Protein AF-A0A8J4C4N1-F1 (afdb_monomer)

Organism: NCBI:txid1737510

Foldseek 3Di:
DVVVVVPDDDDDDPDPVVVVVVVPDDDPDDPPDPVVVVVVVVVVVVVVVVVCPPVVVVVVVVVVVVVVVVVVQCVVCVLVPPPVNVVVLVVVLVVQLVVLVVQVCVLVVVPDDDDDDPPDDDPVSVVVSVVSVVVSDPPPPRPPDPPPPPPPDPDPPPPDDPDPDDPPDDLCVFPLVVCCVAPCVDSAFDLVLLVLLLVVLLVVLVVDPVLLVVQCPLFPQNDPPPDPVSSVVLSVLLSVLCSVLSLLLVLLLQQLLQDDLLRLLVVLLVVQLVVCVVVVHDNLVSLLVSLVLLLVLQVPPDPDDPPDPDDDDDDDDDDDDDDDDDDDDDPPPPPPPDPDDRDDNVVSNVSSVVSSVSSVVVVPPDPPDPASDGQWRFLSSQSSSCSQLVLADDQPFDHSVNLSVLLLVLLDDPDPDPDLLVVLDDSRTDHSSSSSSSLLVSLSRRCRVSPNDNRSSVSSSVSSVSSVVRPDPSSNDQLVCCVVPACSDPLNSVLCVVQVLLLVLLQLLLCLLPPDQWAALVSQVVSCVLLVCCPVLQLNQDSSNLSSLLQSLAHDHSDCSVPVRNNRTDHSSSSVSSLLLSLQQTQFDDPVVLQVQCCVQVVAHPPRDDFFQAFSRQVLSVCVVVVRRPDDDDGDPSNNDSPDDGPDRSSRSSNSSSNNSSSSQCVVQNGRGSNRSSVSSNVNSCVSNVPPPPD

Secondary structure (DSSP, 8-state):
-TTTGGGS-----S-THHHHHTT-----------HHHHHHHHHHHHHHHHT-TTHHHHHHHHHHHHHHHHHHHHHH-HHHH-HHHHHHHHHHHHHHHHHHHHHHHHHHT-SSS----SS---HHHHHHHHHHHHHTS----------------------S-----PPPP-TTTSGGGGGGGSTTSSSS--HHHHHHHHHHHHHHHHH-HHHHHHHHHH-TTTTT---HHHHHHHHHHHHHHHHHTHHHHHHHHHHHTTS-HHHHHHHHHHHHHHHHHHHT--HHHHHHHHHHHHHHHHTT-PPPPP--------------------------SSSSS--PPPPPHHHHHHHHHHHHHHHHHHHTT--S------S-EEHHHHHHHHHHTTSSSSSTT--HHHHHHHHHHHS--S-----HHHHHS-TTEE-HHHHHHHHHHHHIIIIITTTS---HHHHHHHHHHHHHHHS-GGGG--HHHHIIIIISSHHHHHHHHHHHHHHHHHHHHHTTT--SSSEEHHHHHHHHHHTTTTSGGGT---HHHHHHHHHHHSPP-S-TTTTHHHHTEE-HHHHHHHHHHHHHHS-PPPHHHHHHHHHHHH---TTPPPPTT--HHHHHHHHHHTT-SSSPPPPPGGGTSTTSPP-S-HHHHHHHHHHHHHHHHHHHH--SSHHHHHHHHHHHHHHHTT-----

Sequence (695 aa):
MYLLAKRREGNKPHNVTQVISALEAPLDRPMEVDLDQLLSSIGDALAADEQDVRATRFDETFRIRTERYLAQLCRMNPAAFEEVSAAQAEADYRSSVERAKLRLRQLHGEVAGEPLTSAGKPRSQYDKAVVMLQAHRPFFLPPVMQREVPERAPVPPMIGGRGSSRPPWDVYASIFRERKRGDARDVYDNDAVLAAQFHLDWSRTVTKMLFMKLVAREDLGVRGKSGRQALEQELTEVRSALAEHFGLIRSAFSYYSIATPEEVYTTALSAAVAAAANTGGSIEAAAAEIAANFTAAAAKRGPPPPSGTTTSTFGAATTGVGRTVSPATSNRDAAAAAAETPPSLAESEHAMTLAAATAAANTGGGATGEGHHMLEMDEQRWLAFCTSVGITGRAAGVRVSDMRALFWTVNREEEKNMTTESVANNDYAFMRFEFSEALVRAAFGRYITAGTVRDASDATRRLMQDLKMSLPPIARVDPNNFRRNRLYTAEMEVAVVHNLELLTASFKLYKARDRAKYLSVDHWMSFLETNNLMAHHMGGITPTEARLMFAWSQMVVVDELKLRRRAVSLQLWDFVEAVARLADRVALPTTEEMDKWMLYNLNIGRHTPLPPGHTRVWTYCNALAIGRGGPGLERRASGREILSAPTRPLAIKFRALMEYLAGSLAVAWGGNNTHETAQSMLRTANMLCGGVELA

Mean predicted aligned error: 14.28 Å

Structure (mmCIF, N/CA/C/O backbone):
data_AF-A0A8J4C4N1-F1
#
_entry.id   AF-A0A8J4C4N1-F1
#
loop_
_atom_site.group_PDB
_atom_site.id
_atom_site.type_symbol
_atom_site.label_atom_id
_atom_site.label_alt_id
_atom_site.label_comp_id
_atom_site.label_asym_id
_atom_site.label_entity_id
_atom_site.label_seq_id
_atom_site.pdbx_PDB_ins_code
_atom_site.Cartn_x
_atom_site.Cartn_y
_atom_site.Cartn_z
_atom_site.occupancy
_atom_site.B_iso_or_equiv
_atom_site.auth_seq_id
_atom_site.auth_comp_id
_atom_site.auth_asym_id
_atom_site.auth_atom_id
_atom_site.pdbx_PDB_model_num
ATOM 1 N N . MET A 1 1 ? 50.745 -20.316 11.175 1.00 41.09 1 MET A N 1
ATOM 2 C CA . MET A 1 1 ? 50.372 -21.005 12.434 1.00 41.09 1 MET A CA 1
ATOM 3 C C . MET A 1 1 ? 49.005 -20.579 12.984 1.00 41.09 1 MET A C 1
ATOM 5 O O . MET A 1 1 ? 48.162 -21.445 13.148 1.00 41.09 1 MET A O 1
ATOM 9 N N . TYR A 1 2 ? 48.695 -19.285 13.149 1.00 30.03 2 TYR A N 1
ATOM 10 C CA . TYR A 1 2 ? 47.372 -18.818 13.633 1.00 30.03 2 TYR A CA 1
ATOM 11 C C . TYR A 1 2 ? 46.177 -19.132 12.694 1.00 30.03 2 TYR A C 1
ATOM 13 O O . TYR A 1 2 ? 45.044 -19.285 13.138 1.00 30.03 2 TYR A O 1
ATOM 21 N N . LEU A 1 3 ? 46.422 -19.303 11.388 1.00 31.30 3 LEU A N 1
ATOM 22 C CA . LEU A 1 3 ? 45.382 -19.638 10.398 1.00 31.30 3 LEU A CA 1
ATOM 23 C C . LEU A 1 3 ? 45.123 -21.146 10.217 1.00 31.30 3 LEU A C 1
ATOM 25 O O . LEU A 1 3 ? 44.099 -21.514 9.647 1.00 31.30 3 LEU A O 1
ATOM 29 N N . LEU A 1 4 ? 45.997 -22.020 10.732 1.00 34.06 4 LEU A N 1
ATOM 30 C CA . LEU A 1 4 ? 45.810 -23.479 10.670 1.00 34.06 4 LEU A CA 1
ATOM 31 C C . LEU A 1 4 ? 44.955 -24.013 11.832 1.00 34.06 4 LEU A C 1
ATOM 33 O O . LEU A 1 4 ? 44.286 -25.030 11.672 1.00 34.06 4 LEU A O 1
ATOM 37 N N . ALA A 1 5 ? 44.878 -23.285 12.949 1.00 38.75 5 ALA A N 1
ATOM 38 C CA . ALA A 1 5 ? 44.060 -23.661 14.105 1.00 38.75 5 ALA A CA 1
ATOM 39 C C . ALA A 1 5 ? 42.549 -23.420 13.908 1.00 38.75 5 ALA A C 1
ATOM 41 O O . ALA A 1 5 ? 41.735 -24.002 14.611 1.00 38.75 5 ALA A O 1
ATOM 42 N N . LYS A 1 6 ? 42.136 -22.599 12.932 1.00 37.44 6 LYS A N 1
ATOM 43 C CA . LYS A 1 6 ? 40.721 -22.209 12.762 1.00 37.44 6 LYS A CA 1
ATOM 44 C C . LYS A 1 6 ? 39.902 -23.154 11.871 1.00 37.44 6 LYS A C 1
ATOM 46 O O . LYS A 1 6 ? 38.735 -22.880 11.601 1.00 37.44 6 LYS A O 1
ATOM 51 N N . ARG A 1 7 ? 40.508 -24.235 11.361 1.00 36.31 7 ARG A N 1
ATOM 52 C CA . ARG A 1 7 ? 39.880 -25.146 10.383 1.00 36.31 7 ARG A CA 1
ATOM 53 C C . ARG A 1 7 ? 39.441 -26.495 10.951 1.00 36.31 7 ARG A C 1
ATOM 55 O O . ARG A 1 7 ? 38.955 -27.328 10.192 1.00 36.31 7 ARG A O 1
ATOM 62 N N . ARG A 1 8 ? 39.582 -26.716 12.256 1.00 39.25 8 ARG A N 1
ATOM 63 C CA . ARG A 1 8 ? 39.053 -27.897 12.944 1.00 39.25 8 ARG A CA 1
ATOM 64 C C . ARG A 1 8 ? 38.216 -27.427 14.132 1.00 39.25 8 ARG A C 1
ATOM 66 O O . ARG A 1 8 ? 38.585 -26.457 14.774 1.00 39.25 8 ARG A O 1
ATOM 73 N N . GLU A 1 9 ? 37.105 -28.124 14.355 1.00 38.84 9 GLU A N 1
ATOM 74 C CA . GLU A 1 9 ? 36.157 -27.993 15.476 1.00 38.84 9 GLU A CA 1
ATOM 75 C C . GLU A 1 9 ? 34.969 -27.040 15.266 1.00 38.84 9 GLU A C 1
ATOM 77 O O . GLU A 1 9 ? 34.944 -25.867 15.634 1.00 38.84 9 GLU A O 1
ATOM 82 N N . GLY A 1 10 ? 33.907 -27.621 14.701 1.00 40.25 10 GLY A N 1
ATOM 83 C CA . GLY A 1 10 ? 32.543 -27.184 14.954 1.00 40.25 10 GLY A CA 1
ATOM 84 C C . GLY A 1 10 ? 32.070 -27.756 16.287 1.00 40.25 10 GLY A C 1
ATOM 85 O O . GLY A 1 10 ? 31.642 -28.900 16.337 1.00 40.25 10 GLY A O 1
ATOM 86 N N . ASN A 1 11 ? 32.178 -26.967 17.352 1.00 38.03 11 ASN A N 1
ATOM 87 C CA . ASN A 1 11 ? 31.289 -26.978 18.515 1.00 38.03 11 ASN A CA 1
ATOM 88 C C . ASN A 1 11 ? 31.640 -25.763 19.379 1.00 38.03 11 ASN A C 1
ATOM 90 O O . ASN A 1 11 ? 32.782 -25.589 19.789 1.00 38.03 11 ASN A O 1
ATOM 94 N N . LYS A 1 12 ? 30.671 -24.873 19.611 1.00 35.88 12 LYS A N 1
ATOM 95 C CA . LYS A 1 12 ? 30.879 -23.686 20.451 1.00 35.88 12 LYS A CA 1
ATOM 96 C C . LYS A 1 12 ? 30.779 -24.093 21.925 1.00 35.88 12 LYS A C 1
ATOM 98 O O . LYS A 1 12 ? 29.706 -24.558 22.311 1.00 35.88 12 LYS A O 1
ATOM 103 N N . PRO A 1 13 ? 31.804 -23.874 22.764 1.00 38.31 13 PRO A N 1
ATOM 104 C CA . PRO A 1 13 ? 31.663 -24.086 24.196 1.00 38.31 13 PRO A CA 1
ATOM 105 C C . PRO A 1 13 ? 30.761 -23.003 24.801 1.00 38.31 13 PRO A C 1
ATOM 107 O O . PRO A 1 13 ? 30.884 -21.812 24.503 1.00 38.31 13 PRO A O 1
ATOM 110 N N . HIS A 1 14 ? 29.819 -23.429 25.637 1.00 47.00 14 HIS A N 1
ATOM 111 C CA . HIS A 1 14 ? 29.081 -22.562 26.546 1.00 47.00 14 HIS A CA 1
ATOM 112 C C . HIS A 1 14 ? 29.863 -22.519 27.855 1.00 47.00 14 HIS A C 1
ATOM 114 O O . HIS A 1 14 ? 29.827 -23.498 28.591 1.00 47.00 14 HIS A O 1
ATOM 120 N N . ASN A 1 15 ? 30.546 -21.396 28.106 1.00 51.75 15 ASN A N 1
ATOM 121 C CA . ASN A 1 15 ? 31.040 -20.892 29.400 1.00 51.75 15 ASN A CA 1
ATOM 122 C C . ASN A 1 15 ? 32.536 -20.501 29.379 1.00 51.75 15 ASN A C 1
ATOM 124 O O . ASN A 1 15 ? 33.420 -21.285 29.042 1.00 51.75 15 ASN A O 1
ATOM 128 N N . VAL A 1 16 ? 32.792 -19.252 29.779 1.00 49.31 16 VAL A N 1
ATOM 129 C CA . VAL A 1 16 ? 34.091 -18.559 29.828 1.00 49.31 16 VAL A CA 1
ATOM 130 C C . VAL A 1 16 ? 35.071 -19.229 30.804 1.00 49.31 16 VAL A C 1
ATOM 132 O O . VAL A 1 16 ? 36.282 -19.132 30.622 1.00 49.31 16 VAL A O 1
ATOM 135 N N . THR A 1 17 ? 34.578 -19.986 31.786 1.00 49.38 17 THR A N 1
ATOM 136 C CA . THR A 1 17 ? 35.414 -20.642 32.806 1.00 49.38 17 THR A CA 1
ATOM 137 C C . THR A 1 17 ? 36.307 -21.760 32.244 1.00 49.38 17 THR A C 1
ATOM 139 O O . THR A 1 17 ? 37.398 -21.982 32.759 1.00 49.38 17 THR A O 1
ATOM 142 N N . GLN A 1 18 ? 35.913 -22.430 31.152 1.00 47.34 18 GLN A N 1
ATOM 143 C CA . GLN A 1 18 ? 36.731 -23.495 30.542 1.00 47.34 18 GLN A CA 1
ATOM 144 C C . GLN A 1 18 ? 37.914 -22.963 29.721 1.00 47.34 18 GLN A C 1
ATOM 146 O O . GLN A 1 18 ? 38.918 -23.654 29.576 1.00 47.34 18 GLN A O 1
ATOM 151 N N . VAL A 1 19 ? 37.831 -21.725 29.223 1.00 50.88 19 VAL A N 1
ATOM 152 C CA . VAL A 1 19 ? 38.923 -21.099 28.459 1.00 50.88 19 VAL A CA 1
ATOM 153 C C . VAL A 1 19 ? 40.094 -20.736 29.374 1.00 50.88 19 VAL A C 1
ATOM 155 O O . VAL A 1 19 ? 41.246 -20.829 28.963 1.00 50.88 19 VAL A O 1
ATOM 158 N N . ILE A 1 20 ? 39.809 -20.375 30.626 1.00 50.41 20 ILE A N 1
ATOM 159 C CA . ILE A 1 20 ? 40.837 -19.976 31.593 1.00 50.41 20 ILE A CA 1
ATOM 160 C C . ILE A 1 20 ? 41.614 -21.203 32.092 1.00 50.41 20 ILE A C 1
ATOM 162 O O . ILE A 1 20 ? 42.836 -21.160 32.161 1.00 50.41 20 ILE A O 1
ATOM 166 N N . SER A 1 21 ? 40.944 -22.341 32.305 1.00 47.59 21 SER A N 1
ATOM 167 C CA . SER A 1 21 ? 41.609 -23.565 32.783 1.00 47.59 21 SER A CA 1
ATOM 168 C C . SER A 1 21 ? 42.561 -24.203 31.757 1.00 47.59 21 SER A C 1
ATOM 170 O O . SER A 1 21 ? 43.453 -24.953 32.140 1.00 47.59 21 SER A O 1
ATOM 172 N N . ALA A 1 22 ? 42.396 -23.914 30.460 1.00 44.69 22 ALA A N 1
ATOM 173 C CA . ALA A 1 22 ? 43.272 -24.424 29.400 1.00 44.69 22 ALA A CA 1
ATOM 174 C C . ALA A 1 22 ? 44.578 -23.621 29.244 1.00 44.69 22 ALA A C 1
ATOM 176 O O . ALA A 1 22 ? 45.500 -24.083 28.575 1.00 44.69 22 ALA A O 1
ATOM 177 N N . LEU A 1 23 ? 44.668 -22.432 29.853 1.00 41.25 23 LEU A N 1
ATOM 178 C CA . LEU A 1 23 ? 45.848 -21.563 29.780 1.00 41.25 23 LEU A CA 1
ATOM 179 C C . LEU A 1 23 ? 46.868 -21.813 30.904 1.00 41.25 23 LEU A C 1
ATOM 181 O O . LEU A 1 23 ? 47.946 -21.229 30.865 1.00 41.25 23 LEU A O 1
ATOM 185 N N . GLU A 1 24 ? 46.568 -22.690 31.867 1.00 41.69 24 GLU A N 1
ATOM 186 C CA . GLU A 1 24 ? 47.408 -22.926 33.056 1.00 41.69 24 GLU A CA 1
ATOM 187 C C . GLU A 1 24 ? 48.132 -24.290 33.065 1.00 41.69 24 GLU A C 1
ATOM 189 O O . GLU A 1 24 ? 48.716 -24.677 34.075 1.00 41.69 24 GLU A O 1
ATOM 194 N N . ALA A 1 25 ? 48.145 -25.037 31.954 1.00 47.69 25 ALA A N 1
ATOM 195 C CA . ALA A 1 25 ? 48.899 -26.295 31.882 1.00 47.69 25 ALA A CA 1
ATOM 196 C C . ALA A 1 25 ? 50.418 -26.040 31.687 1.00 47.69 25 ALA A C 1
ATOM 198 O O . ALA A 1 25 ? 50.785 -25.320 30.754 1.00 47.69 25 ALA A O 1
ATOM 199 N N . PRO A 1 26 ? 51.321 -26.635 32.499 1.00 42.69 26 PRO A N 1
ATOM 200 C CA . PRO A 1 26 ? 52.760 -26.395 32.393 1.00 42.69 26 PRO A CA 1
ATOM 201 C C . PRO A 1 26 ? 53.384 -27.109 31.183 1.00 42.69 26 PRO A C 1
ATOM 203 O O . PRO A 1 26 ? 53.213 -28.313 30.983 1.00 42.69 26 PRO A O 1
ATOM 206 N N . LEU A 1 27 ? 54.139 -26.351 30.386 1.00 48.38 27 LEU A N 1
ATOM 207 C CA . LEU A 1 27 ? 54.907 -26.792 29.216 1.00 48.38 27 LEU A CA 1
ATOM 208 C C . LEU A 1 27 ? 56.299 -27.307 29.635 1.00 48.38 27 LEU A C 1
ATOM 210 O O . LEU A 1 27 ? 57.302 -26.657 29.372 1.00 48.38 27 LEU A O 1
ATOM 214 N N . ASP A 1 28 ? 56.362 -28.492 30.247 1.00 43.28 28 ASP A N 1
ATOM 215 C CA . ASP A 1 28 ? 57.626 -29.180 30.582 1.00 43.28 28 ASP A CA 1
ATOM 216 C C . ASP A 1 28 ? 57.832 -30.445 29.731 1.00 43.28 28 ASP A C 1
ATOM 218 O O . ASP A 1 28 ? 57.891 -31.573 30.225 1.00 43.28 28 ASP A O 1
ATOM 222 N N . ARG A 1 29 ? 57.955 -30.275 28.410 1.00 45.41 29 ARG A N 1
ATOM 223 C CA . ARG A 1 29 ? 58.605 -31.283 27.558 1.00 45.41 29 ARG A CA 1
ATOM 224 C C . ARG A 1 29 ? 59.537 -30.603 26.558 1.00 45.41 29 ARG A C 1
ATOM 226 O O . ARG A 1 29 ? 59.038 -29.876 25.698 1.00 45.41 29 ARG A O 1
ATOM 233 N N . PRO A 1 30 ? 60.859 -30.837 26.623 1.00 43.78 30 PRO A N 1
ATOM 234 C CA . PRO A 1 30 ? 61.751 -30.397 25.564 1.00 43.78 30 PRO A CA 1
ATOM 235 C C . PRO A 1 30 ? 61.412 -31.179 24.288 1.00 43.78 30 PRO A C 1
ATOM 237 O O . PRO A 1 30 ? 61.449 -32.408 24.269 1.00 43.78 30 PRO A O 1
ATOM 240 N N . MET A 1 31 ? 61.033 -30.466 23.226 1.00 44.34 31 MET A N 1
ATOM 241 C CA . MET A 1 31 ? 61.064 -31.023 21.877 1.00 44.34 31 MET A CA 1
ATOM 242 C C . MET A 1 31 ? 62.530 -31.096 21.462 1.00 44.34 31 MET A C 1
ATOM 244 O O . MET A 1 31 ? 63.114 -30.078 21.093 1.00 44.34 31 MET A O 1
ATOM 248 N N . GLU A 1 32 ? 63.127 -32.281 21.536 1.00 49.34 32 GLU A N 1
ATOM 249 C CA . GLU A 1 32 ? 64.352 -32.558 20.790 1.00 49.34 32 GLU A CA 1
ATOM 250 C C . GLU A 1 32 ? 63.993 -32.537 19.303 1.00 49.34 32 GLU A C 1
ATOM 252 O O . GLU A 1 32 ? 63.373 -33.455 18.767 1.00 49.34 32 GLU A O 1
ATOM 257 N N . VAL A 1 33 ? 64.299 -31.414 18.656 1.00 59.56 33 VAL A N 1
ATOM 258 C CA . VAL A 1 33 ? 64.282 -31.306 17.202 1.00 59.56 33 VAL A CA 1
ATOM 259 C C . VAL A 1 33 ? 65.630 -31.822 16.731 1.00 59.56 33 VAL A C 1
ATOM 261 O O . VAL A 1 33 ? 66.658 -31.215 17.029 1.00 59.56 33 VAL A O 1
ATOM 264 N N . ASP A 1 34 ? 65.610 -32.946 16.022 1.00 72.69 34 ASP A N 1
ATOM 265 C CA . ASP A 1 34 ? 66.777 -33.486 15.336 1.00 72.69 34 ASP A CA 1
ATOM 266 C C . ASP A 1 34 ? 67.188 -32.503 14.229 1.00 72.69 34 ASP A C 1
ATOM 268 O O . ASP A 1 34 ? 66.592 -32.432 13.148 1.00 72.69 34 ASP A O 1
ATOM 272 N N . LEU A 1 35 ? 68.150 -31.647 14.574 1.00 64.69 35 LEU A N 1
ATOM 273 C CA . LEU A 1 35 ? 68.593 -30.540 13.738 1.00 64.69 35 LEU A CA 1
ATOM 274 C C . LEU A 1 35 ? 69.209 -31.052 12.432 1.00 64.69 35 LEU A C 1
ATOM 276 O O . LEU A 1 35 ? 69.062 -30.403 11.399 1.00 64.69 35 LEU A O 1
ATOM 280 N N . ASP A 1 36 ? 69.825 -32.233 12.460 1.00 75.81 36 ASP A N 1
ATOM 281 C CA . ASP A 1 36 ? 70.470 -32.833 11.296 1.00 75.81 36 ASP A CA 1
ATOM 282 C C . ASP A 1 36 ? 69.423 -33.318 10.290 1.00 75.81 36 ASP A C 1
ATOM 284 O O . ASP A 1 36 ? 69.567 -33.112 9.082 1.00 75.81 36 ASP A O 1
ATOM 288 N N . GLN A 1 37 ? 68.300 -33.855 10.775 1.00 74.12 37 GLN A N 1
ATOM 289 C CA . GLN A 1 37 ? 67.175 -34.231 9.921 1.00 74.12 37 GLN A CA 1
ATOM 290 C C . GLN A 1 37 ? 66.502 -33.007 9.278 1.00 74.12 37 GLN A C 1
ATOM 292 O O . GLN A 1 37 ? 66.126 -33.042 8.102 1.00 74.12 37 GLN A O 1
ATOM 297 N N . LEU A 1 38 ? 66.382 -31.901 10.021 1.00 67.38 38 LEU A N 1
ATOM 298 C CA . LEU A 1 38 ? 65.837 -30.648 9.496 1.00 67.38 38 LEU A CA 1
ATOM 299 C C . LEU A 1 38 ? 66.764 -30.036 8.436 1.00 67.38 38 LEU A C 1
ATOM 301 O O . LEU A 1 38 ? 66.298 -29.593 7.387 1.00 67.38 38 LEU A O 1
ATOM 305 N N . LEU A 1 39 ? 68.073 -30.037 8.687 1.00 73.00 39 LEU A N 1
ATOM 306 C CA . LEU A 1 39 ? 69.064 -29.506 7.754 1.00 73.00 39 LEU A CA 1
ATOM 307 C C . LEU A 1 39 ? 69.173 -30.370 6.491 1.00 73.00 39 LEU A C 1
ATOM 309 O O . LEU A 1 39 ? 69.255 -29.813 5.396 1.00 73.00 39 LEU A O 1
ATOM 313 N N . SER A 1 40 ? 69.062 -31.698 6.609 1.00 78.56 40 SER A N 1
ATOM 314 C CA . SER A 1 40 ? 68.972 -32.600 5.451 1.00 78.56 40 SER A CA 1
ATOM 315 C C . SER A 1 40 ? 67.712 -32.330 4.623 1.00 78.56 40 SER A C 1
ATOM 317 O O . SER A 1 40 ? 67.793 -32.203 3.407 1.00 78.56 40 SER A O 1
ATOM 319 N N . SER A 1 41 ? 66.555 -32.150 5.272 1.00 76.69 41 SER A N 1
ATOM 320 C CA . SER A 1 41 ? 65.295 -31.825 4.590 1.00 76.69 41 SER A CA 1
ATOM 321 C C . SER A 1 41 ? 65.338 -30.482 3.855 1.00 76.69 41 SER A C 1
ATOM 323 O O . SER A 1 41 ? 64.690 -30.340 2.818 1.00 76.69 41 SER A O 1
ATOM 325 N N . ILE A 1 42 ? 66.051 -29.490 4.394 1.00 71.00 42 ILE A N 1
ATOM 326 C CA . ILE A 1 42 ? 66.240 -28.191 3.737 1.00 71.00 42 ILE A CA 1
ATOM 327 C C . ILE A 1 42 ? 67.202 -28.337 2.552 1.00 71.00 42 ILE A C 1
ATOM 329 O O . ILE A 1 42 ? 66.939 -27.770 1.493 1.00 71.00 42 ILE A O 1
ATOM 333 N N . GLY A 1 43 ? 68.268 -29.130 2.697 1.00 80.50 43 GLY A N 1
ATOM 334 C CA . GLY A 1 43 ? 69.195 -29.446 1.608 1.00 80.50 43 GLY A CA 1
ATOM 335 C C . GLY A 1 43 ? 68.504 -30.130 0.425 1.00 80.50 43 GLY A C 1
ATOM 336 O O . GLY A 1 43 ? 68.665 -29.692 -0.712 1.00 80.50 43 GLY A O 1
ATOM 337 N N . ASP A 1 44 ? 67.662 -31.129 0.697 1.00 75.94 44 ASP A N 1
ATOM 338 C CA . ASP A 1 44 ? 66.912 -31.858 -0.332 1.00 75.94 44 ASP A CA 1
ATOM 339 C C . ASP A 1 44 ? 65.870 -30.969 -1.034 1.00 75.94 44 ASP A C 1
ATOM 341 O O . ASP A 1 44 ? 65.671 -31.073 -2.246 1.00 75.94 44 ASP A O 1
ATOM 345 N N . ALA A 1 45 ? 65.229 -30.054 -0.296 1.00 69.12 45 ALA A N 1
ATOM 346 C CA . ALA A 1 45 ? 64.279 -29.096 -0.861 1.00 69.12 45 ALA A CA 1
ATOM 347 C C . ALA A 1 45 ? 64.962 -28.061 -1.771 1.00 69.12 45 ALA A C 1
ATOM 349 O O . ALA A 1 45 ? 64.429 -27.731 -2.828 1.00 69.12 45 ALA A O 1
ATOM 350 N N . LEU A 1 46 ? 66.152 -27.582 -1.395 1.00 70.31 46 LEU A N 1
ATOM 351 C CA . LEU A 1 46 ? 66.922 -26.632 -2.204 1.00 70.31 46 LEU A CA 1
ATOM 352 C C . LEU A 1 46 ? 67.510 -27.290 -3.463 1.00 70.31 46 LEU A C 1
ATOM 354 O O . LEU A 1 46 ? 67.500 -26.681 -4.530 1.00 70.31 46 LEU A O 1
ATOM 358 N N . ALA A 1 47 ? 67.949 -28.549 -3.372 1.00 73.00 47 ALA A N 1
ATOM 359 C CA . ALA A 1 47 ? 68.428 -29.312 -4.527 1.00 73.00 47 ALA A CA 1
ATOM 360 C C . ALA A 1 47 ? 67.304 -29.640 -5.532 1.00 73.00 47 ALA A C 1
ATOM 362 O O . ALA A 1 47 ? 67.550 -29.715 -6.738 1.00 73.00 47 ALA A O 1
ATOM 363 N N . ALA A 1 48 ? 66.067 -29.814 -5.052 1.00 66.94 48 ALA A N 1
ATOM 364 C CA . ALA A 1 48 ? 64.892 -29.997 -5.903 1.00 66.94 48 ALA A CA 1
ATOM 365 C C . ALA A 1 48 ? 64.492 -28.708 -6.651 1.00 66.94 48 ALA A C 1
ATOM 367 O O . ALA A 1 48 ? 64.031 -28.792 -7.790 1.00 66.94 48 ALA A O 1
ATOM 368 N N . ASP A 1 49 ? 64.716 -27.534 -6.052 1.00 54.06 49 ASP A N 1
ATOM 369 C CA . ASP A 1 49 ? 64.426 -26.227 -6.663 1.00 54.06 49 ASP A CA 1
ATOM 370 C C . ASP A 1 49 ? 65.449 -25.834 -7.750 1.00 54.06 49 ASP A C 1
ATOM 372 O O . ASP A 1 49 ? 65.086 -25.198 -8.741 1.00 54.06 49 ASP A O 1
ATOM 376 N N . GLU A 1 50 ? 66.715 -26.265 -7.645 1.00 60.41 50 GLU A N 1
ATOM 377 C CA . GLU A 1 50 ? 67.741 -25.993 -8.672 1.00 60.41 50 GLU A CA 1
ATOM 378 C C . GLU A 1 50 ? 67.484 -26.707 -10.014 1.00 60.41 50 GLU A C 1
ATOM 380 O O . GLU A 1 50 ? 67.979 -26.266 -11.056 1.00 60.41 50 GLU A O 1
ATOM 385 N N . GLN A 1 51 ? 66.689 -27.784 -10.031 1.00 56.59 51 GLN A N 1
ATOM 386 C CA . GLN A 1 51 ? 66.373 -28.521 -11.261 1.00 56.59 51 GLN A CA 1
ATOM 387 C C . GLN A 1 51 ? 65.164 -27.960 -12.030 1.00 56.59 51 GLN A C 1
ATOM 389 O O . GLN A 1 51 ? 64.974 -28.318 -13.198 1.00 56.59 51 GLN A O 1
ATOM 394 N N . ASP A 1 52 ? 64.380 -27.043 -11.448 1.00 52.97 52 ASP A N 1
ATOM 395 C CA . ASP A 1 52 ? 63.198 -26.466 -12.099 1.00 52.97 52 ASP A CA 1
ATOM 396 C C . ASP A 1 52 ? 63.473 -25.070 -12.693 1.00 52.97 52 ASP A C 1
ATOM 398 O O . ASP A 1 52 ? 63.049 -24.023 -12.203 1.00 52.97 52 ASP A O 1
ATOM 402 N N . VAL A 1 53 ? 64.153 -25.046 -13.845 1.00 54.69 53 VAL A N 1
ATOM 403 C CA . VAL A 1 53 ? 64.461 -23.825 -14.627 1.00 54.69 53 VAL A CA 1
ATOM 404 C C . VAL A 1 53 ? 63.190 -23.061 -15.071 1.00 54.69 53 VAL A C 1
ATOM 406 O O . VAL A 1 53 ? 63.271 -21.941 -15.580 1.00 54.69 53 VAL A O 1
ATOM 409 N N . ARG A 1 54 ? 61.981 -23.615 -14.874 1.00 50.03 54 ARG A N 1
ATOM 410 C CA . ARG A 1 54 ? 60.712 -22.911 -15.134 1.00 50.03 54 ARG A CA 1
ATOM 411 C C . ARG A 1 54 ? 60.241 -22.036 -13.969 1.00 50.03 54 ARG A C 1
ATOM 413 O O . ARG A 1 54 ? 59.507 -21.081 -14.238 1.00 50.03 54 ARG A O 1
ATOM 420 N N . ALA A 1 55 ? 60.676 -22.288 -12.734 1.00 50.47 55 ALA A N 1
ATOM 421 C CA . ALA A 1 55 ? 60.268 -21.506 -11.563 1.00 50.47 55 ALA A CA 1
ATOM 422 C C . ALA A 1 55 ? 60.853 -20.077 -11.574 1.00 50.47 55 ALA A C 1
ATOM 424 O O . ALA A 1 55 ? 60.170 -19.118 -11.211 1.00 50.47 55 ALA A O 1
ATOM 425 N N . THR A 1 56 ? 62.058 -19.893 -12.122 1.00 51.22 56 THR A N 1
ATOM 426 C CA . THR A 1 56 ? 62.753 -18.590 -12.149 1.00 51.22 56 THR A CA 1
ATOM 427 C C . THR A 1 56 ? 62.113 -17.557 -13.087 1.00 51.22 56 THR A C 1
ATOM 429 O O . THR A 1 56 ? 62.193 -16.355 -12.839 1.00 51.22 56 THR A O 1
ATOM 432 N N . ARG A 1 57 ? 61.404 -17.981 -14.148 1.00 52.16 57 ARG A N 1
ATOM 433 C CA . ARG A 1 57 ? 60.703 -17.047 -15.058 1.00 52.16 57 ARG A CA 1
ATOM 434 C C . ARG A 1 57 ? 59.419 -16.474 -14.467 1.00 52.16 57 ARG A C 1
ATOM 436 O O . ARG A 1 57 ? 59.074 -15.331 -14.771 1.00 52.16 57 ARG A O 1
ATOM 443 N N . PHE A 1 58 ? 58.697 -17.257 -13.667 1.00 51.09 58 PHE A N 1
ATOM 444 C CA . PHE A 1 58 ? 57.473 -16.778 -13.025 1.00 51.09 58 PHE A CA 1
ATOM 445 C C . PHE A 1 58 ? 57.814 -15.760 -11.932 1.00 51.09 58 PHE A C 1
ATOM 447 O O . PHE A 1 58 ? 57.169 -14.711 -11.845 1.00 51.09 58 PHE A O 1
ATOM 454 N N . ASP A 1 59 ? 58.895 -16.017 -11.197 1.00 57.91 59 ASP A N 1
ATOM 455 C CA . ASP A 1 59 ? 59.369 -15.144 -10.128 1.00 57.91 59 ASP A CA 1
ATOM 456 C C . ASP A 1 59 ? 59.891 -13.799 -10.662 1.00 57.91 59 ASP A C 1
ATOM 458 O O . ASP A 1 59 ? 59.529 -12.743 -10.149 1.00 57.91 59 ASP A O 1
ATOM 462 N N . GLU A 1 60 ? 60.594 -13.789 -11.802 1.00 63.88 60 GLU A N 1
ATOM 463 C CA . GLU A 1 60 ? 61.052 -12.534 -12.414 1.00 63.88 60 GLU A CA 1
ATOM 464 C C . GLU A 1 60 ? 59.883 -11.653 -12.893 1.00 63.88 60 GLU A C 1
ATOM 466 O O . GLU A 1 60 ? 59.887 -10.436 -12.704 1.00 63.88 60 GLU A O 1
ATOM 471 N N . THR A 1 61 ? 58.818 -12.243 -13.452 1.00 67.62 61 THR A N 1
ATOM 472 C CA . THR A 1 61 ? 57.625 -11.462 -13.834 1.00 67.62 61 THR A CA 1
ATOM 473 C C . THR A 1 61 ? 56.847 -10.934 -12.631 1.00 67.62 61 THR A C 1
ATOM 475 O O . THR A 1 61 ? 56.282 -9.837 -12.703 1.00 67.62 61 THR A O 1
ATOM 478 N N . PHE A 1 62 ? 56.822 -11.677 -11.523 1.00 67.88 62 PHE A N 1
ATOM 479 C CA . PHE A 1 62 ? 56.223 -11.230 -10.270 1.00 67.88 62 PHE A CA 1
ATOM 480 C C . PHE A 1 62 ? 57.050 -10.110 -9.630 1.00 67.88 62 PHE A C 1
ATOM 482 O O . PHE A 1 62 ? 56.479 -9.096 -9.222 1.00 67.88 62 PHE A O 1
ATOM 489 N N . ARG A 1 63 ? 58.380 -10.236 -9.632 1.00 74.19 63 ARG A N 1
ATOM 490 C CA . ARG A 1 63 ? 59.323 -9.214 -9.170 1.00 74.19 63 ARG A CA 1
ATOM 491 C C . ARG A 1 63 ? 59.179 -7.923 -9.967 1.00 74.19 63 ARG A C 1
ATOM 493 O O . ARG A 1 63 ? 58.895 -6.888 -9.374 1.00 74.19 63 ARG A O 1
ATOM 500 N N . ILE A 1 64 ? 59.208 -7.990 -11.302 1.00 73.69 64 ILE A N 1
ATOM 501 C CA . ILE A 1 64 ? 59.015 -6.822 -12.183 1.00 73.69 64 ILE A CA 1
ATOM 502 C C . ILE A 1 64 ? 57.639 -6.175 -11.962 1.00 73.69 64 ILE A C 1
ATOM 504 O O . ILE A 1 64 ? 57.518 -4.948 -11.951 1.00 73.69 64 ILE A O 1
ATOM 508 N N . ARG A 1 65 ? 56.575 -6.971 -11.779 1.00 73.12 65 ARG A N 1
ATOM 509 C CA . ARG A 1 65 ? 55.231 -6.440 -11.496 1.00 73.12 65 ARG A CA 1
ATOM 510 C C . ARG A 1 65 ? 55.181 -5.749 -10.135 1.00 73.12 65 ARG A C 1
ATOM 512 O O . ARG A 1 65 ? 54.587 -4.680 -10.026 1.00 73.12 65 ARG A O 1
ATOM 519 N N . THR A 1 66 ? 55.826 -6.334 -9.132 1.00 72.25 66 THR A N 1
ATOM 520 C CA . THR A 1 66 ? 55.920 -5.780 -7.779 1.00 72.25 66 THR A CA 1
ATOM 521 C C . THR A 1 66 ? 56.730 -4.489 -7.775 1.00 72.25 66 THR A C 1
ATOM 523 O O . THR A 1 66 ? 56.263 -3.501 -7.224 1.00 72.25 66 THR A O 1
ATOM 526 N N . GLU A 1 67 ? 57.871 -4.436 -8.463 1.00 77.81 67 GLU A N 1
ATOM 527 C CA . GLU A 1 67 ? 58.688 -3.225 -8.608 1.00 77.81 67 GLU A CA 1
ATOM 528 C C . GLU A 1 67 ? 57.936 -2.108 -9.341 1.00 77.81 67 GLU A C 1
ATOM 530 O O . GLU A 1 67 ? 57.938 -0.967 -8.885 1.00 77.81 67 GLU A O 1
ATOM 535 N N . ARG A 1 68 ? 57.222 -2.421 -10.435 1.00 75.31 68 ARG A N 1
ATOM 536 C CA . ARG A 1 68 ? 56.369 -1.441 -11.134 1.00 75.31 68 ARG A CA 1
ATOM 537 C C . ARG A 1 68 ? 55.248 -0.921 -10.243 1.00 75.31 68 ARG A C 1
ATOM 539 O O . ARG A 1 68 ? 54.986 0.279 -10.236 1.00 75.31 68 ARG A O 1
ATOM 546 N N . TYR A 1 69 ? 54.612 -1.810 -9.487 1.00 73.69 69 TYR A N 1
ATOM 547 C CA . TYR A 1 69 ? 53.558 -1.456 -8.544 1.00 73.69 69 TYR A CA 1
ATOM 548 C C . TYR A 1 69 ? 54.085 -0.560 -7.417 1.00 73.69 69 TYR A C 1
ATOM 550 O O . TYR A 1 69 ? 53.462 0.448 -7.087 1.00 73.69 69 TYR A O 1
ATOM 558 N N . LEU A 1 70 ? 55.262 -0.873 -6.871 1.00 74.06 70 LEU A N 1
ATOM 559 C CA . LEU A 1 70 ? 55.907 -0.081 -5.825 1.00 74.06 70 LEU A CA 1
ATOM 560 C C . LEU A 1 70 ? 56.349 1.288 -6.358 1.00 74.06 70 LEU A C 1
ATOM 562 O O . LEU A 1 70 ? 56.079 2.306 -5.733 1.00 74.06 70 LEU A O 1
ATOM 566 N N . ALA A 1 71 ? 56.923 1.339 -7.562 1.00 79.06 71 ALA A N 1
ATOM 567 C CA . ALA A 1 71 ? 57.271 2.593 -8.226 1.00 79.06 71 ALA A CA 1
ATOM 568 C C . ALA A 1 71 ? 56.032 3.464 -8.508 1.00 79.06 71 ALA A C 1
ATOM 570 O O . ALA A 1 71 ? 56.082 4.687 -8.368 1.00 79.06 71 ALA A O 1
ATOM 571 N N . GLN A 1 72 ? 54.903 2.850 -8.875 1.00 74.81 72 GLN A N 1
ATOM 572 C CA . GLN A 1 72 ? 53.633 3.551 -9.060 1.00 74.81 72 GLN A CA 1
ATOM 573 C C . GLN A 1 72 ? 53.061 4.057 -7.729 1.00 74.81 72 GLN A C 1
ATOM 575 O O . GLN A 1 72 ? 52.575 5.185 -7.677 1.00 74.81 72 GLN A O 1
ATOM 580 N N . LEU A 1 73 ? 53.168 3.277 -6.647 1.00 69.88 73 LEU A N 1
ATOM 581 C CA . LEU A 1 73 ? 52.808 3.709 -5.293 1.00 69.88 73 LEU A CA 1
ATOM 582 C C . LEU A 1 73 ? 53.623 4.923 -4.845 1.00 69.88 73 LEU A C 1
ATOM 584 O O . LEU A 1 73 ? 53.033 5.909 -4.402 1.00 69.88 73 LEU A O 1
ATOM 588 N N . CYS A 1 74 ? 54.946 4.876 -5.018 1.00 77.56 74 CYS A N 1
ATOM 589 C CA . CYS A 1 74 ? 55.831 5.990 -4.686 1.00 77.56 74 CYS A CA 1
ATOM 590 C C . CYS A 1 74 ? 55.485 7.243 -5.503 1.00 77.56 74 CYS A C 1
ATOM 592 O O . CYS A 1 74 ? 55.420 8.333 -4.946 1.00 77.56 74 CYS A O 1
ATOM 594 N N . ARG A 1 75 ? 55.168 7.097 -6.800 1.00 77.50 75 ARG A N 1
ATOM 595 C CA . ARG A 1 75 ? 54.742 8.224 -7.653 1.00 77.50 75 ARG A CA 1
ATOM 596 C C . ARG A 1 75 ? 53.387 8.815 -7.269 1.00 77.50 75 ARG A C 1
ATOM 598 O O . ARG A 1 75 ? 53.212 10.022 -7.383 1.00 77.50 75 ARG A O 1
ATOM 605 N N . MET A 1 76 ? 52.420 7.988 -6.870 1.00 71.00 76 MET A N 1
ATOM 606 C CA . MET A 1 76 ? 51.074 8.462 -6.518 1.00 71.00 76 MET A CA 1
ATOM 607 C C . MET A 1 76 ? 51.000 9.067 -5.114 1.00 71.00 76 MET A C 1
ATOM 609 O O . MET A 1 76 ? 50.083 9.836 -4.839 1.00 71.00 76 MET A O 1
ATOM 613 N N . ASN A 1 77 ? 51.930 8.721 -4.223 1.00 76.75 77 ASN A N 1
ATOM 614 C CA . ASN A 1 77 ? 51.967 9.256 -2.867 1.00 76.75 77 ASN A CA 1
ATOM 615 C C . ASN A 1 77 ? 53.412 9.519 -2.407 1.00 76.75 77 ASN A C 1
ATOM 617 O O . ASN A 1 77 ? 53.901 8.837 -1.503 1.00 76.75 77 ASN A O 1
ATOM 621 N N . PRO A 1 78 ? 54.105 10.505 -3.005 1.00 80.44 78 PRO A N 1
ATOM 622 C CA . PRO A 1 78 ? 55.497 10.795 -2.665 1.00 80.44 78 PRO A CA 1
ATOM 623 C C . PRO A 1 78 ? 55.653 11.156 -1.183 1.00 80.44 78 PRO A C 1
ATOM 625 O O . PRO A 1 78 ? 56.622 10.752 -0.555 1.00 80.44 78 PRO A O 1
ATOM 628 N N . ALA A 1 79 ? 54.653 11.799 -0.569 1.00 77.19 79 ALA A N 1
ATOM 629 C CA . ALA A 1 79 ? 54.659 12.131 0.858 1.00 77.19 79 ALA A CA 1
ATOM 630 C C . ALA A 1 79 ? 54.675 10.911 1.802 1.00 77.19 79 ALA A C 1
ATOM 632 O O . ALA A 1 79 ? 54.980 11.065 2.980 1.00 77.19 79 ALA A O 1
ATOM 633 N N . ALA A 1 80 ? 54.348 9.707 1.322 1.00 73.94 80 ALA A N 1
ATOM 634 C CA . ALA A 1 80 ? 54.415 8.480 2.118 1.00 73.94 80 ALA A CA 1
ATOM 635 C C . ALA A 1 80 ? 55.741 7.716 1.986 1.00 73.94 80 ALA A C 1
ATOM 637 O O . ALA A 1 80 ? 56.019 6.863 2.827 1.00 73.94 80 ALA A O 1
ATOM 638 N N . PHE A 1 81 ? 56.540 7.995 0.952 1.00 78.25 81 PHE A N 1
ATOM 639 C CA . PHE A 1 81 ? 57.736 7.209 0.620 1.00 78.25 81 PHE A CA 1
ATOM 640 C C . PHE A 1 81 ? 59.013 8.047 0.476 1.00 78.25 81 PHE A C 1
ATOM 642 O O . PHE A 1 81 ? 60.108 7.493 0.529 1.00 78.25 81 PHE A O 1
ATOM 649 N N . GLU A 1 82 ? 58.896 9.366 0.329 1.00 84.38 82 GLU A N 1
ATOM 650 C CA . GLU A 1 82 ? 60.016 10.301 0.242 1.00 84.38 82 GLU A CA 1
ATOM 651 C C . GLU A 1 82 ? 60.004 11.243 1.448 1.00 84.38 82 GLU A C 1
ATOM 653 O O . GLU A 1 82 ? 59.042 11.975 1.681 1.00 84.38 82 GLU A O 1
ATOM 658 N N . GLU A 1 83 ? 61.102 11.264 2.200 1.00 80.62 83 GLU A N 1
ATOM 659 C CA . GLU A 1 83 ? 61.222 12.026 3.449 1.00 80.62 83 GLU A CA 1
ATOM 660 C C . GLU A 1 83 ? 61.060 13.542 3.242 1.00 80.62 83 GLU A C 1
ATOM 662 O O . GLU A 1 83 ? 60.413 14.216 4.041 1.00 80.62 83 GLU A O 1
ATOM 667 N N . VAL A 1 84 ? 61.566 14.077 2.126 1.00 84.00 84 VAL A N 1
ATOM 668 C CA . VAL A 1 84 ? 61.437 15.504 1.780 1.00 84.00 84 VAL A CA 1
ATOM 669 C C . VAL A 1 84 ? 59.979 15.871 1.488 1.00 84.00 84 VAL A C 1
ATOM 671 O O . VAL A 1 84 ? 59.476 16.879 1.984 1.00 84.00 84 VAL A O 1
ATOM 674 N N . SER A 1 85 ? 59.278 15.026 0.729 1.00 77.75 85 SER A N 1
ATOM 675 C CA . SER A 1 85 ? 57.861 15.202 0.400 1.00 77.75 85 SER A CA 1
ATOM 676 C C . SER A 1 85 ? 56.975 15.044 1.643 1.00 77.75 85 SER A C 1
ATOM 678 O O . SER A 1 85 ? 56.007 15.788 1.811 1.00 77.75 85 SER A O 1
ATOM 680 N N . ALA A 1 86 ? 57.331 14.128 2.549 1.00 75.06 86 ALA A N 1
ATOM 681 C CA . ALA A 1 86 ? 56.673 13.954 3.842 1.00 75.06 86 ALA A CA 1
ATOM 682 C C . ALA A 1 86 ? 56.841 15.194 4.735 1.00 75.06 86 ALA A C 1
ATOM 684 O O . ALA A 1 86 ? 55.858 15.713 5.265 1.00 75.06 86 ALA A O 1
ATOM 685 N N . ALA A 1 87 ? 58.069 15.713 4.848 1.00 78.75 87 ALA A N 1
ATOM 686 C CA . ALA A 1 87 ? 58.377 16.905 5.633 1.00 78.75 87 ALA A CA 1
ATOM 687 C C . ALA A 1 87 ? 57.660 18.155 5.096 1.00 78.75 87 ALA A C 1
ATOM 689 O O . ALA A 1 87 ? 57.139 18.952 5.878 1.00 78.75 87 ALA A O 1
ATOM 690 N N . GLN A 1 88 ? 57.573 18.308 3.770 1.00 83.19 88 GLN A N 1
ATOM 691 C CA . GLN A 1 88 ? 56.830 19.400 3.138 1.00 83.19 88 GLN A CA 1
ATOM 692 C C . GLN A 1 88 ? 55.321 19.288 3.405 1.00 83.19 88 GLN A C 1
ATOM 694 O O . GLN A 1 88 ? 54.702 20.263 3.830 1.00 83.19 88 GLN A O 1
ATOM 699 N N . ALA A 1 89 ? 54.736 18.097 3.240 1.00 75.94 89 ALA A N 1
ATOM 700 C CA . ALA A 1 89 ? 53.324 17.861 3.543 1.00 75.94 89 ALA A CA 1
ATOM 701 C C . ALA A 1 89 ? 53.003 18.110 5.029 1.00 75.94 89 ALA A C 1
ATOM 703 O O . ALA A 1 89 ? 51.955 18.672 5.359 1.00 75.94 89 ALA A O 1
ATOM 704 N N . GLU A 1 90 ? 53.915 17.748 5.936 1.00 79.94 90 GLU A N 1
ATOM 705 C CA . GLU A 1 90 ? 53.787 18.038 7.363 1.00 79.94 90 GLU A CA 1
ATOM 706 C C . GLU A 1 90 ? 53.877 19.546 7.657 1.00 79.94 90 GLU A C 1
ATOM 708 O O . GLU A 1 90 ? 53.084 20.069 8.447 1.00 79.94 90 GLU A O 1
ATOM 713 N N . ALA A 1 91 ? 54.798 20.269 7.013 1.00 83.44 91 ALA A N 1
ATOM 714 C CA . ALA A 1 91 ? 54.917 21.720 7.145 1.00 83.44 91 ALA A CA 1
ATOM 715 C C . ALA A 1 91 ? 53.656 22.445 6.641 1.00 83.44 91 ALA A C 1
ATOM 717 O O . ALA A 1 91 ? 53.117 23.318 7.334 1.00 83.44 91 ALA A O 1
ATOM 718 N N . ASP A 1 92 ? 53.127 22.033 5.487 1.00 77.44 92 ASP A N 1
ATOM 719 C CA . ASP A 1 92 ? 51.890 22.568 4.917 1.00 77.44 92 ASP A CA 1
ATOM 720 C C . ASP A 1 92 ? 50.691 22.286 5.827 1.00 77.44 92 ASP A C 1
ATOM 722 O O . ASP A 1 92 ? 49.891 23.192 6.098 1.00 77.44 92 ASP A O 1
ATOM 726 N N . TYR A 1 93 ? 50.614 21.077 6.392 1.00 77.12 93 TYR A N 1
ATOM 727 C CA . TYR A 1 93 ? 49.608 20.712 7.385 1.00 77.12 93 TYR A CA 1
ATOM 728 C C . TYR A 1 93 ? 49.688 21.595 8.636 1.00 77.12 93 TYR A C 1
ATOM 730 O O . TYR A 1 93 ? 48.682 22.196 9.027 1.00 77.12 93 TYR A O 1
ATOM 738 N N . ARG A 1 94 ? 50.878 21.747 9.234 1.00 81.94 94 ARG A N 1
ATOM 739 C CA . ARG A 1 94 ? 51.094 22.621 10.401 1.00 81.94 94 ARG A CA 1
ATOM 740 C C . ARG A 1 94 ? 50.666 24.060 10.097 1.00 81.94 94 ARG A C 1
ATOM 742 O O . ARG A 1 94 ? 49.948 24.660 10.897 1.00 81.94 94 ARG A O 1
ATOM 749 N N . SER A 1 95 ? 51.010 24.587 8.919 1.00 82.12 95 SER A N 1
ATOM 750 C CA . SER A 1 95 ? 50.599 25.935 8.492 1.00 82.12 95 SER A CA 1
ATOM 751 C C . SER A 1 95 ? 49.075 26.083 8.355 1.00 82.12 95 SER A C 1
ATOM 753 O O . SER A 1 95 ? 48.506 27.128 8.682 1.00 82.12 95 SER A O 1
ATOM 755 N N . SER A 1 96 ? 48.389 25.046 7.864 1.00 74.25 96 SER A N 1
ATOM 756 C CA . SER A 1 96 ? 46.937 25.053 7.667 1.00 74.25 96 SER A CA 1
ATOM 757 C C . SER A 1 96 ? 46.194 24.954 9.001 1.00 74.25 96 SER A C 1
ATOM 759 O O . SER A 1 96 ? 45.245 25.702 9.245 1.00 74.25 96 SER A O 1
ATOM 761 N N . VAL A 1 97 ? 46.686 24.112 9.917 1.00 78.62 97 VAL A N 1
ATOM 762 C CA . VAL A 1 97 ? 46.169 23.998 11.287 1.00 78.62 97 VAL A CA 1
ATOM 763 C C . VAL A 1 97 ? 46.299 25.320 12.039 1.00 78.62 97 VAL A C 1
ATOM 765 O O . VAL A 1 97 ? 45.334 25.746 12.674 1.00 78.62 97 VAL A O 1
ATOM 768 N N . GLU A 1 98 ? 47.440 26.006 11.949 1.00 83.50 98 GLU A N 1
ATOM 769 C CA . GLU A 1 98 ? 47.614 27.313 12.597 1.00 83.50 98 GLU A CA 1
ATOM 770 C C . GLU A 1 98 ? 46.689 28.384 11.998 1.00 83.50 98 GLU A C 1
ATOM 772 O O . GLU A 1 98 ? 46.066 29.144 12.744 1.00 83.50 98 GLU A O 1
ATOM 777 N N . ARG A 1 99 ? 46.472 28.389 10.673 1.00 81.31 99 ARG A N 1
ATOM 778 C CA . ARG A 1 99 ? 45.470 29.263 10.030 1.00 81.31 99 ARG A CA 1
ATOM 779 C C . ARG A 1 99 ? 44.043 28.963 10.501 1.00 81.31 99 ARG A C 1
ATOM 781 O O . ARG A 1 99 ? 43.283 29.891 10.786 1.00 81.31 99 ARG A O 1
ATOM 788 N N . ALA A 1 100 ? 43.671 27.689 10.609 1.00 76.25 100 ALA A N 1
ATOM 789 C CA . ALA A 1 100 ? 42.351 27.279 11.083 1.00 76.25 100 ALA A CA 1
ATOM 790 C C . ALA A 1 100 ? 42.136 27.639 12.563 1.00 76.25 100 ALA A C 1
ATOM 792 O O . ALA A 1 100 ? 41.083 28.175 12.913 1.00 76.25 100 ALA A O 1
ATOM 793 N N . LYS A 1 101 ? 43.147 27.432 13.420 1.00 77.81 101 LYS A N 1
ATOM 794 C CA . LYS A 1 101 ? 43.141 27.859 14.830 1.00 77.81 101 LYS A CA 1
ATOM 795 C C . LYS A 1 101 ? 43.007 29.372 14.964 1.00 77.81 101 LYS A C 1
ATOM 797 O O . LYS A 1 101 ? 42.181 29.831 15.747 1.00 77.81 101 LYS A O 1
ATOM 802 N N . LEU A 1 102 ? 43.768 30.149 14.190 1.00 80.50 102 LEU A N 1
ATOM 803 C CA . LEU A 1 102 ? 43.675 31.611 14.186 1.00 80.50 102 LEU A CA 1
ATOM 804 C C . LEU A 1 102 ? 42.260 32.072 13.812 1.00 80.50 102 LEU A C 1
ATOM 806 O O . LEU A 1 102 ? 41.688 32.925 14.487 1.00 80.50 102 LEU A O 1
ATOM 810 N N . ARG A 1 103 ? 41.657 31.455 12.790 1.00 76.12 103 ARG A N 1
ATOM 811 C CA . ARG A 1 103 ? 40.281 31.740 12.365 1.00 76.12 103 ARG A CA 1
ATOM 812 C C . ARG A 1 103 ? 39.253 31.370 13.436 1.00 76.12 103 ARG A C 1
ATOM 814 O O . ARG A 1 103 ? 38.302 32.116 13.645 1.00 76.12 103 ARG A O 1
ATOM 821 N N . LEU A 1 104 ? 39.455 30.258 14.144 1.00 75.06 104 LEU A N 1
ATOM 822 C CA . LEU A 1 104 ? 38.606 29.859 15.268 1.00 75.06 104 LEU A CA 1
ATOM 823 C C . LEU A 1 104 ? 38.717 30.854 16.439 1.00 75.06 104 LEU A C 1
ATOM 825 O O . LEU A 1 104 ? 37.696 31.254 16.988 1.00 75.06 104 LEU A O 1
ATOM 829 N N . ARG A 1 105 ? 39.930 31.320 16.770 1.00 77.69 105 ARG A N 1
ATOM 830 C CA . ARG A 1 105 ? 40.166 32.360 17.793 1.00 77.69 105 ARG A CA 1
ATOM 831 C C . ARG A 1 105 ? 39.534 33.704 17.415 1.00 77.69 105 ARG A C 1
ATOM 833 O O . ARG A 1 105 ? 38.900 34.337 18.252 1.00 77.69 105 ARG A O 1
ATOM 840 N N . GLN A 1 106 ? 39.625 34.109 16.144 1.00 75.88 106 GLN A N 1
ATOM 841 C CA . GLN A 1 106 ? 38.935 35.297 15.611 1.00 75.88 106 GLN A CA 1
ATOM 842 C C . GLN A 1 106 ? 37.404 35.171 15.684 1.00 75.88 106 GLN A C 1
ATOM 844 O O . GLN A 1 106 ? 36.698 36.157 15.908 1.00 75.88 106 GLN A O 1
ATOM 849 N N . LEU A 1 107 ? 36.867 33.963 15.489 1.00 69.38 107 LEU A N 1
ATOM 850 C CA . LEU A 1 107 ? 35.434 33.699 15.630 1.00 69.38 107 LEU A CA 1
ATOM 851 C C . LEU A 1 107 ? 34.985 33.720 17.097 1.00 69.38 107 LEU A C 1
ATOM 853 O O . LEU A 1 107 ? 33.909 34.250 17.361 1.00 69.38 107 LEU A O 1
ATOM 857 N N . HIS A 1 108 ? 35.812 33.223 18.023 1.00 69.62 108 HIS A N 1
ATOM 858 C CA . HIS A 1 108 ? 35.562 33.251 19.470 1.00 69.62 108 HIS A CA 1
ATOM 859 C C . HIS A 1 108 ? 35.854 34.602 20.146 1.00 69.62 108 HIS A C 1
ATOM 861 O O . HIS A 1 108 ? 35.563 34.754 21.326 1.00 69.62 108 HIS A O 1
ATOM 867 N N . GLY A 1 109 ? 36.385 35.591 19.420 1.00 67.56 109 GLY A N 1
ATOM 868 C CA . GLY A 1 109 ? 36.642 36.928 19.970 1.00 67.56 109 GLY A CA 1
ATOM 869 C C . GLY A 1 109 ? 37.880 37.020 20.870 1.00 67.56 109 GLY A C 1
ATOM 870 O O . GLY A 1 109 ? 38.027 37.991 21.598 1.00 67.56 109 GLY A O 1
ATOM 871 N N . GLU A 1 110 ? 38.797 36.049 20.810 1.00 58.16 110 GLU A N 1
ATOM 872 C CA . GLU A 1 110 ? 40.014 36.022 21.645 1.00 58.16 110 GLU A CA 1
ATOM 873 C C . GLU A 1 110 ? 41.155 36.912 21.110 1.00 58.16 110 GLU A C 1
ATOM 875 O O . GLU A 1 110 ? 42.232 36.980 21.703 1.00 58.16 110 GLU A O 1
ATOM 880 N N . VAL A 1 111 ? 40.951 37.619 19.993 1.00 50.78 111 VAL A N 1
ATOM 881 C CA . VAL A 1 111 ? 41.925 38.595 19.482 1.00 50.78 111 VAL A CA 1
ATOM 882 C C . VAL A 1 111 ? 41.666 39.940 20.163 1.00 50.78 111 VAL A C 1
ATOM 884 O O . VAL A 1 111 ? 40.811 40.704 19.734 1.00 50.78 111 VAL A O 1
ATOM 887 N N . ALA A 1 112 ? 42.386 40.146 21.267 1.00 49.72 112 ALA A N 1
ATOM 888 C CA . ALA A 1 112 ? 42.601 41.372 22.038 1.00 49.72 112 ALA A CA 1
ATOM 889 C C . ALA A 1 112 ? 41.755 42.610 21.660 1.00 49.72 112 ALA A C 1
ATOM 891 O O . ALA A 1 112 ? 42.115 43.363 20.758 1.00 49.72 112 ALA A O 1
ATOM 892 N N . GLY A 1 113 ? 40.725 42.895 22.466 1.00 52.94 113 GLY A N 1
ATOM 893 C CA . GLY A 1 113 ? 40.414 44.284 22.830 1.00 52.94 113 GLY A CA 1
ATOM 894 C C . GLY A 1 113 ? 38.983 44.786 22.658 1.00 52.94 113 GLY A C 1
ATOM 895 O O . GLY A 1 113 ? 38.676 45.809 23.258 1.00 52.94 113 GLY A O 1
ATOM 896 N N . GLU A 1 114 ? 38.090 44.102 21.939 1.00 41.12 114 GLU A N 1
ATOM 897 C CA . GLU A 1 114 ? 36.695 44.561 21.816 1.00 41.12 114 GLU A CA 1
ATOM 898 C C . GLU A 1 114 ? 35.674 43.450 22.115 1.00 41.12 114 GLU A C 1
ATOM 900 O O . GLU A 1 114 ? 35.652 42.425 21.427 1.00 41.12 114 GLU A O 1
ATOM 905 N N . PRO A 1 115 ? 34.795 43.628 23.123 1.00 41.22 115 PRO A N 1
ATOM 906 C CA . PRO A 1 115 ? 33.728 42.684 23.410 1.00 41.22 115 PRO A CA 1
ATOM 907 C C . PRO A 1 115 ? 32.602 42.863 22.385 1.00 41.22 115 PRO A C 1
ATOM 909 O O . PRO A 1 115 ? 31.708 43.689 22.563 1.00 41.22 115 PRO A O 1
ATOM 912 N N . LEU A 1 116 ? 32.617 42.078 21.304 1.00 46.41 116 LEU A N 1
ATOM 913 C CA . LEU A 1 116 ? 31.458 41.983 20.418 1.00 46.41 116 LEU A CA 1
ATOM 914 C C . LEU A 1 116 ? 30.490 40.899 20.888 1.00 46.41 116 LEU A C 1
ATOM 916 O O . LEU A 1 116 ? 30.825 39.724 21.032 1.00 46.41 116 LEU A O 1
ATOM 920 N N . THR A 1 117 ? 29.261 41.358 21.095 1.00 48.03 117 THR A N 1
ATOM 921 C CA . THR A 1 117 ? 28.055 40.602 21.417 1.00 48.03 117 THR A CA 1
ATOM 922 C C . THR A 1 117 ? 27.940 39.305 20.607 1.00 48.03 117 THR A C 1
ATOM 924 O O . THR A 1 117 ? 28.024 39.267 19.380 1.00 48.03 117 THR A O 1
ATOM 927 N N . SER A 1 118 ? 27.713 38.207 21.318 1.00 49.50 118 SER A N 1
ATOM 928 C CA . SER A 1 118 ? 27.599 36.830 20.827 1.00 49.50 118 SER A CA 1
ATOM 929 C C . SER A 1 118 ? 26.325 36.545 20.007 1.00 49.50 118 SER A C 1
ATOM 931 O O . SER A 1 118 ? 25.950 35.389 19.816 1.00 49.50 118 SER A O 1
ATOM 933 N N . ALA A 1 119 ? 25.670 37.573 19.466 1.00 52.09 119 ALA A N 1
ATOM 934 C CA . ALA A 1 119 ? 24.433 37.466 18.702 1.00 52.09 119 ALA A CA 1
ATOM 935 C C . ALA A 1 119 ? 24.638 37.999 17.276 1.00 52.09 119 ALA A C 1
ATOM 937 O O . ALA A 1 119 ? 24.334 39.151 16.986 1.00 52.09 119 ALA A O 1
ATOM 938 N N . GLY A 1 120 ? 25.160 37.169 16.364 1.00 55.97 120 GLY A N 1
ATOM 939 C CA . GLY A 1 120 ? 25.133 37.541 14.942 1.00 55.97 120 GLY A CA 1
ATOM 940 C C . GLY A 1 120 ? 26.027 36.785 13.963 1.00 55.97 120 GLY A C 1
ATOM 941 O O . GLY A 1 120 ? 25.846 36.953 12.759 1.00 55.97 120 GLY A O 1
ATOM 942 N N . LYS A 1 121 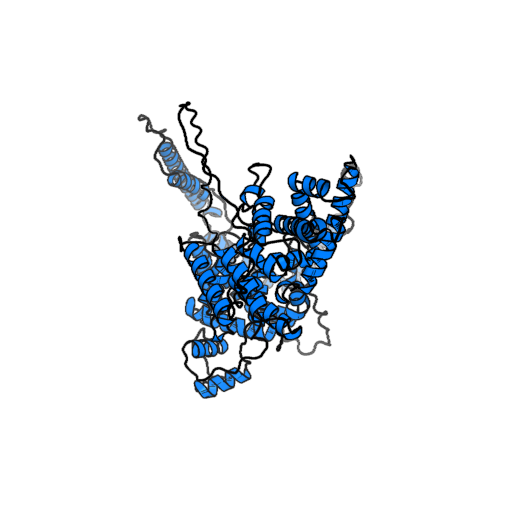? 26.973 35.940 14.394 1.00 54.72 121 LYS A N 1
ATOM 943 C CA . LYS A 1 121 ? 27.787 35.185 13.421 1.00 54.72 121 LYS A CA 1
ATOM 944 C C . LYS A 1 121 ? 27.069 33.891 13.000 1.00 54.72 121 LYS A C 1
ATOM 946 O O . LYS A 1 121 ? 26.681 33.104 13.863 1.00 54.72 121 LYS A O 1
ATOM 951 N N . PRO A 1 122 ? 26.876 33.635 11.691 1.00 60.25 122 PRO A N 1
ATOM 952 C CA . PRO A 1 122 ? 26.122 32.478 11.229 1.00 60.25 122 PRO A CA 1
ATOM 953 C C . PRO A 1 122 ? 26.890 31.186 11.532 1.00 60.25 122 PRO A C 1
ATOM 955 O O . PRO A 1 122 ? 28.030 31.030 11.095 1.00 60.25 122 PRO A O 1
ATOM 958 N N . ARG A 1 123 ? 26.230 30.238 12.215 1.00 60.81 123 ARG A N 1
ATOM 959 C CA . ARG A 1 123 ? 26.692 28.872 12.561 1.00 60.81 123 ARG A CA 1
ATOM 960 C C . ARG A 1 123 ? 27.519 28.189 11.454 1.00 60.81 123 ARG A C 1
ATOM 962 O O . ARG A 1 123 ? 28.526 27.549 11.735 1.00 60.81 123 ARG A O 1
ATOM 969 N N . SER A 1 124 ? 27.183 28.470 10.193 1.00 64.94 124 SER A N 1
ATOM 970 C CA . SER A 1 124 ? 27.911 28.030 8.994 1.00 64.94 124 SER A CA 1
ATOM 971 C C . SER A 1 124 ? 29.419 28.338 8.968 1.00 64.94 124 SER A C 1
ATOM 973 O O . SER A 1 124 ? 30.178 27.576 8.374 1.00 64.94 124 SER A O 1
ATOM 975 N N . GLN A 1 125 ? 29.887 29.436 9.571 1.00 67.94 125 GLN A N 1
ATOM 976 C CA . GLN A 1 125 ? 31.316 29.780 9.575 1.00 67.94 125 GLN A CA 1
ATOM 977 C C . GLN A 1 125 ? 32.102 28.946 10.589 1.00 67.94 125 GLN A C 1
ATOM 979 O O . GLN A 1 125 ? 33.252 28.593 10.325 1.00 67.94 125 GLN A O 1
ATOM 984 N N . TYR A 1 126 ? 31.466 28.601 11.710 1.00 67.88 126 TYR A N 1
ATOM 985 C CA . TYR A 1 126 ? 32.029 27.710 12.717 1.00 67.88 126 TYR A CA 1
ATOM 986 C C . TYR A 1 126 ? 32.132 26.287 12.172 1.00 67.88 126 TYR A C 1
ATOM 988 O O . TYR A 1 126 ? 33.204 25.686 12.203 1.00 67.88 126 TYR A O 1
ATOM 996 N N . ASP A 1 127 ? 31.051 25.806 11.555 1.00 67.31 127 ASP A N 1
ATOM 997 C CA . ASP A 1 127 ? 31.015 24.494 10.911 1.00 67.31 127 ASP A CA 1
ATOM 998 C C . ASP A 1 127 ? 32.080 24.394 9.805 1.00 67.31 127 ASP A C 1
ATOM 1000 O O . ASP A 1 127 ? 32.801 23.404 9.737 1.00 67.31 127 ASP A O 1
ATOM 1004 N N . LYS A 1 128 ? 32.285 25.450 8.999 1.00 72.19 128 LYS A N 1
ATOM 1005 C CA . LYS A 1 128 ? 33.372 25.500 8.000 1.00 72.19 128 LYS A CA 1
ATOM 1006 C C . LYS A 1 128 ? 34.769 25.420 8.622 1.00 72.19 128 LYS A C 1
ATOM 1008 O O . LYS A 1 128 ? 35.634 24.752 8.064 1.00 72.19 128 LYS A O 1
ATOM 1013 N N . ALA A 1 129 ? 35.014 26.089 9.750 1.00 70.56 129 ALA A N 1
ATOM 1014 C CA . ALA A 1 129 ? 36.311 26.035 10.428 1.00 70.56 129 ALA A CA 1
ATOM 1015 C C . ALA A 1 129 ? 36.580 24.647 11.037 1.00 70.56 129 ALA A C 1
ATOM 1017 O O . ALA A 1 129 ? 37.688 24.126 10.911 1.00 70.56 129 ALA A O 1
ATOM 1018 N N . VAL A 1 130 ? 35.557 24.021 11.629 1.00 70.75 130 VAL A N 1
ATOM 1019 C CA . VAL A 1 130 ? 35.630 22.654 12.168 1.00 70.75 130 VAL A CA 1
ATOM 1020 C C . VAL A 1 130 ? 35.829 21.630 11.049 1.00 70.75 130 VAL A C 1
ATOM 1022 O O . VAL A 1 130 ? 36.679 20.752 11.180 1.00 70.75 130 VAL A O 1
ATOM 1025 N N . VAL A 1 131 ? 35.124 21.770 9.922 1.00 71.31 131 VAL A N 1
ATOM 1026 C CA . VAL A 1 131 ? 35.307 20.913 8.741 1.00 71.31 131 VAL A CA 1
ATOM 1027 C C . VAL A 1 131 ? 36.712 21.067 8.160 1.00 71.31 131 VAL A C 1
ATOM 1029 O O . VAL A 1 131 ? 37.328 20.053 7.859 1.00 71.31 131 VAL A O 1
ATOM 1032 N N . MET A 1 132 ? 37.275 22.279 8.070 1.00 71.38 132 MET A N 1
ATOM 1033 C CA . MET A 1 132 ? 38.673 22.457 7.634 1.00 71.38 132 MET A CA 1
ATOM 1034 C C . MET A 1 132 ? 39.676 21.778 8.582 1.00 71.38 132 MET A C 1
ATOM 1036 O O . MET A 1 132 ? 40.637 21.168 8.125 1.00 71.38 132 MET A O 1
ATOM 1040 N N . LEU A 1 133 ? 39.436 21.820 9.897 1.00 69.25 133 LEU A N 1
ATOM 1041 C CA . LEU A 1 133 ? 40.245 21.098 10.890 1.00 69.25 133 LEU A CA 1
ATOM 1042 C C . LEU A 1 133 ? 40.113 19.569 10.770 1.00 69.25 133 LEU A C 1
ATOM 1044 O O . LEU A 1 133 ? 41.081 18.847 11.002 1.00 69.25 133 LEU A O 1
ATOM 1048 N N . GLN A 1 134 ? 38.930 19.064 10.418 1.00 65.19 134 GLN A N 1
ATOM 1049 C CA . GLN A 1 134 ? 38.674 17.629 10.258 1.00 65.19 134 GLN A CA 1
ATOM 1050 C C . GLN A 1 134 ? 39.186 17.081 8.920 1.00 65.19 134 GLN A C 1
ATOM 1052 O O . GLN A 1 134 ? 39.764 15.996 8.902 1.00 65.19 134 GLN A O 1
ATOM 1057 N N . ALA A 1 135 ? 39.031 17.841 7.833 1.00 65.44 135 ALA A N 1
ATOM 1058 C CA . ALA A 1 135 ? 39.470 17.490 6.481 1.00 65.44 135 ALA A CA 1
ATOM 1059 C C . ALA A 1 135 ? 40.996 17.404 6.345 1.00 65.44 135 ALA A C 1
ATOM 1061 O O . ALA A 1 135 ? 41.502 16.821 5.393 1.00 65.44 135 ALA A O 1
ATOM 1062 N N . HIS A 1 136 ? 41.735 17.989 7.286 1.00 61.34 136 HIS A N 1
ATOM 1063 C CA . HIS A 1 136 ? 43.191 17.979 7.273 1.00 61.34 136 HIS A CA 1
ATOM 1064 C C . HIS A 1 136 ? 43.809 16.971 8.233 1.00 61.34 136 HIS A C 1
ATOM 1066 O O . HIS A 1 136 ? 45.029 16.909 8.300 1.00 61.34 136 HIS A O 1
ATOM 1072 N N . ARG A 1 137 ? 43.031 16.141 8.945 1.00 59.41 137 ARG A N 1
ATOM 1073 C CA . ARG A 1 137 ? 43.641 15.044 9.712 1.00 59.41 137 ARG A CA 1
ATOM 1074 C C . ARG A 1 137 ? 44.536 14.227 8.768 1.00 59.41 137 ARG A C 1
ATOM 1076 O O . ARG A 1 137 ? 44.020 13.784 7.742 1.00 59.41 137 ARG A O 1
ATOM 1083 N N . PRO A 1 138 ? 45.828 14.019 9.089 1.00 52.56 138 PRO A N 1
ATOM 1084 C CA . PRO A 1 138 ? 46.747 13.266 8.250 1.00 52.56 138 PRO A CA 1
ATOM 1085 C C . PRO A 1 138 ? 46.381 11.787 8.360 1.00 52.56 138 PRO A C 1
ATOM 1087 O O . PRO A 1 138 ? 47.011 11.000 9.059 1.00 52.56 138 PRO A O 1
ATOM 1090 N N . PHE A 1 139 ? 45.283 11.407 7.719 1.00 53.34 139 PHE A N 1
ATOM 1091 C CA . PHE A 1 139 ? 45.044 10.031 7.370 1.00 53.34 139 PHE A CA 1
ATOM 1092 C C . PHE A 1 139 ? 45.889 9.785 6.132 1.00 53.34 139 PHE A C 1
ATOM 1094 O O . PHE A 1 139 ? 45.604 10.314 5.059 1.00 53.34 139 PHE A O 1
ATOM 1101 N N . PHE A 1 140 ? 46.923 8.962 6.286 1.00 53.03 140 PHE A N 1
ATOM 1102 C CA . PHE A 1 140 ? 47.426 8.146 5.192 1.00 53.03 140 PHE A CA 1
ATOM 1103 C C . PHE A 1 140 ? 46.257 7.283 4.705 1.00 53.03 140 PHE A C 1
ATOM 1105 O O . PHE A 1 140 ? 46.104 6.135 5.117 1.00 53.03 140 PHE A O 1
ATOM 1112 N N . LEU A 1 141 ? 45.362 7.855 3.900 1.00 49.16 141 LEU A N 1
ATOM 1113 C CA . LEU A 1 141 ? 44.416 7.063 3.141 1.00 49.16 141 LEU A CA 1
ATOM 1114 C C . LEU A 1 141 ? 45.276 6.298 2.134 1.00 49.16 141 LEU A C 1
ATOM 1116 O O . LEU A 1 141 ? 45.947 6.933 1.315 1.00 49.16 141 LEU A O 1
ATOM 1120 N N . PRO A 1 142 ? 45.346 4.958 2.231 1.00 45.91 142 PRO A N 1
ATOM 1121 C CA . PRO A 1 142 ? 46.085 4.182 1.255 1.00 45.91 142 PRO A CA 1
ATOM 1122 C C . PRO A 1 142 ? 45.528 4.536 -0.130 1.00 45.91 142 PRO A C 1
ATOM 1124 O O . PRO A 1 142 ? 44.303 4.625 -0.266 1.00 45.91 142 PRO A O 1
ATOM 1127 N N . PRO A 1 143 ? 46.389 4.787 -1.133 1.00 50.00 143 PRO A N 1
ATOM 1128 C CA . PRO A 1 143 ? 45.939 5.161 -2.462 1.00 50.00 143 PRO A CA 1
ATOM 1129 C C . PRO A 1 143 ? 44.853 4.190 -2.921 1.00 50.00 143 PRO A C 1
ATOM 1131 O O . PRO A 1 143 ? 45.035 2.970 -2.846 1.00 50.00 143 PRO A O 1
ATOM 1134 N N . VAL A 1 144 ? 43.712 4.726 -3.360 1.00 46.47 144 VAL A N 1
ATOM 1135 C CA . VAL A 1 144 ? 42.621 3.922 -3.917 1.00 46.47 144 VAL A CA 1
ATOM 1136 C C . VAL A 1 144 ? 43.095 3.410 -5.271 1.00 46.47 144 VAL A C 1
ATOM 1138 O O . VAL A 1 144 ? 42.865 4.013 -6.314 1.00 46.47 144 VAL A O 1
ATOM 1141 N N . MET A 1 145 ? 43.832 2.304 -5.239 1.00 47.41 145 MET A N 1
ATOM 1142 C CA . MET A 1 145 ? 44.240 1.572 -6.425 1.00 47.41 145 MET A CA 1
ATOM 1143 C C . MET A 1 145 ? 42.975 1.135 -7.158 1.00 47.41 145 MET A C 1
ATOM 1145 O O . MET A 1 145 ? 42.162 0.382 -6.610 1.00 47.41 145 MET A O 1
ATOM 1149 N N . GLN A 1 146 ? 42.809 1.583 -8.403 1.00 48.09 146 GLN A N 1
ATOM 1150 C CA . GLN A 1 146 ? 41.899 0.916 -9.323 1.00 48.09 146 GLN A CA 1
ATOM 1151 C C . GLN A 1 146 ? 42.422 -0.508 -9.469 1.00 48.09 146 GLN A C 1
ATOM 1153 O O . GLN A 1 146 ? 43.467 -0.749 -10.067 1.00 48.09 146 GLN A O 1
ATOM 1158 N N . ARG A 1 147 ? 41.748 -1.450 -8.811 1.00 48.56 147 ARG A N 1
ATOM 1159 C CA . ARG A 1 147 ? 42.109 -2.858 -8.869 1.00 48.56 147 ARG A CA 1
ATOM 1160 C C . ARG A 1 147 ? 41.934 -3.272 -10.326 1.00 48.56 147 ARG A C 1
ATOM 1162 O O . ARG A 1 147 ? 40.792 -3.365 -10.772 1.00 48.56 147 ARG A O 1
ATOM 1169 N N . GLU A 1 148 ? 43.035 -3.462 -11.058 1.00 45.31 148 GLU A N 1
ATOM 1170 C CA . GLU A 1 148 ? 42.987 -4.060 -12.392 1.00 45.31 148 GLU A CA 1
ATOM 1171 C C . GLU A 1 148 ? 42.159 -5.333 -12.258 1.00 45.31 148 GLU A C 1
ATOM 1173 O O . GLU A 1 148 ? 42.500 -6.233 -11.484 1.00 45.31 148 GLU A O 1
ATOM 1178 N N . VAL A 1 149 ? 40.994 -5.351 -12.909 1.00 44.75 149 VAL A N 1
ATOM 1179 C CA . VAL A 1 149 ? 40.137 -6.529 -12.932 1.00 44.75 149 VAL A CA 1
ATOM 1180 C C . VAL A 1 149 ? 40.965 -7.571 -13.669 1.00 44.75 149 VAL A C 1
ATOM 1182 O O . VAL A 1 149 ? 41.213 -7.367 -14.856 1.00 44.75 149 VAL A O 1
ATOM 1185 N N . PRO A 1 150 ? 41.452 -8.635 -13.001 1.00 46.75 150 PRO A N 1
ATOM 1186 C CA . PRO A 1 150 ? 42.238 -9.639 -13.688 1.00 46.75 150 PRO A CA 1
ATOM 1187 C C . PRO A 1 150 ? 41.368 -10.169 -14.818 1.00 46.75 150 PRO A C 1
ATOM 1189 O O . PRO A 1 150 ? 40.273 -10.687 -14.567 1.00 46.75 150 PRO A O 1
ATOM 1192 N N . GLU A 1 151 ? 41.826 -9.958 -16.049 1.00 41.09 151 GLU A N 1
ATOM 1193 C CA . GLU A 1 151 ? 41.178 -10.455 -17.249 1.00 41.09 151 GLU A CA 1
ATOM 1194 C C . GLU A 1 151 ? 41.086 -11.970 -17.070 1.00 41.09 151 GLU A C 1
ATOM 1196 O O . GLU A 1 151 ? 42.090 -12.687 -17.060 1.00 41.09 151 GLU A O 1
ATOM 1201 N N . ARG A 1 152 ? 39.883 -12.457 -16.739 1.00 45.12 152 ARG A N 1
ATOM 1202 C CA . ARG A 1 152 ? 39.677 -13.882 -16.505 1.00 45.12 152 ARG A CA 1
ATOM 1203 C C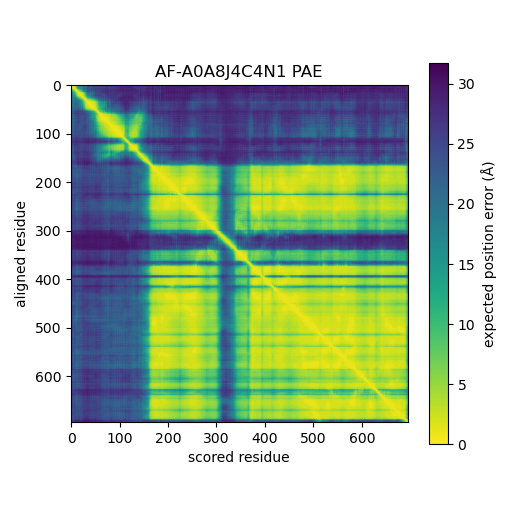 . ARG A 1 152 ? 40.033 -14.565 -17.811 1.00 45.12 152 ARG A C 1
ATOM 1205 O O . ARG A 1 152 ? 39.402 -14.270 -18.824 1.00 45.12 152 ARG A O 1
ATOM 1212 N N . ALA A 1 153 ? 41.017 -15.464 -17.762 1.00 48.22 153 ALA A N 1
ATOM 1213 C CA . ALA A 1 153 ? 41.354 -16.312 -18.892 1.00 48.22 153 ALA A CA 1
ATOM 1214 C C . ALA A 1 153 ? 40.045 -16.840 -19.506 1.00 48.22 153 ALA A C 1
ATOM 1216 O O . ALA A 1 153 ? 39.187 -17.310 -18.742 1.00 48.22 153 ALA A O 1
ATOM 1217 N N . PRO A 1 154 ? 39.842 -16.696 -20.828 1.00 46.09 154 PRO A N 1
ATOM 1218 C CA . PRO A 1 154 ? 38.609 -17.104 -21.478 1.00 46.09 154 PRO A CA 1
ATOM 1219 C C . PRO A 1 154 ? 38.334 -18.552 -21.099 1.00 46.09 154 PRO A C 1
ATOM 1221 O O . PRO A 1 154 ? 39.135 -19.443 -21.382 1.00 46.09 154 PRO A O 1
ATOM 1224 N N . VAL A 1 155 ? 37.232 -18.765 -20.377 1.00 49.56 155 VAL A N 1
ATOM 1225 C CA . VAL A 1 155 ? 36.810 -20.102 -19.971 1.00 49.56 155 VAL A CA 1
ATOM 1226 C C . VAL A 1 155 ? 36.615 -20.878 -21.272 1.00 49.56 155 VAL A C 1
ATOM 1228 O O . VAL A 1 155 ? 35.786 -20.449 -22.082 1.00 49.56 155 VAL A O 1
ATOM 1231 N N . PRO A 1 156 ? 37.377 -21.961 -21.521 1.00 46.59 156 PRO A N 1
ATOM 1232 C CA . PRO A 1 156 ? 37.207 -22.750 -22.728 1.00 46.59 156 PRO A CA 1
ATOM 1233 C C . PRO A 1 156 ? 35.730 -23.132 -22.843 1.00 46.59 156 PRO A C 1
ATOM 1235 O O . PRO A 1 156 ? 35.140 -23.517 -21.825 1.00 46.59 156 PRO A O 1
ATOM 1238 N N . PRO A 1 157 ? 35.105 -23.009 -24.027 1.00 45.34 157 PRO A N 1
ATOM 1239 C CA . PRO A 1 157 ? 33.734 -23.453 -24.201 1.00 45.34 157 PRO A CA 1
ATOM 1240 C C . PRO A 1 157 ? 33.691 -24.923 -23.788 1.00 45.34 157 PRO A C 1
ATOM 1242 O O . PRO A 1 157 ? 34.354 -25.764 -24.393 1.00 45.34 157 PRO A O 1
ATOM 1245 N N . MET A 1 158 ? 32.975 -25.219 -22.699 1.00 45.22 158 MET A N 1
ATOM 1246 C CA . MET A 1 158 ? 32.797 -26.581 -22.207 1.00 45.22 158 MET A CA 1
ATOM 1247 C C . MET A 1 158 ? 31.898 -27.336 -23.184 1.00 45.22 158 MET A C 1
ATOM 1249 O O . MET A 1 158 ? 30.700 -27.503 -22.976 1.00 45.22 158 MET A O 1
ATOM 1253 N N . ILE A 1 159 ? 32.492 -27.756 -24.293 1.00 49.59 159 ILE A N 1
ATOM 1254 C CA . ILE A 1 159 ? 31.903 -28.648 -25.275 1.00 49.59 159 ILE A CA 1
ATOM 1255 C C . ILE A 1 159 ? 32.032 -30.058 -24.687 1.00 49.59 159 ILE A C 1
ATOM 1257 O O . ILE A 1 159 ? 33.121 -30.621 -24.639 1.00 49.59 159 ILE A O 1
ATOM 1261 N N . GLY A 1 160 ? 30.920 -30.621 -24.201 1.00 50.59 160 GLY A N 1
ATOM 1262 C CA . GLY A 1 160 ? 30.787 -32.076 -24.020 1.00 50.59 160 GLY A CA 1
ATOM 1263 C C . GLY A 1 160 ? 30.780 -32.647 -22.593 1.00 50.59 160 GLY A C 1
ATOM 1264 O O . GLY A 1 160 ? 30.950 -33.854 -22.434 1.00 50.59 160 GLY A O 1
ATOM 1265 N N . GLY A 1 161 ? 30.558 -31.847 -21.547 1.00 48.06 161 GLY A N 1
ATOM 1266 C CA . GLY A 1 161 ? 30.489 -32.345 -20.164 1.00 48.06 161 GLY A CA 1
ATOM 1267 C C . GLY A 1 161 ? 29.101 -32.860 -19.757 1.00 48.06 161 GLY A C 1
ATOM 1268 O O . GLY A 1 161 ? 28.163 -32.081 -19.629 1.00 48.06 161 GLY A O 1
ATOM 1269 N N . ARG A 1 162 ? 28.988 -34.171 -19.525 1.00 48.47 162 ARG A N 1
ATOM 1270 C CA . ARG A 1 162 ? 27.817 -34.915 -19.017 1.00 48.47 162 ARG A CA 1
ATOM 1271 C C . ARG A 1 162 ? 26.968 -34.143 -17.988 1.00 48.47 162 ARG A C 1
ATOM 1273 O O . ARG A 1 162 ? 27.425 -33.902 -16.879 1.00 48.47 162 ARG A O 1
ATOM 1280 N N . GLY A 1 163 ? 25.716 -33.857 -18.349 1.00 54.34 163 GLY A N 1
ATOM 1281 C CA . GLY A 1 163 ? 24.522 -33.890 -17.489 1.00 54.34 163 GLY A CA 1
ATOM 1282 C C . GLY A 1 163 ? 24.600 -33.389 -16.042 1.00 54.34 163 GLY A C 1
ATOM 1283 O O . GLY A 1 163 ? 23.919 -33.968 -15.199 1.00 54.34 163 GLY A O 1
ATOM 1284 N N . SER A 1 164 ? 25.371 -32.348 -15.715 1.00 59.97 164 SER A N 1
ATOM 1285 C CA . SER A 1 164 ? 25.268 -31.729 -14.392 1.00 59.97 164 SER A CA 1
ATOM 1286 C C . SER A 1 164 ? 23.923 -31.010 -14.308 1.00 59.97 164 SER A C 1
ATOM 1288 O O . SER A 1 164 ? 23.739 -29.899 -14.808 1.00 59.97 164 SER A O 1
ATOM 1290 N N . SER A 1 165 ? 22.932 -31.686 -13.723 1.00 75.44 165 SER A N 1
ATOM 1291 C CA . SER A 1 165 ? 21.659 -31.070 -13.373 1.00 75.44 165 SER A CA 1
ATOM 1292 C C . SER A 1 165 ? 21.984 -29.858 -12.512 1.00 75.44 165 SER A C 1
ATOM 1294 O O . SER A 1 165 ? 22.496 -30.008 -11.398 1.00 75.44 165 SER A O 1
ATOM 1296 N N . ARG A 1 166 ? 21.748 -28.651 -13.037 1.00 75.56 166 ARG A N 1
ATOM 1297 C CA . ARG A 1 166 ? 21.804 -27.448 -12.207 1.00 75.56 166 ARG A CA 1
ATOM 1298 C C . ARG A 1 166 ? 20.935 -27.720 -10.976 1.00 75.56 166 ARG A C 1
ATOM 1300 O O . ARG A 1 166 ? 19.848 -28.280 -11.151 1.00 75.56 166 ARG A O 1
ATOM 1307 N N . PRO A 1 167 ? 21.410 -27.397 -9.761 1.00 85.12 167 PRO A N 1
ATOM 1308 C CA . PRO A 1 167 ? 20.600 -27.597 -8.572 1.00 85.12 167 PRO A CA 1
ATOM 1309 C C . PRO A 1 167 ? 19.241 -26.913 -8.779 1.00 85.12 167 PRO A C 1
ATOM 1311 O O . PRO A 1 167 ? 19.194 -25.863 -9.436 1.00 85.12 167 PRO A O 1
ATOM 1314 N N . PRO A 1 168 ? 18.142 -27.513 -8.287 1.00 94.75 168 PRO A N 1
ATOM 1315 C CA . PRO A 1 168 ? 16.824 -26.908 -8.398 1.00 94.75 168 PRO A CA 1
ATOM 1316 C C . PRO A 1 168 ? 16.877 -25.492 -7.824 1.00 94.75 168 PRO A C 1
ATOM 1318 O O . PRO A 1 168 ? 17.538 -25.244 -6.814 1.00 94.75 168 PRO A O 1
ATOM 1321 N N . TRP A 1 169 ? 16.234 -24.554 -8.517 1.00 96.81 169 TRP A N 1
ATOM 1322 C CA . TRP A 1 169 ? 16.229 -23.158 -8.106 1.00 96.81 169 TRP A CA 1
ATOM 1323 C C . TRP A 1 169 ? 15.614 -23.012 -6.709 1.00 96.81 169 TRP A C 1
ATOM 1325 O O . TRP A 1 169 ? 14.544 -23.556 -6.442 1.00 96.81 169 TRP A O 1
ATOM 1335 N N . ASP A 1 170 ? 16.292 -22.267 -5.837 1.00 97.31 170 ASP A N 1
ATOM 1336 C CA . ASP A 1 170 ? 15.873 -22.016 -4.460 1.00 97.31 170 ASP A CA 1
ATOM 1337 C C . ASP A 1 170 ? 15.833 -20.508 -4.192 1.00 97.31 170 ASP A C 1
ATOM 1339 O O . ASP A 1 170 ? 16.848 -19.805 -4.277 1.00 97.31 170 ASP A O 1
ATOM 1343 N N . VAL A 1 171 ? 14.654 -20.015 -3.804 1.00 97.50 171 VAL A N 1
ATOM 1344 C CA . VAL A 1 171 ? 14.428 -18.613 -3.435 1.00 97.50 171 VAL A CA 1
ATOM 1345 C C . VAL A 1 171 ? 15.379 -18.149 -2.328 1.00 97.50 171 VAL A C 1
ATOM 1347 O O . VAL A 1 171 ? 15.805 -16.992 -2.324 1.00 97.50 171 VAL A O 1
ATOM 1350 N N . TYR A 1 172 ? 15.780 -19.038 -1.419 1.00 97.50 172 TYR A N 1
ATOM 1351 C CA . TYR A 1 172 ? 16.661 -18.705 -0.304 1.00 97.50 172 TYR A CA 1
ATOM 1352 C C . TYR A 1 172 ? 18.135 -18.583 -0.690 1.00 97.50 172 TYR A C 1
ATOM 1354 O O . TYR A 1 172 ? 18.888 -17.888 0.002 1.00 97.50 172 TYR A O 1
ATOM 1362 N N . ALA A 1 173 ? 18.531 -19.192 -1.806 1.00 97.19 173 ALA A N 1
ATOM 1363 C CA . ALA A 1 173 ? 19.840 -19.005 -2.418 1.00 97.19 173 ALA A CA 1
ATOM 1364 C C . ALA A 1 173 ? 19.857 -17.846 -3.436 1.00 97.19 173 ALA A C 1
ATOM 1366 O O . ALA A 1 173 ? 20.934 -17.304 -3.702 1.00 97.19 173 ALA A O 1
ATOM 1367 N N . SER A 1 174 ? 18.689 -17.443 -3.950 1.00 97.00 174 SER A N 1
ATOM 1368 C CA . SER A 1 174 ? 18.508 -16.402 -4.976 1.00 97.00 174 SER A CA 1
ATOM 1369 C C . SER A 1 174 ? 18.814 -14.972 -4.501 1.00 97.00 174 SER A C 1
ATOM 1371 O O . SER A 1 174 ? 19.019 -14.714 -3.310 1.00 97.00 174 SER A O 1
ATOM 1373 N N . ILE A 1 175 ? 18.758 -14.000 -5.419 1.00 97.25 175 ILE A N 1
ATOM 1374 C CA . ILE A 1 175 ? 18.819 -12.559 -5.105 1.00 97.25 175 ILE A CA 1
ATOM 1375 C C . ILE A 1 175 ? 17.746 -12.093 -4.106 1.00 97.25 175 ILE A C 1
ATOM 1377 O O . ILE A 1 175 ? 17.969 -11.135 -3.365 1.00 97.25 175 ILE A O 1
ATOM 1381 N N . PHE A 1 176 ? 16.594 -12.771 -4.040 1.00 97.81 176 PHE A N 1
ATOM 1382 C CA . PHE A 1 176 ? 15.477 -12.368 -3.181 1.00 97.81 176 PHE A CA 1
ATOM 1383 C C . PHE A 1 176 ? 15.752 -12.623 -1.692 1.00 97.81 176 PHE A C 1
ATOM 1385 O O . PHE A 1 176 ? 15.069 -12.056 -0.836 1.00 97.81 176 PHE A O 1
ATOM 1392 N N . ARG A 1 177 ? 16.803 -13.390 -1.358 1.00 97.25 177 ARG A N 1
ATOM 1393 C CA . ARG A 1 177 ? 17.251 -13.639 0.024 1.00 97.25 177 ARG A CA 1
ATOM 1394 C C . ARG A 1 177 ? 17.550 -12.365 0.810 1.00 97.25 177 ARG A C 1
ATOM 1396 O O . ARG A 1 177 ? 17.493 -12.372 2.035 1.00 97.25 177 ARG A O 1
ATOM 1403 N N . GLU A 1 178 ? 17.847 -11.266 0.121 1.00 95.94 178 GLU A N 1
ATOM 1404 C CA . GLU A 1 178 ? 18.089 -9.959 0.731 1.00 95.94 178 GLU A CA 1
ATOM 1405 C C . GLU A 1 178 ? 16.886 -9.444 1.543 1.00 95.94 178 GLU A C 1
ATOM 1407 O O . GLU A 1 178 ? 17.073 -8.683 2.495 1.00 95.94 178 GLU A O 1
ATOM 1412 N N . ARG A 1 179 ? 15.665 -9.922 1.256 1.00 95.62 179 ARG A N 1
ATOM 1413 C CA . ARG A 1 179 ? 14.463 -9.605 2.044 1.00 95.62 179 ARG A CA 1
ATOM 1414 C C . ARG A 1 179 ? 14.483 -10.170 3.468 1.00 95.62 179 ARG A C 1
ATOM 1416 O O . ARG A 1 179 ? 13.883 -9.560 4.350 1.00 95.62 179 ARG A O 1
ATOM 1423 N N . LYS A 1 180 ? 15.293 -11.204 3.747 1.00 96.75 180 LYS A N 1
ATOM 1424 C CA . LYS A 1 180 ? 15.498 -11.748 5.108 1.00 96.75 180 LYS A CA 1
ATOM 1425 C C . LYS A 1 180 ? 16.057 -10.732 6.110 1.00 96.75 180 LYS A C 1
ATOM 1427 O O . LYS A 1 180 ? 16.083 -10.991 7.311 1.00 96.75 180 LYS A O 1
ATOM 1432 N N . ARG A 1 181 ? 16.539 -9.576 5.644 1.00 95.44 181 ARG A N 1
ATOM 1433 C CA . ARG A 1 181 ? 17.016 -8.496 6.517 1.00 95.44 181 ARG A CA 1
ATOM 1434 C C . ARG A 1 181 ? 15.885 -7.770 7.254 1.00 95.44 181 ARG A C 1
ATOM 1436 O O . ARG A 1 181 ? 16.191 -7.100 8.237 1.00 95.44 181 ARG A O 1
ATOM 1443 N N . GLY A 1 182 ? 14.635 -7.896 6.797 1.00 95.44 182 GLY A N 1
ATOM 1444 C CA . GLY A 1 182 ? 13.458 -7.315 7.451 1.00 95.44 182 GLY A CA 1
ATOM 1445 C C . GLY A 1 182 ? 13.059 -8.020 8.752 1.00 95.44 182 GLY A C 1
ATOM 1446 O O . GLY A 1 182 ? 13.667 -9.019 9.146 1.00 95.44 182 GLY A O 1
ATOM 1447 N N . ASP A 1 183 ? 12.010 -7.509 9.397 1.00 97.94 183 ASP A N 1
ATOM 1448 C CA . ASP A 1 183 ? 11.534 -7.991 10.703 1.00 97.94 183 ASP A CA 1
ATOM 1449 C C . ASP A 1 183 ? 11.046 -9.445 10.651 1.00 97.94 183 ASP A C 1
ATOM 1451 O O . ASP A 1 183 ? 11.231 -10.192 11.608 1.00 97.94 183 ASP A O 1
ATOM 1455 N N . ALA A 1 184 ? 10.521 -9.881 9.500 1.00 97.56 184 ALA A N 1
ATOM 1456 C CA . ALA A 1 184 ? 10.083 -11.258 9.275 1.00 97.56 184 ALA A CA 1
ATOM 1457 C C . ALA A 1 184 ? 11.215 -12.296 9.332 1.00 97.56 184 ALA A C 1
ATOM 1459 O O . ALA A 1 184 ? 10.944 -13.483 9.506 1.00 97.56 184 ALA A O 1
ATOM 1460 N N . ARG A 1 185 ? 12.477 -11.868 9.147 1.00 97.75 185 ARG A N 1
ATOM 1461 C CA . ARG A 1 185 ? 13.653 -12.749 8.989 1.00 97.75 185 ARG A CA 1
ATOM 1462 C C . ARG A 1 185 ? 13.497 -13.814 7.895 1.00 97.75 185 ARG A C 1
ATOM 1464 O O . ARG A 1 185 ? 14.213 -14.813 7.875 1.00 97.75 185 ARG A O 1
ATOM 1471 N N . ASP A 1 186 ? 12.609 -13.555 6.943 1.00 98.00 186 ASP A N 1
ATOM 1472 C CA . ASP A 1 186 ? 12.224 -14.451 5.859 1.00 98.00 186 ASP A CA 1
ATOM 1473 C C . ASP A 1 186 ? 12.049 -13.649 4.552 1.00 98.00 186 ASP A C 1
ATOM 1475 O O . ASP A 1 186 ? 12.086 -12.417 4.548 1.00 98.00 186 ASP A O 1
ATOM 1479 N N . VAL A 1 187 ? 11.920 -14.339 3.419 1.00 97.69 187 VAL A N 1
ATOM 1480 C CA . VAL A 1 187 ? 11.606 -13.728 2.115 1.00 97.69 187 VAL A CA 1
ATOM 1481 C C . VAL A 1 187 ? 10.107 -13.437 1.956 1.00 97.69 187 VAL A C 1
ATOM 1483 O O . VAL A 1 187 ? 9.718 -12.731 1.025 1.00 97.69 187 VAL A O 1
ATOM 1486 N N . TYR A 1 188 ? 9.280 -13.956 2.866 1.00 98.19 188 TYR A N 1
ATOM 1487 C CA . TYR A 1 188 ? 7.840 -13.722 2.966 1.00 98.19 188 TYR A CA 1
ATOM 1488 C C . TYR A 1 188 ? 7.494 -13.076 4.305 1.00 98.19 188 TYR A C 1
ATOM 1490 O O . TYR A 1 188 ? 8.216 -13.241 5.286 1.00 98.19 188 TYR A O 1
ATOM 1498 N N . ASP A 1 189 ? 6.359 -12.386 4.363 1.00 98.25 189 ASP A N 1
ATOM 1499 C CA . ASP A 1 189 ? 5.756 -12.060 5.654 1.00 98.25 189 ASP A CA 1
ATOM 1500 C C . ASP A 1 189 ? 5.177 -13.354 6.245 1.00 98.25 189 ASP A C 1
ATOM 1502 O O . ASP A 1 189 ? 4.410 -14.043 5.570 1.00 98.25 189 ASP A O 1
ATOM 1506 N N . ASN A 1 190 ? 5.567 -13.714 7.465 1.00 97.69 190 ASN A N 1
ATOM 1507 C CA . ASN A 1 190 ? 5.121 -14.933 8.145 1.00 97.69 190 ASN A CA 1
ATOM 1508 C C . ASN A 1 190 ? 4.207 -14.615 9.338 1.00 97.69 190 ASN A C 1
ATOM 1510 O O . ASN A 1 190 ? 4.118 -13.476 9.797 1.00 97.69 190 ASN A O 1
ATOM 1514 N N . ASP A 1 191 ? 3.535 -15.634 9.866 1.00 97.88 191 ASP A N 1
ATOM 1515 C CA . ASP A 1 191 ? 2.584 -15.446 10.967 1.00 97.88 191 ASP A CA 1
ATOM 1516 C C . ASP A 1 191 ? 3.261 -14.905 12.234 1.00 97.88 191 ASP A C 1
ATOM 1518 O O . ASP A 1 191 ? 2.639 -14.173 12.999 1.00 97.88 191 ASP A O 1
ATOM 1522 N N . ALA A 1 192 ? 4.556 -15.185 12.433 1.00 98.31 192 ALA A N 1
ATOM 1523 C CA . ALA A 1 192 ? 5.314 -14.682 13.575 1.00 98.31 192 ALA A CA 1
ATOM 1524 C C . ALA A 1 192 ? 5.465 -13.151 13.549 1.00 98.31 192 ALA A C 1
ATOM 1526 O O . ALA A 1 192 ? 5.236 -12.501 14.570 1.00 98.31 192 ALA A O 1
ATOM 1527 N N . VAL A 1 193 ? 5.806 -12.555 12.398 1.00 98.44 193 VAL A N 1
ATOM 1528 C CA . VAL A 1 193 ? 5.917 -11.090 12.289 1.00 98.44 193 VAL A CA 1
ATOM 1529 C C . VAL A 1 193 ? 4.550 -10.412 12.374 1.00 98.44 193 VAL A C 1
ATOM 1531 O O . VAL A 1 193 ? 4.434 -9.354 12.989 1.00 98.44 193 VAL A O 1
ATOM 1534 N N . LEU A 1 194 ? 3.504 -11.039 11.826 1.00 98.38 194 LEU A N 1
ATOM 1535 C CA . LEU A 1 194 ? 2.132 -10.538 11.934 1.00 98.38 194 LEU A CA 1
ATOM 1536 C C . LEU A 1 194 ? 1.630 -10.590 13.382 1.00 98.38 194 LEU A C 1
ATOM 1538 O O . LEU A 1 194 ? 1.060 -9.615 13.863 1.00 98.38 194 LEU A O 1
ATOM 1542 N N . ALA A 1 195 ? 1.899 -11.678 14.107 1.00 98.50 195 ALA A N 1
ATOM 1543 C CA . ALA A 1 195 ? 1.561 -11.804 15.521 1.00 98.50 195 ALA A CA 1
ATOM 1544 C C . ALA A 1 195 ? 2.330 -10.795 16.388 1.00 98.50 195 ALA A C 1
ATOM 1546 O O . ALA A 1 195 ? 1.748 -10.212 17.303 1.00 98.50 195 ALA A O 1
ATOM 1547 N N . ALA A 1 196 ? 3.612 -10.549 16.090 1.00 98.62 196 ALA A N 1
ATOM 1548 C CA . ALA A 1 196 ? 4.410 -9.533 16.775 1.00 98.62 196 ALA A CA 1
ATOM 1549 C C . ALA A 1 196 ? 3.861 -8.118 16.531 1.00 98.62 196 ALA A C 1
ATOM 1551 O O . ALA A 1 196 ? 3.719 -7.344 17.477 1.00 98.62 196 ALA A O 1
ATOM 1552 N N . GLN A 1 197 ? 3.503 -7.806 15.281 1.00 98.44 197 GLN A N 1
ATOM 1553 C CA . GLN A 1 197 ? 2.878 -6.538 14.910 1.00 98.44 197 GLN A CA 1
ATOM 1554 C C . GLN A 1 197 ? 1.537 -6.347 15.638 1.00 98.44 197 GLN A C 1
ATOM 1556 O O . GLN A 1 197 ? 1.338 -5.331 16.301 1.00 98.44 197 GLN A O 1
ATOM 1561 N N . PHE A 1 198 ? 0.658 -7.354 15.603 1.00 98.62 198 PHE A N 1
ATOM 1562 C CA . PHE A 1 198 ? -0.624 -7.313 16.308 1.00 98.62 198 PHE A CA 1
ATOM 1563 C C . PHE A 1 198 ? -0.460 -7.168 17.821 1.00 98.62 198 PHE A C 1
ATOM 1565 O O . PHE A 1 198 ? -1.190 -6.413 18.457 1.00 98.62 198 PHE A O 1
ATOM 1572 N N . HIS A 1 199 ? 0.493 -7.886 18.420 1.00 98.56 199 HIS A N 1
ATOM 1573 C CA . HIS A 1 199 ? 0.743 -7.795 19.853 1.00 98.56 199 HIS A CA 1
ATOM 1574 C C . HIS A 1 199 ? 1.133 -6.374 20.269 1.00 98.56 199 HIS A C 1
ATOM 1576 O O . HIS A 1 199 ? 0.615 -5.878 21.272 1.00 98.56 199 HIS A O 1
ATOM 1582 N N . LEU A 1 200 ? 1.993 -5.716 19.485 1.00 98.25 200 LEU A N 1
ATOM 1583 C CA . LEU A 1 200 ? 2.379 -4.331 19.726 1.00 98.25 200 LEU A CA 1
ATOM 1584 C C . LEU A 1 200 ? 1.180 -3.385 19.578 1.00 98.25 200 LEU A C 1
ATOM 1586 O O . LEU A 1 200 ? 0.937 -2.578 20.474 1.00 98.25 200 LEU A O 1
ATOM 1590 N N . ASP A 1 201 ? 0.399 -3.515 18.505 1.00 98.38 201 ASP A N 1
ATOM 1591 C CA . ASP A 1 201 ? -0.802 -2.698 18.298 1.00 98.38 201 ASP A CA 1
ATOM 1592 C C . ASP A 1 201 ? -1.796 -2.859 19.455 1.00 98.38 201 ASP A C 1
ATOM 1594 O O . ASP A 1 201 ? -2.225 -1.875 20.053 1.00 98.38 201 ASP A O 1
ATOM 1598 N N . TRP A 1 202 ? -2.094 -4.102 19.843 1.00 98.38 202 TRP A N 1
ATOM 1599 C CA . TRP A 1 202 ? -2.994 -4.391 20.953 1.00 98.38 202 TRP A CA 1
ATOM 1600 C C . TRP A 1 202 ? -2.486 -3.815 22.277 1.00 98.38 202 TRP A C 1
ATOM 1602 O O . TRP A 1 202 ? -3.273 -3.263 23.043 1.00 98.38 202 TRP A O 1
ATOM 1612 N N . SER A 1 203 ? -1.174 -3.889 22.538 1.00 97.75 203 SER A N 1
ATOM 1613 C CA . SER A 1 203 ? -0.567 -3.303 23.741 1.00 97.75 203 SER A CA 1
ATOM 1614 C C . SER A 1 203 ? -0.783 -1.786 23.830 1.00 97.75 203 SER A C 1
ATOM 1616 O O . SER A 1 203 ? -1.042 -1.262 24.915 1.00 97.75 203 SER A O 1
ATOM 1618 N N . ARG A 1 204 ? -0.776 -1.086 22.687 1.00 95.75 204 ARG A N 1
ATOM 1619 C CA . ARG A 1 204 ? -1.081 0.349 22.614 1.00 95.75 204 ARG A CA 1
ATOM 1620 C C . ARG A 1 204 ? -2.563 0.612 22.857 1.00 95.75 204 ARG A C 1
ATOM 1622 O O . ARG A 1 204 ? -2.903 1.519 23.610 1.00 95.75 204 ARG A O 1
ATOM 1629 N N . THR A 1 205 ? -3.440 -0.216 22.290 1.00 96.94 205 THR A N 1
ATOM 1630 C CA . THR A 1 205 ? -4.891 -0.111 22.485 1.00 96.94 205 THR A CA 1
ATOM 1631 C C . THR A 1 205 ? -5.296 -0.282 23.954 1.00 96.94 205 THR A C 1
ATOM 1633 O O . THR A 1 205 ? -6.032 0.547 24.485 1.00 96.94 205 THR A O 1
ATOM 1636 N N . VAL A 1 206 ? -4.802 -1.318 24.644 1.00 97.12 206 VAL A N 1
ATOM 1637 C CA . VAL A 1 206 ? -5.205 -1.597 26.040 1.00 97.12 206 VAL A CA 1
ATOM 1638 C C . VAL A 1 206 ? -4.564 -0.676 27.073 1.00 97.12 206 VAL A C 1
ATOM 1640 O O . VAL A 1 206 ? -5.043 -0.626 28.199 1.00 97.12 206 VAL A O 1
ATOM 1643 N N . THR A 1 207 ? -3.523 0.078 26.709 1.00 95.62 207 THR A N 1
ATOM 1644 C CA . THR A 1 207 ? -2.956 1.120 27.583 1.00 95.62 207 THR A CA 1
ATOM 1645 C C . THR A 1 207 ? -3.919 2.307 27.755 1.00 95.62 207 THR A C 1
ATOM 1647 O O . THR A 1 207 ? -3.844 3.012 28.758 1.00 95.62 207 THR A O 1
ATOM 1650 N N . LYS A 1 208 ? -4.871 2.514 26.831 1.00 95.38 208 LYS A N 1
ATOM 1651 C CA . LYS A 1 208 ? -5.867 3.594 26.925 1.00 95.38 208 LYS A CA 1
ATOM 1652 C C . LYS A 1 208 ? -6.960 3.260 27.948 1.00 95.38 208 LYS A C 1
ATOM 1654 O O . LYS A 1 208 ? -7.791 2.367 27.744 1.00 95.38 208 LYS A O 1
ATOM 1659 N N . MET A 1 209 ? -7.038 4.033 29.027 1.00 95.62 209 MET A N 1
ATOM 1660 C CA . MET A 1 209 ? -8.014 3.852 30.104 1.00 95.62 209 MET A CA 1
ATOM 1661 C C . MET A 1 209 ? -9.460 4.009 29.628 1.00 95.62 209 MET A C 1
ATOM 1663 O O . MET A 1 209 ? -10.354 3.334 30.140 1.00 95.62 209 MET A O 1
ATOM 1667 N N . LEU A 1 210 ? -9.728 4.888 28.663 1.00 95.62 210 LEU A N 1
ATOM 1668 C CA . LEU A 1 210 ? -11.053 5.086 28.075 1.00 95.62 210 LEU A CA 1
ATOM 1669 C C . LEU A 1 210 ? -11.511 3.869 27.273 1.00 95.62 210 LEU A C 1
ATOM 1671 O O . LEU A 1 210 ? -12.713 3.606 27.221 1.00 95.62 210 LEU A O 1
ATOM 1675 N N . PHE A 1 211 ? -10.586 3.131 26.656 1.00 97.12 211 PHE A N 1
ATOM 1676 C CA . PHE A 1 211 ? -10.908 1.876 25.982 1.00 97.12 211 PHE A CA 1
ATOM 1677 C C . PHE A 1 211 ? -11.256 0.792 27.007 1.00 97.12 211 PHE A C 1
ATOM 1679 O O . PHE A 1 211 ? -12.341 0.216 26.944 1.00 97.12 211 PHE A O 1
ATOM 1686 N N . MET A 1 212 ? -10.418 0.600 28.030 1.00 96.94 212 MET A N 1
ATOM 1687 C CA . MET A 1 212 ? -10.694 -0.364 29.104 1.00 96.94 212 MET A CA 1
ATOM 1688 C C . MET A 1 212 ? -12.018 -0.077 29.832 1.00 96.94 212 MET A C 1
ATOM 1690 O O . MET A 1 212 ? -12.797 -0.990 30.100 1.00 96.94 212 MET A O 1
ATOM 1694 N N . LYS A 1 213 ? -12.306 1.200 30.125 1.00 96.31 213 LYS A N 1
ATOM 1695 C CA . LYS A 1 213 ? -13.568 1.627 30.754 1.00 96.31 213 LYS A CA 1
ATOM 1696 C C . LYS A 1 213 ? -14.785 1.363 29.874 1.00 96.31 213 LYS A C 1
ATOM 1698 O O . LYS A 1 213 ? -15.852 1.090 30.416 1.00 96.31 213 LYS A O 1
ATOM 1703 N N . LEU A 1 214 ? -14.646 1.464 28.550 1.00 96.38 214 LEU A N 1
ATOM 1704 C CA . LEU A 1 214 ? -15.722 1.112 27.627 1.00 96.38 214 LEU A CA 1
ATOM 1705 C C . LEU A 1 214 ? -16.044 -0.380 27.738 1.00 96.38 214 LEU A C 1
ATOM 1707 O O . LEU A 1 214 ? -17.201 -0.716 27.970 1.00 96.38 214 LEU A O 1
ATOM 1711 N N . VAL A 1 215 ? -15.030 -1.247 27.636 1.00 96.88 215 VAL A N 1
ATOM 1712 C CA . VAL A 1 215 ? -15.202 -2.706 27.762 1.00 96.88 215 VAL A CA 1
ATOM 1713 C C . VAL A 1 215 ? -15.850 -3.050 29.102 1.00 96.88 215 VAL A C 1
ATOM 1715 O O . VAL A 1 215 ? -16.882 -3.707 29.130 1.00 96.88 215 VAL A O 1
ATOM 1718 N N . ALA A 1 216 ? -15.345 -2.493 30.207 1.00 96.44 216 ALA A N 1
ATOM 1719 C CA . ALA A 1 216 ? -15.899 -2.741 31.538 1.00 96.44 216 ALA A CA 1
ATOM 1720 C C . ALA A 1 216 ? -17.359 -2.279 31.726 1.00 96.44 216 ALA A C 1
ATOM 1722 O O . ALA A 1 216 ? -18.058 -2.786 32.605 1.00 96.44 216 ALA A O 1
ATOM 1723 N N . ARG A 1 217 ? -17.806 -1.274 30.960 1.00 96.12 217 ARG A N 1
ATOM 1724 C CA . ARG A 1 217 ? -19.147 -0.685 31.084 1.00 96.12 217 ARG A CA 1
ATOM 1725 C C . ARG A 1 217 ? -20.176 -1.373 30.194 1.00 96.12 217 ARG A C 1
ATOM 1727 O O . ARG A 1 217 ? -21.309 -1.558 30.638 1.00 96.12 217 ARG A O 1
ATOM 1734 N N . GLU A 1 218 ? -19.811 -1.643 28.946 1.00 95.75 218 GLU A N 1
ATOM 1735 C CA . GLU A 1 218 ? -20.740 -2.135 27.924 1.00 95.75 218 GLU A CA 1
ATOM 1736 C C . GLU A 1 218 ? -20.871 -3.660 27.941 1.00 95.75 218 GLU A C 1
ATOM 1738 O O . GLU A 1 218 ? -21.941 -4.172 27.621 1.00 95.75 218 GLU A O 1
ATOM 1743 N N . ASP A 1 219 ? -19.826 -4.381 28.352 1.00 95.69 219 ASP A N 1
ATOM 1744 C CA . ASP A 1 219 ? -19.866 -5.836 28.431 1.00 95.69 219 ASP A CA 1
ATOM 1745 C C . ASP A 1 219 ? -20.680 -6.316 29.645 1.00 95.69 219 ASP A C 1
ATOM 1747 O O . ASP A 1 219 ? -20.405 -5.937 30.787 1.00 95.69 219 ASP A O 1
ATOM 1751 N N . LEU A 1 220 ? -21.691 -7.164 29.421 1.00 93.31 220 LEU A N 1
ATOM 1752 C CA . LEU A 1 220 ? -22.563 -7.656 30.496 1.00 93.31 220 LEU A CA 1
ATOM 1753 C C . LEU A 1 220 ? -21.852 -8.650 31.431 1.00 93.31 220 LEU A C 1
ATOM 1755 O O . LEU A 1 220 ? -22.196 -8.736 32.611 1.00 93.31 220 LEU A O 1
ATOM 1759 N N . GLY A 1 221 ? -20.883 -9.406 30.913 1.00 91.19 221 GLY A N 1
ATOM 1760 C CA . GLY A 1 221 ? -20.069 -10.360 31.659 1.00 91.19 221 GLY A CA 1
ATOM 1761 C C . GLY A 1 221 ? -19.121 -9.683 32.647 1.00 91.19 221 GLY A C 1
ATOM 1762 O O . GLY A 1 221 ? -18.845 -10.265 33.703 1.00 91.19 221 GLY A O 1
ATOM 1763 N N . VAL A 1 222 ? -18.692 -8.454 32.351 1.00 94.19 222 VAL A N 1
ATOM 1764 C CA . VAL A 1 222 ? -17.859 -7.610 33.222 1.00 94.19 222 VAL A CA 1
ATOM 1765 C C . VAL A 1 222 ? -18.703 -6.678 34.098 1.00 94.19 222 VAL A C 1
ATOM 1767 O O . VAL A 1 222 ? -18.400 -6.482 35.280 1.00 94.19 222 VAL A O 1
ATOM 1770 N N . ARG A 1 223 ? -19.791 -6.116 33.561 1.00 91.25 223 ARG A N 1
ATOM 1771 C CA . ARG A 1 223 ? -20.627 -5.135 34.261 1.00 91.25 223 ARG A CA 1
ATOM 1772 C C . ARG A 1 223 ? -21.207 -5.711 35.553 1.00 91.25 223 ARG A C 1
ATOM 1774 O O . ARG A 1 223 ? -21.917 -6.709 35.567 1.00 91.25 223 ARG A O 1
ATOM 1781 N N . GLY A 1 224 ? -20.945 -5.028 36.666 1.00 86.19 224 GLY A N 1
ATOM 1782 C CA . GLY A 1 224 ? -21.445 -5.423 37.987 1.00 86.19 224 GLY A CA 1
ATOM 1783 C C . GLY A 1 224 ? -20.604 -6.491 38.691 1.00 86.19 224 GLY A C 1
ATOM 1784 O O . GLY A 1 224 ? -20.815 -6.721 39.880 1.00 86.19 224 GLY A O 1
ATOM 1785 N N . LYS A 1 225 ? -19.603 -7.076 38.022 1.00 86.62 225 LYS A N 1
ATOM 1786 C CA . LYS A 1 225 ? -18.554 -7.856 38.682 1.00 86.62 225 LYS A CA 1
ATOM 1787 C C . LYS A 1 225 ? -17.394 -6.915 38.999 1.00 86.62 225 LYS A C 1
ATOM 1789 O O . LYS A 1 225 ? -16.721 -6.415 38.106 1.00 86.62 225 LYS A O 1
ATOM 1794 N N . SER A 1 226 ? -17.122 -6.667 40.275 1.00 72.25 226 SER A N 1
ATOM 1795 C CA . SER A 1 226 ? -16.028 -5.801 40.750 1.00 72.25 226 SER A CA 1
ATOM 1796 C C . SER A 1 226 ? -14.631 -6.441 40.609 1.00 72.25 226 SER A C 1
ATOM 1798 O O . SER A 1 226 ? -13.747 -6.233 41.437 1.00 72.25 226 SER A O 1
ATOM 1800 N N . GLY A 1 227 ? -14.411 -7.230 39.555 1.00 84.75 227 GLY A N 1
ATOM 1801 C CA . GLY A 1 227 ? -13.193 -8.003 39.352 1.00 84.75 227 GLY A CA 1
ATOM 1802 C C . GLY A 1 227 ? -12.367 -7.494 38.179 1.00 84.75 227 GLY A C 1
ATOM 1803 O O . GLY A 1 227 ? -12.759 -7.663 37.028 1.00 84.75 227 GLY A O 1
ATOM 1804 N N . ARG A 1 228 ? -11.162 -6.988 38.463 1.00 93.62 228 ARG A N 1
ATOM 1805 C CA . ARG A 1 228 ? -10.103 -6.764 37.460 1.00 93.62 228 ARG A CA 1
ATOM 1806 C C . ARG A 1 228 ? -9.875 -8.000 36.574 1.00 93.62 228 ARG A C 1
ATOM 1808 O O . ARG A 1 228 ? -9.658 -7.854 35.381 1.00 93.62 228 ARG A O 1
ATOM 1815 N N . GLN A 1 229 ? -10.010 -9.197 37.150 1.00 95.19 229 GLN A N 1
ATOM 1816 C CA . GLN A 1 229 ? -9.894 -10.473 36.439 1.00 95.19 229 GLN A CA 1
ATOM 1817 C C . GLN A 1 229 ? -10.952 -10.655 35.341 1.00 95.19 229 GLN A C 1
ATOM 1819 O O . GLN A 1 229 ? -10.614 -11.137 34.269 1.00 95.19 229 GLN A O 1
ATOM 1824 N N . ALA A 1 230 ? -12.205 -10.243 35.576 1.00 95.12 230 ALA A N 1
ATOM 1825 C CA . ALA A 1 230 ? -13.260 -10.359 34.566 1.00 95.12 230 ALA A CA 1
ATOM 1826 C C . ALA A 1 230 ? -12.967 -9.454 33.360 1.00 95.12 230 ALA A C 1
ATOM 1828 O O . ALA A 1 230 ? -13.111 -9.878 32.221 1.00 95.12 230 ALA A O 1
ATOM 1829 N N . LEU A 1 231 ? -12.478 -8.234 33.611 1.00 96.38 231 LEU A N 1
ATOM 1830 C CA . LEU A 1 231 ? -12.050 -7.325 32.548 1.00 96.38 231 LEU A CA 1
ATOM 1831 C C . LEU A 1 231 ? -10.828 -7.860 31.783 1.00 96.38 231 LEU A C 1
ATOM 1833 O O . LEU A 1 231 ? -10.790 -7.773 30.563 1.00 96.38 231 LEU A O 1
ATOM 1837 N N . GLU A 1 232 ? -9.825 -8.400 32.478 1.00 96.75 232 GLU A N 1
ATOM 1838 C CA . GLU A 1 232 ? -8.634 -8.983 31.840 1.00 96.75 232 GLU A CA 1
ATOM 1839 C C . GLU A 1 232 ? -8.978 -10.213 30.986 1.00 96.75 232 GLU A C 1
ATOM 1841 O O . GLU A 1 232 ? -8.411 -10.385 29.902 1.00 96.75 232 GLU A O 1
ATOM 1846 N N . GLN A 1 233 ? -9.931 -11.033 31.440 1.00 96.50 233 GLN A N 1
ATOM 1847 C CA . GLN A 1 233 ? -10.470 -12.141 30.659 1.00 96.50 233 GLN A CA 1
ATOM 1848 C C . GLN A 1 233 ? -11.159 -11.625 29.390 1.00 96.50 233 GLN A C 1
ATOM 1850 O O . GLN A 1 233 ? -10.762 -12.021 28.298 1.00 96.50 233 GLN A O 1
ATOM 1855 N N . GLU A 1 234 ? -12.089 -10.674 29.512 1.00 97.56 234 GLU A N 1
ATOM 1856 C CA . GLU A 1 234 ? -12.814 -10.130 28.356 1.00 97.56 234 GLU A CA 1
ATOM 1857 C C . GLU A 1 234 ? -11.870 -9.475 27.338 1.00 97.56 234 GLU A C 1
ATOM 1859 O O . GLU A 1 234 ? -11.945 -9.714 26.135 1.00 97.56 234 GLU A O 1
ATOM 1864 N N . LEU A 1 235 ? -10.886 -8.701 27.809 1.00 97.88 235 LEU A N 1
ATOM 1865 C CA . LEU A 1 235 ? -9.857 -8.126 26.941 1.00 97.88 235 LEU A CA 1
ATOM 1866 C C . LEU A 1 235 ? -9.041 -9.209 26.218 1.00 97.88 235 LEU A C 1
ATOM 1868 O O . LEU A 1 235 ? -8.623 -9.002 25.079 1.00 97.88 235 LEU A O 1
ATOM 1872 N N . THR A 1 236 ? -8.811 -10.360 26.849 1.00 98.12 236 THR A N 1
ATOM 1873 C CA . THR A 1 236 ? -8.124 -11.496 26.218 1.00 98.12 236 THR A CA 1
ATOM 1874 C C . THR A 1 236 ? -8.989 -12.140 25.133 1.00 98.12 236 THR A C 1
ATOM 1876 O O . THR A 1 236 ? -8.473 -12.489 24.068 1.00 98.12 236 THR A O 1
ATOM 1879 N N . GLU A 1 237 ? -10.297 -12.241 25.353 1.00 98.19 237 GLU A N 1
ATOM 1880 C CA . GLU A 1 237 ? -11.254 -12.790 24.389 1.00 98.19 237 GLU A CA 1
ATOM 1881 C C . GLU A 1 237 ? -11.431 -11.855 23.179 1.00 98.19 237 GLU A C 1
ATOM 1883 O O . GLU A 1 237 ? -11.285 -12.294 22.033 1.00 98.19 237 GLU A O 1
ATOM 1888 N N . VAL A 1 238 ? -11.590 -10.543 23.405 1.00 98.50 238 VAL A N 1
ATOM 1889 C CA . VAL A 1 238 ? -11.591 -9.515 22.343 1.00 98.50 238 VAL A CA 1
ATOM 1890 C C . VAL A 1 238 ? -10.278 -9.535 21.554 1.00 98.50 238 VAL A C 1
ATOM 1892 O O . VAL A 1 238 ? -10.291 -9.515 20.319 1.00 98.50 238 VAL A O 1
ATOM 1895 N N . ARG A 1 239 ? -9.129 -9.632 22.240 1.00 98.44 239 ARG A N 1
ATOM 1896 C CA . ARG A 1 239 ? -7.817 -9.770 21.588 1.00 98.44 239 ARG A CA 1
ATOM 1897 C C . ARG A 1 239 ? -7.781 -10.992 20.678 1.00 98.44 239 ARG A C 1
ATOM 1899 O O . ARG A 1 239 ? -7.280 -10.894 19.560 1.00 98.44 239 ARG A O 1
ATOM 1906 N N . SER A 1 240 ? -8.275 -12.136 21.148 1.00 98.38 240 SER A N 1
ATOM 1907 C CA . SER A 1 240 ? -8.293 -13.373 20.367 1.00 98.38 240 SER A CA 1
ATOM 1908 C C . SER A 1 240 ? -9.180 -13.243 19.126 1.00 98.38 240 SER A C 1
ATOM 1910 O O . SER A 1 240 ? -8.760 -13.671 18.052 1.00 98.38 240 SER A O 1
ATOM 1912 N N . ALA A 1 241 ? -10.346 -12.597 19.248 1.00 98.38 241 ALA A N 1
ATOM 1913 C CA . ALA A 1 241 ? -11.243 -12.331 18.124 1.00 98.38 241 ALA A CA 1
ATOM 1914 C C . ALA A 1 241 ? -10.598 -11.432 17.051 1.00 98.38 241 ALA A C 1
ATOM 1916 O O . ALA A 1 241 ? -10.735 -11.695 15.857 1.00 98.38 241 ALA A O 1
ATOM 1917 N N . LEU A 1 242 ? -9.850 -10.396 17.450 1.00 98.50 242 LEU A N 1
ATOM 1918 C CA . LEU A 1 242 ? -9.097 -9.565 16.502 1.00 98.50 242 LEU A CA 1
ATOM 1919 C C . LEU A 1 242 ? -7.910 -10.316 15.882 1.00 98.50 242 LEU A C 1
ATOM 1921 O O . LEU A 1 242 ? -7.662 -10.170 14.686 1.00 98.50 242 LEU A O 1
ATOM 1925 N N . ALA A 1 243 ? -7.189 -11.123 16.669 1.00 98.31 243 ALA A N 1
ATOM 1926 C CA . ALA A 1 243 ? -6.014 -11.867 16.211 1.00 98.31 243 ALA A CA 1
ATOM 1927 C C . ALA A 1 243 ? -6.347 -12.819 15.053 1.00 98.31 243 ALA A C 1
ATOM 1929 O O . ALA A 1 243 ? -5.606 -12.870 14.071 1.00 98.31 243 ALA A O 1
ATOM 1930 N N . GLU A 1 244 ? -7.484 -13.519 15.138 1.00 98.06 244 GLU A N 1
ATOM 1931 C CA . GLU A 1 244 ? -7.986 -14.427 14.094 1.00 98.06 244 GLU A CA 1
ATOM 1932 C C . GLU A 1 244 ? -8.166 -13.716 12.741 1.00 98.06 244 GLU A C 1
ATOM 1934 O O . GLU A 1 244 ? -7.985 -14.304 11.673 1.00 98.06 244 GLU A O 1
ATOM 1939 N N . HIS A 1 245 ? -8.478 -12.420 12.778 1.00 98.00 245 HIS A N 1
ATOM 1940 C CA . HIS A 1 245 ? -8.769 -11.608 11.603 1.00 98.00 245 HIS A CA 1
ATOM 1941 C C . HIS A 1 245 ? -7.716 -10.527 11.328 1.00 98.00 245 HIS A C 1
ATOM 1943 O O . HIS A 1 245 ? -7.929 -9.671 10.468 1.00 98.00 245 HIS A O 1
ATOM 1949 N N . PHE A 1 246 ? -6.552 -10.570 11.986 1.00 98.25 246 PHE A N 1
ATOM 1950 C CA . PHE A 1 246 ? -5.569 -9.487 11.903 1.00 98.25 246 PHE A CA 1
ATOM 1951 C C . PHE A 1 246 ? -5.055 -9.240 10.479 1.00 98.25 246 PHE A C 1
ATOM 1953 O O . PHE A 1 246 ? -4.903 -8.092 10.062 1.00 98.25 246 PHE A O 1
ATOM 1960 N N . GLY A 1 247 ? -4.865 -10.300 9.685 1.00 97.75 247 GLY A N 1
ATOM 1961 C CA . GLY A 1 247 ? -4.497 -10.166 8.272 1.00 97.75 247 GLY A CA 1
ATOM 1962 C C . GLY A 1 247 ? -5.522 -9.361 7.461 1.00 97.75 247 GLY A C 1
ATOM 1963 O O . GLY A 1 247 ? -5.137 -8.509 6.663 1.00 97.75 247 GLY A O 1
ATOM 1964 N N . LEU A 1 248 ? -6.820 -9.572 7.719 1.00 97.81 248 LEU A N 1
ATOM 1965 C CA . LEU A 1 248 ? -7.913 -8.832 7.082 1.00 97.81 248 LEU A CA 1
ATOM 1966 C C . LEU A 1 248 ? -7.938 -7.369 7.541 1.00 97.81 248 LEU A C 1
ATOM 1968 O O . LEU A 1 248 ? -8.037 -6.476 6.703 1.00 97.81 248 LEU A O 1
ATOM 1972 N N . ILE A 1 249 ? -7.804 -7.129 8.852 1.00 98.44 249 ILE A N 1
ATOM 1973 C CA . ILE A 1 249 ? -7.756 -5.782 9.445 1.00 98.44 249 ILE A CA 1
ATOM 1974 C C . ILE A 1 249 ? -6.606 -4.978 8.833 1.00 98.44 249 ILE A C 1
ATOM 1976 O O . ILE A 1 249 ? -6.803 -3.837 8.417 1.00 98.44 249 ILE A O 1
ATOM 1980 N N . ARG A 1 250 ? -5.417 -5.583 8.717 1.00 98.06 250 ARG A N 1
ATOM 1981 C CA . ARG A 1 250 ? -4.237 -4.949 8.122 1.00 98.06 250 ARG A CA 1
ATOM 1982 C C . ARG A 1 250 ? -4.464 -4.596 6.656 1.00 98.06 250 ARG A C 1
ATOM 1984 O O . ARG A 1 250 ? -4.210 -3.457 6.274 1.00 98.06 250 ARG A O 1
ATOM 1991 N N . SER A 1 251 ? -4.953 -5.536 5.845 1.00 97.31 251 SER A N 1
ATOM 1992 C CA . SER A 1 251 ? -5.198 -5.275 4.421 1.00 97.31 251 SER A CA 1
ATOM 1993 C C . SER A 1 251 ? -6.286 -4.217 4.205 1.00 97.31 251 SER A C 1
ATOM 1995 O O . SER A 1 251 ? -6.114 -3.345 3.350 1.00 97.31 251 SER A O 1
ATOM 1997 N N . ALA A 1 252 ? -7.344 -4.218 5.027 1.00 98.00 252 ALA A N 1
ATOM 1998 C CA . ALA A 1 252 ? -8.361 -3.170 5.018 1.00 98.00 252 ALA A CA 1
ATOM 1999 C C . ALA A 1 252 ? -7.752 -1.806 5.373 1.00 98.00 252 ALA A C 1
ATOM 2001 O O . ALA A 1 252 ? -7.885 -0.863 4.596 1.00 98.00 252 ALA A O 1
ATOM 2002 N N . PHE A 1 253 ? -7.014 -1.708 6.483 1.00 98.25 253 PHE A N 1
ATOM 2003 C CA . PHE A 1 253 ? -6.343 -0.469 6.880 1.00 98.25 253 PHE A CA 1
ATOM 2004 C C . PHE A 1 253 ? -5.429 0.063 5.770 1.00 98.25 253 PHE A C 1
ATOM 2006 O O . PHE A 1 253 ? -5.543 1.223 5.382 1.00 98.25 253 PHE A O 1
ATOM 2013 N N . SER A 1 254 ? -4.572 -0.792 5.200 1.00 96.94 254 SER A N 1
ATOM 2014 C CA . SER A 1 254 ? -3.681 -0.405 4.104 1.00 96.94 254 SER A CA 1
ATOM 2015 C C . SER A 1 254 ? -4.456 0.131 2.899 1.00 96.94 254 SER A C 1
ATOM 2017 O O . SER A 1 254 ? -4.108 1.197 2.399 1.00 96.94 254 SER A O 1
ATOM 2019 N N . TYR A 1 255 ? -5.526 -0.545 2.466 1.00 97.38 255 TYR A N 1
ATOM 2020 C CA . TYR A 1 255 ? -6.336 -0.088 1.335 1.00 97.38 255 TYR A CA 1
ATOM 2021 C C . TYR A 1 255 ? -7.031 1.250 1.615 1.00 97.38 255 TYR A C 1
ATOM 2023 O O . TYR A 1 255 ? -6.849 2.197 0.852 1.00 97.38 255 TYR A O 1
ATOM 2031 N N . TYR A 1 256 ? -7.771 1.366 2.720 1.00 97.00 256 TYR A N 1
ATOM 2032 C CA . TYR A 1 256 ? -8.540 2.578 3.027 1.00 97.00 256 TYR A CA 1
ATOM 2033 C C . TYR A 1 256 ? -7.661 3.762 3.454 1.00 97.00 256 TYR A C 1
ATOM 2035 O O . TYR A 1 256 ? -8.084 4.902 3.310 1.00 97.00 256 TYR A O 1
ATOM 2043 N N . SER A 1 257 ? -6.422 3.529 3.907 1.00 96.12 257 SER A N 1
ATOM 2044 C CA . SER A 1 257 ? -5.430 4.600 4.111 1.00 96.12 257 SER A CA 1
ATOM 2045 C C . SER A 1 257 ? -4.881 5.185 2.801 1.00 96.12 257 SER A C 1
ATOM 2047 O O . SER A 1 257 ? -4.255 6.238 2.814 1.00 96.12 257 SER A O 1
ATOM 2049 N N . ILE A 1 258 ? -5.090 4.508 1.667 1.00 95.56 258 ILE A N 1
ATOM 2050 C CA . ILE A 1 258 ? -4.536 4.884 0.358 1.00 95.56 258 ILE A CA 1
ATOM 2051 C C . ILE A 1 258 ? -5.625 5.345 -0.610 1.00 95.56 258 ILE A C 1
ATOM 2053 O O . ILE A 1 258 ? -5.401 6.286 -1.378 1.00 95.56 258 ILE A O 1
ATOM 2057 N N . ALA A 1 259 ? -6.766 4.657 -0.606 1.00 93.62 259 ALA A N 1
ATOM 2058 C CA . ALA A 1 259 ? -7.886 4.957 -1.480 1.00 93.62 259 ALA A CA 1
ATOM 2059 C C . ALA A 1 259 ? -8.432 6.357 -1.187 1.00 93.62 259 ALA A C 1
ATOM 2061 O O . ALA A 1 259 ? -8.491 6.798 -0.032 1.00 93.62 259 ALA A O 1
ATOM 2062 N N . THR A 1 260 ? -8.822 7.078 -2.237 1.00 90.44 260 THR A N 1
ATOM 2063 C CA . THR A 1 260 ? -9.500 8.356 -2.027 1.00 90.44 260 THR A CA 1
ATOM 2064 C C . THR A 1 260 ? -10.924 8.082 -1.545 1.00 90.44 260 THR A C 1
ATOM 2066 O O . THR A 1 260 ? -11.530 7.088 -1.960 1.00 90.44 260 THR A O 1
ATOM 2069 N N . PRO A 1 261 ? -11.498 8.940 -0.682 1.00 87.06 261 PRO A N 1
ATOM 2070 C CA . PRO A 1 261 ? -12.892 8.792 -0.290 1.00 87.06 261 PRO A CA 1
ATOM 2071 C C . PRO A 1 261 ? -13.810 8.681 -1.514 1.00 87.06 261 PRO A C 1
ATOM 2073 O O . PRO A 1 261 ? -14.634 7.779 -1.569 1.00 87.06 261 PRO A O 1
ATOM 2076 N N . GLU A 1 262 ? -13.612 9.518 -2.533 1.00 86.62 262 GLU A N 1
ATOM 2077 C CA . GLU A 1 262 ? -14.387 9.496 -3.781 1.00 86.62 262 GLU A CA 1
ATOM 2078 C C . GLU A 1 262 ? -14.391 8.121 -4.467 1.00 86.62 262 GLU A C 1
ATOM 2080 O O . GLU A 1 262 ? -15.459 7.592 -4.780 1.00 86.62 262 GLU A O 1
ATOM 2085 N N . GLU A 1 263 ? -13.222 7.500 -4.652 1.00 88.44 263 GLU A N 1
ATOM 2086 C CA . GLU A 1 263 ? -13.115 6.162 -5.249 1.00 88.44 263 GLU A CA 1
ATOM 2087 C C . GLU A 1 263 ? -13.839 5.109 -4.401 1.00 88.44 263 GLU A C 1
ATOM 2089 O O . GLU A 1 263 ? -14.548 4.249 -4.932 1.00 88.44 263 GLU A O 1
ATOM 2094 N N . VAL A 1 264 ? -13.691 5.193 -3.075 1.00 87.56 264 VAL A N 1
ATOM 2095 C CA . VAL A 1 264 ? -14.356 4.293 -2.128 1.00 87.56 264 VAL A CA 1
ATOM 2096 C C . VAL A 1 264 ? -15.872 4.429 -2.224 1.00 87.56 264 VAL A C 1
ATOM 2098 O O . VAL A 1 264 ? -16.563 3.418 -2.341 1.00 87.56 264 VAL A O 1
ATOM 2101 N N . TYR A 1 265 ? -16.401 5.653 -2.204 1.00 85.12 265 TYR A N 1
ATOM 2102 C CA . TYR A 1 265 ? -17.841 5.885 -2.280 1.00 85.12 265 TYR A CA 1
ATOM 2103 C C . TYR A 1 265 ? -18.407 5.509 -3.648 1.00 85.12 265 TYR A C 1
ATOM 2105 O O . TYR A 1 265 ? -19.480 4.924 -3.701 1.00 85.12 265 TYR A O 1
ATOM 2113 N N . THR A 1 266 ? -17.684 5.760 -4.741 1.00 86.69 266 THR A N 1
ATOM 2114 C CA . THR A 1 266 ? -18.097 5.352 -6.096 1.00 86.69 266 THR A CA 1
ATOM 2115 C C . THR A 1 266 ? -18.189 3.828 -6.205 1.00 86.69 266 THR A C 1
ATOM 2117 O O . THR A 1 266 ? -19.153 3.277 -6.745 1.00 86.69 266 THR A O 1
ATOM 2120 N N . THR A 1 267 ? -17.214 3.129 -5.620 1.00 85.88 267 THR A N 1
ATOM 2121 C CA . THR A 1 267 ? -17.207 1.663 -5.547 1.00 85.88 267 THR A CA 1
ATOM 2122 C C . THR A 1 267 ? -18.352 1.151 -4.670 1.00 85.88 267 THR A C 1
ATOM 2124 O O . THR A 1 267 ? -19.054 0.217 -5.056 1.00 85.88 267 THR A O 1
ATOM 2127 N N . ALA A 1 268 ? -18.578 1.780 -3.513 1.00 83.06 268 ALA A N 1
ATOM 2128 C CA . ALA A 1 268 ? -19.665 1.433 -2.600 1.00 83.06 268 ALA A CA 1
ATOM 2129 C C . ALA A 1 268 ? -21.044 1.657 -3.235 1.00 83.06 268 ALA A C 1
ATOM 2131 O O . ALA A 1 268 ? -21.914 0.798 -3.120 1.00 83.06 268 ALA A O 1
ATOM 2132 N N . LEU A 1 269 ? -21.221 2.774 -3.946 1.00 84.75 269 LEU A N 1
ATOM 2133 C CA . LEU A 1 269 ? -22.434 3.101 -4.688 1.00 84.75 269 LEU A CA 1
ATOM 2134 C C . LEU A 1 269 ? -22.723 2.028 -5.735 1.00 84.75 269 LEU A C 1
ATOM 2136 O O . LEU A 1 269 ? -23.801 1.443 -5.732 1.00 84.75 269 LEU A O 1
ATOM 2140 N N . SER A 1 270 ? -21.729 1.700 -6.561 1.00 84.75 270 SER A N 1
ATOM 2141 C CA . SER A 1 270 ? -21.852 0.660 -7.587 1.00 84.75 270 SER A CA 1
ATOM 2142 C C . SER A 1 270 ? -22.238 -0.698 -6.984 1.00 84.75 270 SER A C 1
ATOM 2144 O O . SER A 1 270 ? -23.110 -1.393 -7.507 1.00 84.75 270 SER A O 1
ATOM 2146 N N . ALA A 1 271 ? -21.632 -1.066 -5.849 1.00 84.19 271 ALA A N 1
ATOM 2147 C CA . ALA A 1 271 ? -21.936 -2.311 -5.147 1.00 84.19 271 ALA A CA 1
ATOM 2148 C C . ALA A 1 271 ? -23.355 -2.325 -4.552 1.00 84.19 271 ALA A C 1
ATOM 2150 O O . ALA A 1 271 ? -24.055 -3.333 -4.655 1.00 84.19 271 ALA A O 1
ATOM 2151 N N . ALA A 1 272 ? -23.800 -1.215 -3.962 1.00 81.88 272 ALA A N 1
ATOM 2152 C CA . ALA A 1 272 ? -25.134 -1.100 -3.382 1.00 81.88 272 ALA A CA 1
ATOM 2153 C C . ALA A 1 272 ? -26.233 -1.089 -4.448 1.00 81.88 272 ALA A C 1
ATOM 2155 O O . ALA A 1 272 ? -27.245 -1.765 -4.279 1.00 81.88 272 ALA A O 1
ATOM 2156 N N . VAL A 1 273 ? -26.011 -0.398 -5.569 1.00 83.75 273 VAL A N 1
ATOM 2157 C CA . VAL A 1 273 ? -26.895 -0.422 -6.744 1.00 83.75 273 VAL A CA 1
ATOM 2158 C C . VAL A 1 273 ? -27.037 -1.852 -7.273 1.00 83.75 273 VAL A C 1
ATOM 2160 O O . VAL A 1 273 ? -28.155 -2.326 -7.475 1.00 83.75 273 VAL A O 1
ATOM 2163 N N . ALA A 1 274 ? -25.924 -2.580 -7.418 1.00 84.19 274 ALA A N 1
ATOM 2164 C CA . ALA A 1 274 ? -25.946 -3.978 -7.846 1.00 84.19 274 ALA A CA 1
ATOM 2165 C C . ALA A 1 274 ? -26.676 -4.891 -6.841 1.00 84.19 274 ALA A C 1
ATOM 2167 O O . ALA A 1 274 ? -27.449 -5.764 -7.237 1.00 84.19 274 ALA A O 1
ATOM 2168 N N . ALA A 1 275 ? -26.471 -4.688 -5.536 1.00 82.44 275 ALA A N 1
ATOM 2169 C CA . ALA A 1 275 ? -27.156 -5.450 -4.493 1.00 82.44 275 ALA A CA 1
ATOM 2170 C C . ALA A 1 275 ? -28.670 -5.168 -4.454 1.00 82.44 275 ALA A C 1
ATOM 2172 O O . ALA A 1 275 ? -29.463 -6.104 -4.323 1.00 82.44 275 ALA A O 1
ATOM 2173 N N . ALA A 1 276 ? -29.080 -3.905 -4.608 1.00 84.62 276 ALA A N 1
ATOM 2174 C CA . ALA A 1 276 ? -30.484 -3.508 -4.690 1.00 84.62 276 ALA A CA 1
ATOM 2175 C C . ALA A 1 276 ? -31.165 -4.143 -5.910 1.00 84.62 276 ALA A C 1
ATOM 2177 O O . ALA A 1 276 ? -32.209 -4.777 -5.760 1.00 84.62 276 ALA A O 1
ATOM 2178 N N . ALA A 1 277 ? -30.520 -4.089 -7.081 1.00 83.56 277 ALA A N 1
ATOM 2179 C CA . ALA A 1 277 ? -31.014 -4.731 -8.297 1.00 83.56 277 ALA A CA 1
ATOM 2180 C C . ALA A 1 277 ? -31.219 -6.249 -8.119 1.00 83.56 277 ALA A C 1
ATOM 2182 O O . ALA A 1 277 ? -32.249 -6.786 -8.521 1.00 83.56 277 ALA A O 1
ATOM 2183 N N . ASN A 1 278 ? -30.284 -6.936 -7.454 1.00 86.62 278 ASN A N 1
ATOM 2184 C CA . ASN A 1 278 ? -30.368 -8.383 -7.220 1.00 86.62 278 ASN A CA 1
ATOM 2185 C C . ASN A 1 278 ? -31.441 -8.789 -6.197 1.00 86.62 278 ASN A C 1
ATOM 2187 O O . ASN A 1 278 ? -31.935 -9.913 -6.239 1.00 86.62 278 ASN A O 1
ATOM 2191 N N . THR A 1 279 ? -31.786 -7.904 -5.260 1.00 88.31 279 THR A N 1
ATOM 2192 C CA . THR A 1 279 ? -32.751 -8.180 -4.181 1.00 88.31 279 THR A CA 1
ATOM 2193 C C . THR A 1 279 ? -34.145 -7.611 -4.453 1.00 88.31 279 THR A C 1
ATOM 2195 O O . THR A 1 279 ? -35.046 -7.803 -3.640 1.00 88.31 279 THR A O 1
ATOM 2198 N N . GLY A 1 280 ? -34.337 -6.920 -5.583 1.00 87.75 280 GLY A N 1
ATOM 2199 C CA . GLY A 1 280 ? -35.574 -6.196 -5.889 1.00 87.75 280 GLY A CA 1
ATOM 2200 C C . GLY A 1 280 ? -35.794 -4.955 -5.013 1.00 87.75 280 GLY A C 1
ATOM 2201 O O . GLY A 1 280 ? -36.920 -4.473 -4.908 1.00 87.75 280 GLY A O 1
ATOM 2202 N N . GLY A 1 281 ? -34.747 -4.453 -4.351 1.00 85.94 281 GLY A N 1
ATOM 2203 C CA . GLY A 1 281 ? -34.788 -3.199 -3.599 1.00 85.94 281 GLY A CA 1
ATOM 2204 C C . GLY A 1 281 ? -34.741 -1.970 -4.517 1.00 85.94 281 GLY A C 1
ATOM 2205 O O . GLY A 1 281 ? -34.298 -2.056 -5.659 1.00 85.94 281 GLY A O 1
ATOM 2206 N N . SER A 1 282 ? -35.166 -0.802 -4.017 1.00 90.06 282 SER A N 1
ATOM 2207 C CA . SER A 1 282 ? -35.041 0.458 -4.771 1.00 90.06 282 SER A CA 1
ATOM 2208 C C . SER A 1 282 ? -33.571 0.859 -4.906 1.00 90.06 282 SER A C 1
ATOM 2210 O O . SER A 1 282 ? -32.881 1.097 -3.909 1.00 90.06 282 SER A O 1
ATOM 2212 N N . ILE A 1 283 ? -33.121 0.951 -6.157 1.00 87.62 283 ILE A N 1
ATOM 2213 C CA . ILE A 1 283 ? -31.780 1.398 -6.538 1.00 87.62 283 ILE A CA 1
ATOM 2214 C C . ILE A 1 283 ? -31.575 2.857 -6.114 1.00 87.62 283 ILE A C 1
ATOM 2216 O O . ILE A 1 283 ? -30.537 3.200 -5.553 1.00 87.62 283 ILE A O 1
ATOM 2220 N N . GLU A 1 284 ? -32.592 3.693 -6.318 1.00 87.31 284 GLU A N 1
ATOM 2221 C CA . GLU A 1 284 ? -32.599 5.117 -5.980 1.00 87.31 284 GLU A CA 1
ATOM 2222 C C . GLU A 1 284 ? -32.440 5.319 -4.476 1.00 87.31 284 GLU A C 1
ATOM 2224 O O . GLU A 1 284 ? -31.632 6.130 -4.038 1.00 87.31 284 GLU A O 1
ATOM 2229 N N . ALA A 1 285 ? -33.146 4.532 -3.660 1.00 84.81 285 ALA A N 1
ATOM 2230 C CA . ALA A 1 285 ? -33.048 4.638 -2.211 1.00 84.81 285 ALA A CA 1
ATOM 2231 C C . ALA A 1 285 ? -31.664 4.220 -1.679 1.00 84.81 285 ALA A C 1
ATOM 2233 O O . ALA A 1 285 ? -31.179 4.815 -0.717 1.00 84.81 285 ALA A O 1
ATOM 2234 N N . ALA A 1 286 ? -31.028 3.213 -2.290 1.00 81.81 286 ALA A N 1
ATOM 2235 C CA . ALA A 1 286 ? -29.669 2.798 -1.940 1.00 81.81 286 ALA A CA 1
ATOM 2236 C C . ALA A 1 286 ? -28.629 3.852 -2.358 1.00 81.81 286 ALA A C 1
ATOM 2238 O O . ALA A 1 286 ? -27.724 4.176 -1.585 1.00 81.81 286 ALA A O 1
ATOM 2239 N N . ALA A 1 287 ? -28.788 4.425 -3.555 1.00 83.50 287 ALA A N 1
ATOM 2240 C CA . ALA A 1 287 ? -27.925 5.484 -4.062 1.00 83.50 287 ALA A CA 1
ATOM 2241 C C . ALA A 1 287 ? -28.031 6.768 -3.229 1.00 83.50 287 ALA A C 1
ATOM 2243 O O . ALA A 1 287 ? -27.011 7.317 -2.806 1.00 83.50 287 ALA A O 1
ATOM 2244 N N . ALA A 1 288 ? -29.258 7.191 -2.919 1.00 84.81 288 ALA A N 1
ATOM 2245 C CA . ALA A 1 288 ? -29.541 8.366 -2.106 1.00 84.81 288 ALA A CA 1
ATOM 2246 C C . ALA A 1 288 ? -28.940 8.254 -0.697 1.00 84.81 288 ALA A C 1
ATOM 2248 O O . ALA A 1 288 ? -28.412 9.232 -0.175 1.00 84.81 288 ALA A O 1
ATOM 2249 N N . GLU A 1 289 ? -28.976 7.066 -0.083 1.00 83.50 289 GLU A N 1
ATOM 2250 C CA . GLU A 1 2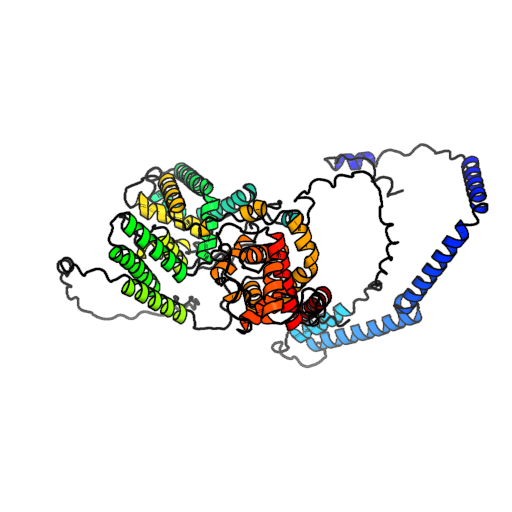89 ? -28.393 6.827 1.243 1.00 83.50 289 GLU A CA 1
ATOM 2251 C C . GLU A 1 289 ? -26.866 7.007 1.236 1.00 83.50 289 GLU A C 1
ATOM 2253 O O . GLU A 1 289 ? -26.311 7.690 2.101 1.00 83.50 289 GLU A O 1
ATOM 2258 N N . ILE A 1 290 ? -26.177 6.453 0.235 1.00 82.56 290 ILE A N 1
ATOM 2259 C CA . ILE A 1 290 ? -24.718 6.585 0.099 1.00 82.56 290 ILE A CA 1
ATOM 2260 C C . ILE A 1 290 ? -24.327 8.029 -0.218 1.00 82.56 290 ILE A C 1
ATOM 2262 O O . ILE A 1 290 ? -23.408 8.561 0.411 1.00 82.56 290 ILE A O 1
ATOM 2266 N N . ALA A 1 291 ? -25.048 8.682 -1.132 1.00 82.12 291 ALA A N 1
ATOM 2267 C CA . ALA A 1 291 ? -24.818 10.081 -1.468 1.00 82.12 291 ALA A CA 1
ATOM 2268 C C . ALA A 1 291 ? -25.040 10.993 -0.251 1.00 82.12 291 ALA A C 1
ATOM 2270 O O . ALA A 1 291 ? -24.185 11.822 0.053 1.00 82.12 291 ALA A O 1
ATOM 2271 N N . ALA A 1 292 ? -26.114 10.786 0.519 1.00 82.50 292 ALA A N 1
ATOM 2272 C CA . ALA A 1 292 ? -26.381 11.547 1.739 1.00 82.50 292 ALA A CA 1
ATOM 2273 C C . ALA A 1 292 ? -25.271 11.369 2.787 1.00 82.50 292 ALA A C 1
ATOM 2275 O O . ALA A 1 292 ? -24.827 12.351 3.391 1.00 82.50 292 ALA A O 1
ATOM 2276 N N . ASN A 1 293 ? -24.775 10.141 2.973 1.00 78.12 293 ASN A N 1
ATOM 2277 C CA . ASN A 1 293 ? -23.648 9.865 3.866 1.00 78.12 293 ASN A CA 1
ATOM 2278 C C . ASN A 1 293 ? -22.376 10.590 3.406 1.00 78.12 293 ASN A C 1
ATOM 2280 O O . ASN A 1 293 ? -21.680 11.190 4.230 1.00 78.12 293 ASN A O 1
ATOM 2284 N N . PHE A 1 294 ? -22.106 10.604 2.099 1.00 79.94 294 PHE A N 1
ATOM 2285 C CA . PHE A 1 294 ? -20.966 11.312 1.527 1.00 79.94 294 PHE A CA 1
ATOM 2286 C C . PHE A 1 294 ? -21.069 12.830 1.697 1.00 79.94 294 PHE A C 1
ATOM 2288 O O . PHE A 1 294 ? -20.143 13.473 2.195 1.00 79.94 294 PHE A O 1
ATOM 2295 N N . THR A 1 295 ? -22.213 13.419 1.354 1.00 81.81 295 THR A N 1
ATOM 2296 C CA . THR A 1 295 ? -22.443 14.857 1.510 1.00 81.81 295 THR A CA 1
ATOM 2297 C C . THR A 1 295 ? -22.359 15.267 2.983 1.00 81.81 295 THR A C 1
ATOM 2299 O O . THR A 1 295 ? -21.741 16.281 3.304 1.00 81.81 295 THR A O 1
ATOM 2302 N N . ALA A 1 296 ? -22.886 14.457 3.909 1.00 78.00 296 ALA A N 1
ATOM 2303 C CA . ALA A 1 296 ? -22.755 14.689 5.350 1.00 78.00 296 ALA A CA 1
ATOM 2304 C C . ALA A 1 296 ? -21.307 14.542 5.860 1.00 78.00 296 ALA A C 1
ATOM 2306 O O . ALA A 1 296 ? -20.914 15.195 6.842 1.00 78.00 296 ALA A O 1
ATOM 2307 N N . ALA A 1 297 ? -20.501 13.694 5.214 1.00 74.25 297 ALA A N 1
ATOM 2308 C CA . ALA A 1 297 ? -19.067 13.601 5.461 1.00 74.25 297 ALA A CA 1
ATOM 2309 C C . ALA A 1 297 ? -18.346 14.884 5.002 1.00 74.25 297 ALA A C 1
ATOM 2311 O O . ALA A 1 297 ? -17.571 15.450 5.772 1.00 74.25 297 ALA A O 1
ATOM 2312 N N . ALA A 1 298 ? -18.673 15.392 3.809 1.00 75.44 298 ALA A N 1
ATOM 2313 C CA . ALA A 1 298 ? -18.028 16.554 3.195 1.00 75.44 298 ALA A CA 1
ATOM 2314 C C . ALA A 1 298 ? -18.433 17.912 3.810 1.00 75.44 298 ALA A C 1
ATOM 2316 O O . ALA A 1 298 ? -17.583 18.779 4.009 1.00 75.44 298 ALA A O 1
ATOM 2317 N N . ALA A 1 299 ? -19.712 18.109 4.151 1.00 74.94 299 ALA A N 1
ATOM 2318 C CA . ALA A 1 299 ? -20.267 19.414 4.537 1.00 74.94 299 ALA A CA 1
ATOM 2319 C C . ALA A 1 299 ? -19.781 19.958 5.897 1.00 74.94 299 ALA A C 1
ATOM 2321 O O . ALA A 1 299 ? -19.944 21.141 6.181 1.00 74.94 299 ALA A O 1
ATOM 2322 N N . LYS A 1 300 ? -19.193 19.119 6.761 1.00 65.38 300 LYS A N 1
ATOM 2323 C CA . LYS A 1 300 ? -18.807 19.493 8.138 1.00 65.38 300 LYS A CA 1
ATOM 2324 C C . LYS A 1 300 ? -17.336 19.863 8.318 1.00 65.38 300 LYS A C 1
ATOM 2326 O O . LYS A 1 300 ? -16.848 19.875 9.446 1.00 65.38 300 LYS A O 1
ATOM 2331 N N . ARG A 1 301 ? -16.637 20.208 7.235 1.00 62.12 301 ARG A N 1
ATOM 2332 C CA . ARG A 1 301 ? -15.257 20.697 7.287 1.00 62.12 301 ARG A CA 1
ATOM 2333 C C . ARG A 1 301 ? -15.211 22.111 7.891 1.00 62.12 301 ARG A C 1
ATOM 2335 O O . ARG A 1 301 ? -15.078 23.102 7.185 1.00 62.12 301 ARG A O 1
ATOM 2342 N N . GLY A 1 302 ? -15.388 22.212 9.207 1.00 56.12 302 GLY A N 1
ATOM 2343 C CA . GLY A 1 302 ? -15.006 23.413 9.941 1.00 56.12 302 GLY A CA 1
ATOM 2344 C C . GLY A 1 302 ? -13.487 23.597 9.859 1.00 56.12 302 GLY A C 1
ATOM 2345 O O . GLY A 1 302 ? -12.775 22.602 9.684 1.00 56.12 302 GLY A O 1
ATOM 2346 N N . PRO A 1 303 ? -12.967 24.833 9.965 1.00 49.62 303 PRO A N 1
ATOM 2347 C CA . PRO A 1 303 ? -11.535 25.028 10.142 1.00 49.62 303 PRO A CA 1
ATOM 2348 C C . PRO A 1 303 ? -11.068 24.176 11.334 1.00 49.62 303 PRO A C 1
ATOM 2350 O O . PRO A 1 303 ? -11.810 24.081 12.322 1.00 49.62 303 PRO A O 1
ATOM 2353 N N . PRO A 1 304 ? -9.891 23.526 11.252 1.00 45.59 304 PRO A N 1
ATOM 2354 C CA . PRO A 1 304 ? -9.361 22.782 12.384 1.00 45.59 304 PRO A CA 1
ATOM 2355 C C . PRO A 1 304 ? -9.369 23.698 13.616 1.00 45.59 304 PRO A C 1
ATOM 2357 O O . PRO A 1 304 ? -9.067 24.891 13.481 1.00 45.59 304 PRO A O 1
ATOM 2360 N N . PRO A 1 305 ? -9.766 23.195 14.800 1.00 44.47 305 PRO A N 1
ATOM 2361 C CA . PRO A 1 305 ? -9.718 23.999 16.012 1.00 44.47 305 PRO A CA 1
ATOM 2362 C C . PRO A 1 305 ? -8.298 24.564 16.148 1.00 44.47 305 PRO A C 1
ATOM 2364 O O . PRO A 1 305 ? -7.341 23.817 15.927 1.00 44.47 305 PRO A O 1
ATOM 2367 N N . PRO A 1 306 ? -8.130 25.867 16.447 1.00 38.00 306 PRO A N 1
ATOM 2368 C CA . PRO A 1 306 ? -6.805 26.460 16.533 1.00 38.00 306 PRO A CA 1
ATOM 2369 C C . PRO A 1 306 ? -5.982 25.646 17.528 1.00 38.00 306 PRO A C 1
ATOM 2371 O O . PRO A 1 306 ? -6.383 25.480 18.682 1.00 38.00 306 PRO A O 1
ATOM 2374 N N . SER A 1 307 ? -4.854 25.103 17.064 1.00 38.22 307 SER A N 1
ATOM 2375 C CA . SER A 1 307 ? -3.877 24.423 17.905 1.00 38.22 307 SER A CA 1
ATOM 2376 C C . SER A 1 307 ? -3.478 25.395 19.011 1.00 38.22 307 SER A C 1
ATOM 2378 O O . SER A 1 307 ? -2.805 26.392 18.752 1.00 38.22 307 SER A O 1
ATOM 2380 N N . GLY A 1 308 ? -3.995 25.167 20.217 1.00 34.50 308 GLY A N 1
ATOM 2381 C CA . GLY A 1 308 ? -3.898 26.116 21.313 1.00 34.50 308 GLY A CA 1
ATOM 2382 C C . GLY A 1 308 ? -2.452 26.310 21.746 1.00 34.50 308 GLY A C 1
ATOM 2383 O O . GLY A 1 308 ? -1.923 25.517 22.520 1.00 34.50 308 GLY A O 1
ATOM 2384 N N . THR A 1 309 ? -1.832 27.397 21.297 1.00 31.03 309 THR A N 1
ATOM 2385 C CA . THR A 1 309 ? -0.682 27.986 21.976 1.00 31.03 309 THR A CA 1
ATOM 2386 C C . THR A 1 309 ? -1.199 28.507 23.312 1.00 31.03 309 THR A C 1
ATOM 2388 O O . THR A 1 309 ? -1.936 29.490 23.374 1.00 31.03 309 THR A O 1
ATOM 2391 N N . THR A 1 310 ? -0.887 27.801 24.395 1.00 34.56 310 THR A N 1
ATOM 2392 C CA . THR A 1 310 ? -1.215 28.223 25.756 1.00 34.56 310 THR A CA 1
ATOM 2393 C C . THR A 1 310 ? -0.413 29.468 26.114 1.00 34.56 310 THR A C 1
ATOM 2395 O O . THR A 1 310 ? 0.695 29.367 26.637 1.00 34.56 310 THR A O 1
ATOM 2398 N N . THR A 1 311 ? -0.981 30.645 25.871 1.00 31.16 311 THR A N 1
ATOM 2399 C CA . THR A 1 311 ? -0.583 31.868 26.568 1.00 31.16 311 THR A CA 1
ATOM 2400 C C . THR A 1 311 ? -1.571 32.082 27.705 1.00 31.16 311 THR A C 1
ATOM 2402 O O . THR A 1 311 ? -2.728 32.440 27.506 1.00 31.16 311 THR A O 1
ATOM 2405 N N . SER A 1 312 ? -1.107 31.770 28.912 1.00 33.12 312 SER A N 1
ATOM 2406 C CA . SER A 1 312 ? -1.784 32.065 30.169 1.00 33.12 312 SER A CA 1
ATOM 2407 C C . SER A 1 312 ? -1.873 33.580 30.355 1.00 33.12 312 SER A C 1
ATOM 2409 O O . SER A 1 312 ? -0.843 34.232 30.530 1.00 33.12 312 SER A O 1
ATOM 2411 N N . THR A 1 313 ? -3.090 34.111 30.441 1.00 29.45 313 THR A N 1
ATOM 2412 C CA . THR A 1 313 ? -3.338 35.418 31.056 1.00 29.45 313 THR A CA 1
ATOM 2413 C C . THR A 1 313 ? -4.551 35.318 31.974 1.00 29.45 313 THR A C 1
ATOM 2415 O O . THR A 1 313 ? -5.688 35.169 31.534 1.00 29.45 313 THR A O 1
ATOM 2418 N N . PHE A 1 314 ? -4.277 35.372 33.277 1.00 33.09 314 PHE A N 1
ATOM 2419 C CA . PHE A 1 314 ? -5.248 35.666 34.327 1.00 33.09 314 PHE A CA 1
ATOM 2420 C C . PHE A 1 314 ? -5.787 37.094 34.156 1.00 33.09 314 PHE A C 1
ATOM 2422 O O . PHE A 1 314 ? -5.004 38.003 33.883 1.00 33.09 314 PHE A O 1
ATOM 2429 N N . GLY A 1 315 ? -7.083 37.317 34.407 1.00 29.53 315 GLY A N 1
ATOM 2430 C CA . GLY A 1 315 ? -7.597 38.680 34.564 1.00 29.53 315 GLY A CA 1
ATOM 2431 C C . GLY A 1 315 ? -9.117 38.867 34.566 1.00 29.53 315 GLY A C 1
ATOM 2432 O O . GLY A 1 315 ? -9.684 39.195 33.538 1.00 29.53 315 GLY A O 1
ATOM 2433 N N . ALA A 1 316 ? -9.695 38.767 35.767 1.00 30.28 316 ALA A N 1
ATOM 2434 C CA . ALA A 1 316 ? -10.780 39.587 36.331 1.00 30.28 316 ALA A CA 1
ATOM 2435 C C . ALA A 1 316 ? -12.220 39.574 35.760 1.00 30.28 316 ALA A C 1
ATOM 2437 O O . ALA A 1 316 ? -12.502 39.630 34.570 1.00 30.28 316 ALA A O 1
ATOM 2438 N N . ALA A 1 317 ? -13.139 39.564 36.728 1.00 34.94 317 ALA A N 1
ATOM 2439 C CA . ALA A 1 317 ? -14.589 39.566 36.632 1.00 34.94 317 ALA A CA 1
ATOM 2440 C C . ALA A 1 317 ? -15.191 40.870 36.087 1.00 34.94 317 ALA A C 1
ATOM 2442 O O . ALA A 1 317 ? -14.704 41.961 36.384 1.00 34.94 317 ALA A O 1
ATOM 2443 N N . THR A 1 318 ? -16.363 40.772 35.450 1.00 31.02 318 THR A N 1
ATOM 2444 C CA . THR A 1 318 ? -17.408 41.798 35.588 1.00 31.02 318 THR A CA 1
ATOM 2445 C C . THR A 1 318 ? -18.802 41.204 35.383 1.00 31.02 318 THR A C 1
ATOM 2447 O O . THR A 1 318 ? -19.053 40.393 34.497 1.00 31.02 318 THR A O 1
ATOM 2450 N N . THR A 1 319 ? -19.692 41.614 36.275 1.00 34.28 319 THR A N 1
ATOM 2451 C CA . THR A 1 319 ? -21.133 41.379 36.366 1.00 34.28 319 THR A CA 1
ATOM 2452 C C . THR A 1 319 ? -21.929 41.995 35.213 1.00 34.28 319 THR A C 1
ATOM 2454 O O . THR A 1 319 ? -21.624 43.116 34.814 1.00 34.28 319 THR A O 1
ATOM 2457 N N . GLY A 1 320 ? -23.055 41.375 34.829 1.00 31.81 320 GLY A N 1
ATOM 2458 C CA . GLY A 1 320 ? -24.246 42.149 34.452 1.00 31.81 320 GLY A CA 1
ATOM 2459 C C . GLY A 1 320 ? -25.120 41.645 33.296 1.00 31.81 320 GLY A C 1
ATOM 2460 O O . GLY A 1 320 ? -24.734 41.718 32.141 1.00 31.81 320 GLY A O 1
ATOM 2461 N N . VAL A 1 321 ? -26.371 41.333 33.661 1.00 33.38 321 VAL A N 1
ATOM 2462 C CA . VAL A 1 321 ? -27.622 41.668 32.945 1.00 33.38 321 VAL A CA 1
ATOM 2463 C C . VAL A 1 321 ? -28.065 40.799 31.750 1.00 33.38 321 VAL A C 1
ATOM 2465 O O . VAL A 1 321 ? -27.637 40.960 30.616 1.00 33.38 321 VAL A O 1
ATOM 2468 N N . GLY A 1 322 ? -29.081 39.972 32.035 1.00 33.94 322 GLY A N 1
ATOM 2469 C CA . GLY A 1 322 ? -30.393 40.011 31.372 1.00 33.94 322 GLY A CA 1
ATOM 2470 C C . GLY A 1 322 ? -30.498 39.534 29.924 1.00 33.94 322 GLY A C 1
ATOM 2471 O O . GLY A 1 322 ? -30.273 40.302 28.994 1.00 33.94 322 GLY A O 1
ATOM 2472 N N . ARG A 1 323 ? -31.038 38.323 29.717 1.00 33.56 323 ARG A N 1
ATOM 2473 C CA . ARG A 1 323 ? -31.754 38.023 28.472 1.00 33.56 323 ARG A CA 1
ATOM 2474 C C . ARG A 1 323 ? -32.915 37.054 28.680 1.00 33.56 323 ARG A C 1
ATOM 2476 O O . ARG A 1 323 ? -32.816 36.052 29.378 1.00 33.56 323 ARG A O 1
ATOM 2483 N N . THR A 1 324 ? -34.024 37.463 28.089 1.00 31.31 324 THR A N 1
ATOM 2484 C CA . THR A 1 324 ? -35.386 36.947 28.137 1.00 31.31 324 THR A CA 1
ATOM 2485 C C . THR A 1 324 ? -35.517 35.531 27.577 1.00 31.31 324 THR A C 1
ATOM 2487 O O . THR A 1 324 ? -34.953 35.196 26.538 1.00 31.31 324 THR A O 1
ATOM 2490 N N . VAL A 1 325 ? -36.309 34.710 28.268 1.00 36.12 325 VAL A N 1
ATOM 2491 C CA . VAL A 1 325 ? -36.743 33.380 27.827 1.00 36.12 325 VAL A CA 1
ATOM 2492 C C . VAL A 1 325 ? -38.040 33.541 27.033 1.00 36.12 325 VAL A C 1
ATOM 2494 O O . VAL A 1 325 ? -38.986 34.162 27.511 1.00 36.12 325 VAL A O 1
ATOM 2497 N N . SER A 1 326 ? -38.095 32.986 25.823 1.00 33.28 326 SER A N 1
ATOM 2498 C CA . SER A 1 326 ? -39.341 32.720 25.092 1.00 33.28 326 SER A CA 1
ATOM 2499 C C . SER A 1 326 ? -39.424 31.222 24.784 1.00 33.28 326 SER A C 1
ATOM 2501 O O . SER A 1 326 ? -38.386 30.614 24.511 1.00 33.28 326 SER A O 1
ATOM 2503 N N . PRO A 1 327 ? -40.616 30.605 24.864 1.00 41.88 327 PRO A N 1
ATOM 2504 C CA . PRO A 1 327 ? -40.756 29.159 24.787 1.00 41.88 327 PRO A CA 1
ATOM 2505 C C . PRO A 1 327 ? -40.813 28.698 23.326 1.00 41.88 327 PRO A C 1
ATOM 2507 O O . PRO A 1 327 ? -41.635 29.172 22.546 1.00 41.88 327 PRO A O 1
ATOM 2510 N N . ALA A 1 328 ? -39.948 27.751 22.963 1.00 34.69 328 ALA A N 1
ATOM 2511 C CA . ALA A 1 328 ? -40.047 27.029 21.702 1.00 34.69 328 ALA A CA 1
ATOM 2512 C C . ALA A 1 328 ? -41.104 25.924 21.837 1.00 34.69 328 ALA A C 1
ATOM 2514 O O . ALA A 1 328 ? -40.918 24.947 22.564 1.00 34.69 328 ALA A O 1
ATOM 2515 N N . THR A 1 329 ? -42.221 26.110 21.144 1.00 36.06 329 THR A N 1
ATOM 2516 C CA . THR A 1 329 ? -43.248 25.101 20.898 1.00 36.06 329 THR A CA 1
ATOM 2517 C C . THR A 1 329 ? -42.738 24.024 19.935 1.00 36.06 329 THR A C 1
ATOM 2519 O O . THR A 1 329 ? -41.931 24.257 19.036 1.00 36.06 329 THR A O 1
ATOM 2522 N N . SER A 1 330 ? -43.204 22.805 20.181 1.00 43.34 330 SER A N 1
ATOM 2523 C CA . SER A 1 330 ? -42.854 21.545 19.536 1.00 43.34 330 SER A CA 1
ATOM 2524 C C . SER A 1 330 ? -43.260 21.474 18.058 1.00 43.34 330 SER A C 1
ATOM 2526 O O . SER A 1 330 ? -44.429 21.279 17.744 1.00 43.34 330 SER A O 1
ATOM 2528 N N . ASN A 1 331 ? -42.274 21.515 17.160 1.00 38.50 331 ASN A N 1
ATOM 2529 C CA . ASN A 1 331 ? -42.407 21.178 15.736 1.00 38.50 331 ASN A CA 1
ATOM 2530 C C . ASN A 1 331 ? -41.961 19.723 15.482 1.00 38.50 331 ASN A C 1
ATOM 2532 O O . ASN A 1 331 ? -41.031 19.468 14.719 1.00 38.50 331 ASN A O 1
ATOM 2536 N N . ARG A 1 332 ? -42.561 18.753 16.187 1.00 39.00 332 ARG A N 1
ATOM 2537 C CA . ARG A 1 332 ? -42.219 17.325 16.021 1.00 39.00 332 ARG A CA 1
ATOM 2538 C C . ARG A 1 332 ? -43.213 16.529 15.170 1.00 39.00 332 ARG A C 1
ATOM 2540 O O . ARG A 1 332 ? -42.827 15.482 14.665 1.00 39.00 332 ARG A O 1
ATOM 2547 N N . ASP A 1 333 ? -44.399 17.075 14.902 1.00 37.72 333 ASP A N 1
ATOM 2548 C CA . ASP A 1 333 ? -45.481 16.319 14.251 1.00 37.72 333 ASP A CA 1
ATOM 2549 C C . ASP A 1 333 ? -45.718 16.684 12.770 1.00 37.72 333 ASP A C 1
ATOM 2551 O O . ASP A 1 333 ? -46.518 16.041 12.099 1.00 37.72 333 ASP A O 1
ATOM 2555 N N . ALA A 1 334 ? -44.988 17.660 12.211 1.00 38.28 334 ALA A N 1
ATOM 2556 C CA . ALA A 1 334 ? -45.141 18.081 10.807 1.00 38.28 334 ALA A CA 1
ATOM 2557 C C . ALA A 1 334 ? -44.131 17.447 9.823 1.00 38.28 334 ALA A C 1
ATOM 2559 O O . ALA A 1 334 ? -44.274 17.603 8.615 1.00 38.28 334 ALA A O 1
ATOM 2560 N N . ALA A 1 335 ? -43.120 16.715 10.306 1.00 39.00 335 ALA A N 1
ATOM 2561 C CA . ALA A 1 335 ? -42.054 16.152 9.462 1.00 39.00 335 ALA A CA 1
ATOM 2562 C C . ALA A 1 335 ? -42.318 14.710 8.974 1.00 39.00 335 ALA A C 1
ATOM 2564 O O . ALA A 1 335 ? -41.467 14.124 8.315 1.00 39.00 335 ALA A O 1
ATOM 2565 N N . ALA A 1 336 ? -43.475 14.121 9.294 1.00 39.28 336 ALA A N 1
ATOM 2566 C CA . ALA A 1 336 ? -43.760 12.710 9.012 1.00 39.28 336 ALA A CA 1
ATOM 2567 C C . ALA A 1 336 ? -44.609 12.454 7.746 1.00 39.28 336 ALA A C 1
ATOM 2569 O O . ALA A 1 336 ? -44.923 11.300 7.469 1.00 39.28 336 ALA A O 1
ATOM 2570 N N . ALA A 1 337 ? -44.994 13.483 6.978 1.00 36.50 337 ALA A N 1
ATOM 2571 C CA . ALA A 1 337 ? -46.033 13.345 5.943 1.00 36.50 337 ALA A CA 1
ATOM 2572 C C . ALA A 1 337 ? -45.681 13.868 4.533 1.00 36.50 337 ALA A C 1
ATOM 2574 O O . ALA A 1 337 ? -46.579 14.040 3.714 1.00 36.50 337 ALA A O 1
ATOM 2575 N N . ALA A 1 338 ? -44.401 14.069 4.209 1.00 38.88 338 ALA A N 1
ATOM 2576 C CA . ALA A 1 338 ? -43.959 14.271 2.828 1.00 38.88 338 ALA A CA 1
ATOM 2577 C C . ALA A 1 338 ? -42.994 13.142 2.455 1.00 38.88 338 ALA A C 1
ATOM 2579 O O . ALA A 1 338 ? -41.809 13.191 2.772 1.00 38.88 338 ALA A O 1
ATOM 2580 N N . ALA A 1 339 ? -43.518 12.087 1.828 1.00 44.00 339 ALA A N 1
ATOM 2581 C CA . ALA A 1 339 ? -42.692 11.086 1.168 1.00 44.00 339 ALA A CA 1
ATOM 2582 C C . ALA A 1 339 ? -42.093 11.731 -0.091 1.00 44.00 339 ALA A C 1
ATOM 2584 O O . ALA A 1 339 ? -42.628 11.586 -1.188 1.00 44.00 339 ALA A O 1
ATOM 2585 N N . GLU A 1 340 ? -41.032 12.520 0.088 1.00 60.66 340 GLU A N 1
ATOM 2586 C CA . GLU A 1 340 ? -40.204 12.976 -1.020 1.00 60.66 340 GLU A CA 1
ATOM 2587 C C . GLU A 1 340 ? -39.648 11.734 -1.719 1.00 60.66 340 GLU A C 1
ATOM 2589 O O . GLU A 1 340 ? -38.992 10.886 -1.107 1.00 60.66 340 GLU A O 1
ATOM 2594 N N . THR A 1 341 ? -39.982 11.590 -2.999 1.00 75.44 341 THR A N 1
ATOM 2595 C CA . THR A 1 341 ? -39.387 10.589 -3.882 1.00 75.44 341 THR A CA 1
ATOM 2596 C C . THR A 1 341 ? -37.863 10.676 -3.746 1.00 75.44 341 THR A C 1
ATOM 2598 O O . THR A 1 341 ? -37.333 11.787 -3.830 1.00 75.44 341 THR A O 1
ATOM 2601 N N . PRO A 1 342 ? -37.148 9.559 -3.511 1.00 74.88 342 PRO A N 1
ATOM 2602 C CA . PRO A 1 342 ? -35.694 9.594 -3.405 1.00 74.88 342 PRO A CA 1
ATOM 2603 C C . PRO A 1 342 ? -35.087 10.194 -4.684 1.00 74.88 342 PRO A C 1
ATOM 2605 O O . PRO A 1 342 ? -35.635 9.964 -5.768 1.00 74.88 342 PRO A O 1
ATOM 2608 N N . PRO A 1 343 ? -33.981 10.954 -4.576 1.00 78.88 343 PRO A N 1
ATOM 2609 C CA . PRO A 1 343 ? -33.311 11.517 -5.740 1.00 78.88 343 PRO A CA 1
ATOM 2610 C C . PRO A 1 343 ? -32.920 10.403 -6.711 1.00 78.88 343 PRO A C 1
ATOM 2612 O O . PRO A 1 343 ? -32.589 9.283 -6.311 1.00 78.88 343 PRO A O 1
ATOM 2615 N N . SER A 1 344 ? -32.949 10.717 -8.000 1.00 84.25 344 SER A N 1
ATOM 2616 C CA . SER A 1 344 ? -32.523 9.796 -9.048 1.00 84.25 344 SER A CA 1
ATOM 2617 C C . SER A 1 344 ? -31.050 9.398 -8.880 1.00 84.25 344 SER A C 1
ATOM 2619 O O . SER A 1 344 ? -30.255 10.081 -8.223 1.00 84.25 344 SER A O 1
ATOM 2621 N N . LEU A 1 345 ? -30.655 8.285 -9.508 1.00 76.75 345 LEU A N 1
ATOM 2622 C CA . LEU A 1 345 ? -29.260 7.829 -9.508 1.00 76.75 345 LEU A CA 1
ATOM 2623 C C . LEU A 1 345 ? -28.310 8.913 -10.045 1.00 76.75 345 LEU A C 1
ATOM 2625 O O . LEU A 1 345 ? -27.291 9.188 -9.421 1.00 76.75 345 LEU A O 1
ATOM 2629 N N . ALA A 1 346 ? -28.684 9.580 -11.142 1.00 80.75 346 ALA A N 1
ATOM 2630 C CA . ALA A 1 346 ? -27.882 10.643 -11.748 1.00 80.75 346 ALA A CA 1
ATOM 2631 C C . ALA A 1 346 ? -27.724 11.864 -10.822 1.00 80.75 346 ALA A C 1
ATOM 2633 O O . ALA A 1 346 ? -26.645 12.450 -10.751 1.00 80.75 346 ALA A O 1
ATOM 2634 N N . GLU A 1 347 ? -28.770 12.235 -10.076 1.00 81.00 347 GLU A N 1
ATOM 2635 C CA . GLU A 1 347 ? -28.694 13.307 -9.074 1.00 81.00 347 GLU A CA 1
ATOM 2636 C C . GLU A 1 347 ? -27.792 12.916 -7.899 1.00 81.00 347 GLU A C 1
ATOM 2638 O O . GLU A 1 347 ? -27.006 13.738 -7.426 1.00 81.00 347 GLU A O 1
ATOM 2643 N N . SER A 1 348 ? -27.860 11.655 -7.464 1.00 78.75 348 SER A N 1
ATOM 2644 C CA . SER A 1 348 ? -27.011 11.116 -6.396 1.00 78.75 348 SER A CA 1
ATOM 2645 C C . SER A 1 348 ? -25.533 11.090 -6.806 1.00 78.75 348 SER A C 1
ATOM 2647 O O . SER A 1 348 ? -24.674 11.548 -6.051 1.00 78.75 348 SER A O 1
ATOM 2649 N N . GLU A 1 349 ? -25.233 10.629 -8.024 1.00 77.81 349 GLU A N 1
ATOM 2650 C CA . GLU A 1 349 ? -23.886 10.654 -8.608 1.00 77.81 349 GLU A CA 1
ATOM 2651 C C . GLU A 1 349 ? -23.362 12.089 -8.747 1.00 77.81 349 GLU A C 1
ATOM 2653 O O . GLU A 1 349 ? -22.247 12.389 -8.316 1.00 77.81 349 GLU A O 1
ATOM 2658 N N . HIS A 1 350 ? -24.181 13.008 -9.269 1.00 79.81 350 HIS A N 1
ATOM 2659 C CA . HIS A 1 350 ? -23.800 14.409 -9.432 1.00 79.81 350 HIS A CA 1
ATOM 2660 C C . HIS A 1 350 ? -23.514 15.103 -8.091 1.00 79.81 350 HIS A C 1
ATOM 2662 O O . HIS A 1 350 ? -22.513 15.815 -7.958 1.00 79.81 350 HIS A O 1
ATOM 2668 N N . ALA A 1 351 ? -24.349 14.865 -7.073 1.00 77.12 351 ALA A N 1
ATOM 2669 C CA . ALA A 1 351 ? -24.144 15.393 -5.726 1.00 77.12 351 ALA A CA 1
ATOM 2670 C C . ALA A 1 351 ? -22.833 14.887 -5.105 1.00 77.12 351 ALA A C 1
ATOM 2672 O O . ALA A 1 351 ? -22.123 15.651 -4.443 1.00 77.12 351 ALA A O 1
ATOM 2673 N N . MET A 1 352 ? -22.475 13.623 -5.358 1.00 74.56 352 MET A N 1
ATOM 2674 C CA . MET A 1 352 ? -21.193 13.064 -4.936 1.00 74.56 352 MET A CA 1
ATOM 2675 C C . MET A 1 352 ? -20.016 13.723 -5.657 1.00 74.56 352 MET A C 1
ATOM 2677 O O . MET A 1 352 ? -19.073 14.159 -5.001 1.00 74.56 352 MET A O 1
ATOM 2681 N N . THR A 1 353 ? -20.071 13.890 -6.977 1.00 75.06 353 THR A N 1
ATOM 2682 C CA . THR A 1 353 ? -18.999 14.579 -7.712 1.00 75.06 353 THR A CA 1
ATOM 2683 C C . THR A 1 353 ? -18.797 16.015 -7.212 1.00 75.06 353 THR A C 1
ATOM 2685 O O . THR A 1 353 ? -17.663 16.444 -6.989 1.00 75.06 353 THR A O 1
ATOM 2688 N N . LEU A 1 354 ? -19.882 16.755 -6.958 1.00 78.25 354 LEU A N 1
ATOM 2689 C CA . LEU A 1 354 ? -19.810 18.130 -6.454 1.00 78.25 354 LEU A CA 1
ATOM 2690 C C . LEU A 1 354 ? -19.198 18.198 -5.044 1.00 78.25 354 LEU A C 1
ATOM 2692 O O . LEU A 1 354 ? -18.346 19.049 -4.766 1.00 78.25 354 LEU A O 1
ATOM 2696 N N . ALA A 1 355 ? -19.599 17.293 -4.149 1.00 74.25 355 ALA A N 1
ATOM 2697 C CA . ALA A 1 355 ? -19.062 17.238 -2.792 1.00 74.25 355 ALA A CA 1
ATOM 2698 C C . ALA A 1 355 ? -17.582 16.806 -2.772 1.00 74.25 355 ALA A C 1
ATOM 2700 O O . ALA A 1 355 ? -16.812 17.341 -1.972 1.00 74.25 355 ALA A O 1
ATOM 2701 N N . ALA A 1 356 ? -17.157 15.925 -3.686 1.00 68.81 356 ALA A N 1
ATOM 2702 C CA . ALA A 1 356 ? -15.760 15.527 -3.849 1.00 68.81 356 ALA A CA 1
ATOM 2703 C C . ALA A 1 356 ? -14.898 16.697 -4.344 1.00 68.81 356 ALA A C 1
ATOM 2705 O O . ALA A 1 356 ? -13.878 17.013 -3.729 1.00 68.81 356 ALA A O 1
ATOM 2706 N N . ALA A 1 357 ? -15.356 17.412 -5.377 1.00 73.44 357 ALA A N 1
ATOM 2707 C CA . ALA A 1 357 ? -14.692 18.615 -5.876 1.00 73.44 357 ALA A CA 1
ATOM 2708 C C . ALA A 1 357 ? -14.563 19.694 -4.786 1.00 73.44 357 ALA A C 1
ATOM 2710 O O . ALA A 1 357 ? -13.503 20.296 -4.619 1.00 73.44 357 ALA A O 1
ATOM 2711 N N . THR A 1 358 ? -15.615 19.892 -3.985 1.00 74.81 358 THR A N 1
ATOM 2712 C CA . THR A 1 358 ? -15.600 20.832 -2.852 1.00 74.81 358 THR A CA 1
ATOM 2713 C C . THR A 1 358 ? -14.608 20.402 -1.768 1.00 74.81 358 THR A C 1
ATOM 2715 O O . THR A 1 358 ? -13.856 21.226 -1.242 1.00 74.81 358 THR A O 1
ATOM 2718 N N . ALA A 1 359 ? -14.565 19.107 -1.435 1.00 67.88 359 ALA A N 1
ATOM 2719 C CA . ALA A 1 359 ? -13.611 18.568 -0.471 1.00 67.88 359 ALA A CA 1
ATOM 2720 C C . ALA A 1 359 ? -12.165 18.762 -0.948 1.00 67.88 359 ALA A C 1
ATOM 2722 O O . ALA A 1 359 ? -11.347 19.253 -0.169 1.00 67.88 359 ALA A O 1
ATOM 2723 N N . ALA A 1 360 ? -11.888 18.470 -2.223 1.00 66.75 360 ALA A N 1
ATOM 2724 C CA . ALA A 1 360 ? -10.585 18.657 -2.855 1.00 66.75 360 ALA A CA 1
ATOM 2725 C C . ALA A 1 360 ? -10.150 20.136 -2.878 1.00 66.75 360 ALA A C 1
ATOM 2727 O O . ALA A 1 360 ? -9.007 20.450 -2.539 1.00 66.75 360 ALA A O 1
ATOM 2728 N N . ALA A 1 361 ? -11.064 21.059 -3.195 1.00 67.81 361 ALA A N 1
ATOM 2729 C CA . ALA A 1 361 ? -10.793 22.498 -3.187 1.00 67.81 361 ALA A CA 1
ATOM 2730 C C . ALA A 1 361 ? -10.449 23.021 -1.781 1.00 67.81 361 ALA A C 1
ATOM 2732 O O . ALA A 1 361 ? -9.523 23.813 -1.626 1.00 67.81 361 ALA A O 1
ATOM 2733 N N . ASN A 1 362 ? -11.127 22.521 -0.743 1.00 64.81 362 ASN A N 1
ATOM 2734 C CA . ASN A 1 362 ? -10.861 22.905 0.647 1.00 64.81 362 ASN A CA 1
ATOM 2735 C C . ASN A 1 362 ? -9.533 22.346 1.200 1.00 64.81 362 ASN A C 1
ATOM 2737 O O . ASN A 1 362 ? -9.033 22.849 2.202 1.00 64.81 362 ASN A O 1
ATOM 2741 N N . THR A 1 363 ? -8.963 21.303 0.583 1.00 58.91 363 THR A N 1
ATOM 2742 C CA . THR A 1 363 ? -7.584 20.832 0.849 1.00 58.91 363 THR A CA 1
ATOM 2743 C C . THR A 1 363 ? -6.556 21.688 0.100 1.00 58.91 363 THR A C 1
ATOM 2745 O O . THR A 1 363 ? -5.440 21.857 0.563 1.00 58.91 363 THR A O 1
ATOM 2748 N N . GLY A 1 364 ? -6.937 22.294 -1.029 1.00 43.88 364 GLY A N 1
ATOM 2749 C CA . GLY A 1 364 ? -6.042 22.953 -1.989 1.00 43.88 364 GLY A CA 1
ATOM 2750 C C . GLY A 1 364 ? -5.444 24.309 -1.586 1.00 43.88 364 GLY A C 1
ATOM 2751 O O . GLY A 1 364 ? -4.986 25.044 -2.458 1.00 43.88 364 GLY A O 1
ATOM 2752 N N . GLY A 1 365 ? -5.415 24.663 -0.299 1.00 40.09 365 GLY A N 1
ATOM 2753 C CA . GLY A 1 365 ? -4.877 25.942 0.188 1.00 40.09 365 GLY A CA 1
ATOM 2754 C C . GLY A 1 365 ? -3.345 26.070 0.180 1.00 40.09 365 GLY A C 1
ATOM 2755 O O . GLY A 1 365 ? -2.831 27.148 0.471 1.00 40.09 365 GLY A O 1
ATOM 2756 N N . GLY A 1 366 ? -2.596 25.017 -0.163 1.00 37.97 366 G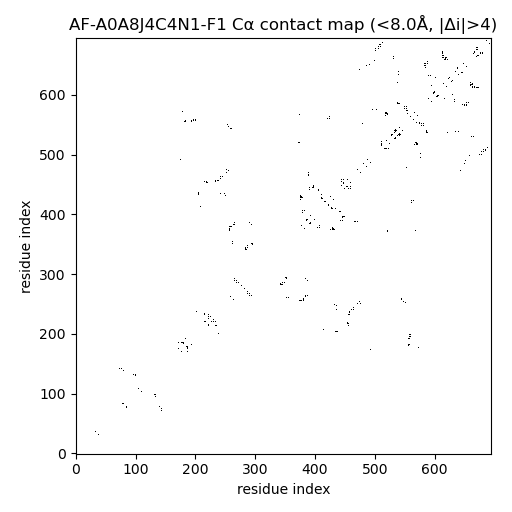LY A N 1
ATOM 2757 C CA . GLY A 1 366 ? -1.134 25.061 -0.221 1.00 37.97 366 GLY A CA 1
ATOM 2758 C C . GLY A 1 366 ? -0.545 24.003 -1.148 1.00 37.97 366 GLY A C 1
ATOM 2759 O O . GLY A 1 366 ? -0.114 22.951 -0.698 1.00 37.97 366 GLY A O 1
ATOM 2760 N N . ALA A 1 367 ? -0.458 24.297 -2.447 1.00 37.28 367 ALA A N 1
ATOM 2761 C CA . ALA A 1 367 ? 0.114 23.420 -3.480 1.00 37.28 367 ALA A CA 1
ATOM 2762 C C . ALA A 1 367 ? 1.641 23.172 -3.361 1.00 37.28 367 ALA A C 1
ATOM 2764 O O . ALA A 1 367 ? 2.287 22.738 -4.313 1.00 37.28 367 ALA A O 1
ATOM 2765 N N . THR A 1 368 ? 2.249 23.429 -2.204 1.00 37.34 368 THR A N 1
ATOM 2766 C CA . THR A 1 368 ? 3.670 23.183 -1.947 1.00 37.34 368 THR A CA 1
ATOM 2767 C C . THR A 1 368 ? 3.824 22.177 -0.810 1.00 37.34 368 THR A C 1
ATOM 2769 O O . THR A 1 368 ? 4.125 22.553 0.319 1.00 37.34 368 THR A O 1
ATOM 2772 N N . GLY A 1 369 ? 3.637 20.890 -1.119 1.00 42.28 369 GLY A N 1
ATOM 2773 C CA . GLY A 1 369 ? 4.165 19.795 -0.298 1.00 42.28 369 GLY A CA 1
ATOM 2774 C C . GLY A 1 369 ? 3.188 19.036 0.601 1.00 42.28 369 GLY A C 1
ATOM 2775 O O . GLY A 1 369 ? 3.627 18.545 1.638 1.00 42.28 369 GLY A O 1
ATOM 2776 N N . GLU A 1 370 ? 1.912 18.883 0.231 1.00 50.53 370 GLU A N 1
ATOM 2777 C CA . GLU A 1 370 ? 1.077 17.842 0.853 1.00 50.53 370 GLU A CA 1
ATOM 2778 C C . GLU A 1 370 ? 1.615 16.464 0.438 1.00 50.53 370 GLU A C 1
ATOM 2780 O O . GLU A 1 370 ? 1.287 15.935 -0.624 1.00 50.53 370 GLU A O 1
ATOM 2785 N N . GLY A 1 371 ? 2.524 15.917 1.249 1.00 59.97 371 GLY A N 1
ATOM 2786 C CA . GLY A 1 371 ? 3.054 14.574 1.055 1.00 59.97 371 GLY A CA 1
ATOM 2787 C C . GLY A 1 371 ? 1.918 13.557 1.059 1.00 59.97 371 GLY A C 1
ATOM 2788 O O . GLY A 1 371 ? 0.949 13.683 1.809 1.00 59.97 371 GLY A O 1
ATOM 2789 N N . HIS A 1 372 ? 2.005 12.529 0.220 1.00 70.81 372 HIS A N 1
ATOM 2790 C CA . HIS A 1 372 ? 1.003 11.473 0.246 1.00 70.81 372 HIS A CA 1
ATOM 2791 C C . HIS A 1 372 ? 1.125 10.673 1.558 1.00 70.81 372 HIS A C 1
ATOM 2793 O O . HIS A 1 372 ? 2.001 9.822 1.716 1.00 70.81 372 HIS A O 1
ATOM 2799 N N . HIS A 1 373 ? 0.233 10.948 2.513 1.00 83.00 373 HIS A N 1
ATOM 2800 C CA . HIS A 1 373 ? 0.181 10.271 3.810 1.00 83.00 373 HIS A CA 1
ATOM 2801 C C . HIS A 1 373 ? -0.230 8.803 3.637 1.00 83.00 373 HIS A C 1
ATOM 2803 O O . HIS A 1 373 ? -1.401 8.495 3.404 1.00 83.00 373 HIS A O 1
ATOM 2809 N N . MET A 1 374 ? 0.750 7.899 3.718 1.00 92.12 374 MET A N 1
ATOM 2810 C CA . MET A 1 374 ? 0.546 6.451 3.669 1.00 92.12 374 MET A CA 1
ATOM 2811 C C . MET A 1 374 ? 0.472 5.870 5.086 1.00 92.12 374 MET A C 1
ATOM 2813 O O . MET A 1 374 ? 1.183 6.331 5.978 1.00 92.12 374 MET A O 1
ATOM 2817 N N . LEU A 1 375 ? -0.343 4.827 5.292 1.00 94.56 375 LEU A N 1
ATOM 2818 C CA . LEU A 1 375 ? -0.565 4.218 6.615 1.00 94.56 375 LEU A CA 1
ATOM 2819 C C . LEU A 1 375 ? -1.083 5.229 7.655 1.00 94.56 375 LEU A C 1
ATOM 2821 O O . LEU A 1 375 ? -0.695 5.170 8.819 1.00 94.56 375 LEU A O 1
ATOM 2825 N N . GLU A 1 376 ? -1.913 6.166 7.200 1.00 95.62 376 GLU A N 1
ATOM 2826 C CA . GLU A 1 376 ? -2.663 7.147 7.989 1.00 95.62 376 GLU A CA 1
ATOM 2827 C C . GLU A 1 376 ? -4.081 7.209 7.403 1.00 95.62 376 GLU A C 1
ATOM 2829 O O . GLU A 1 376 ? -4.266 7.418 6.198 1.00 95.62 376 GLU A O 1
ATOM 2834 N N . MET A 1 377 ? -5.092 6.981 8.238 1.00 96.44 377 MET A N 1
ATOM 2835 C CA . MET A 1 377 ? -6.496 7.017 7.829 1.00 96.44 377 MET A CA 1
ATOM 2836 C C . MET A 1 377 ? -7.190 8.204 8.489 1.00 96.44 377 MET A C 1
ATOM 2838 O O . MET A 1 377 ? -7.592 8.133 9.646 1.00 96.44 377 MET A O 1
ATOM 2842 N N . ASP A 1 378 ? -7.320 9.301 7.748 1.00 94.75 378 ASP A N 1
ATOM 2843 C CA . ASP A 1 378 ? -8.062 10.479 8.200 1.00 94.75 378 ASP A CA 1
ATOM 2844 C C . ASP A 1 378 ? -9.560 10.189 8.434 1.00 94.75 378 ASP A C 1
ATOM 2846 O O . ASP A 1 378 ? -10.085 9.117 8.107 1.00 94.75 378 ASP A O 1
ATOM 2850 N N . GLU A 1 379 ? -10.265 11.176 8.994 1.00 94.19 379 GLU A N 1
ATOM 2851 C CA . GLU A 1 379 ? -11.695 11.069 9.297 1.00 94.19 379 GLU A CA 1
ATOM 2852 C C . GLU A 1 379 ? -12.522 10.694 8.056 1.00 94.19 379 GLU A C 1
ATOM 2854 O O . GLU A 1 379 ? -13.434 9.872 8.139 1.00 94.19 379 GLU A O 1
ATOM 2859 N N . GLN A 1 380 ? -12.215 11.263 6.887 1.00 90.25 380 GLN A N 1
ATOM 2860 C CA . GLN A 1 380 ? -13.002 11.032 5.675 1.00 90.25 380 GLN A CA 1
ATOM 2861 C C . GLN A 1 380 ? -12.827 9.606 5.161 1.00 90.25 380 GLN A C 1
ATOM 2863 O O . GLN A 1 380 ? -13.813 8.963 4.794 1.00 90.25 380 GLN A O 1
ATOM 2868 N N . ARG A 1 381 ? -11.593 9.096 5.174 1.00 94.12 381 ARG A N 1
ATOM 2869 C CA . ARG A 1 381 ? -11.271 7.709 4.826 1.00 94.12 381 ARG A CA 1
ATOM 2870 C C . ARG A 1 381 ? -11.915 6.725 5.798 1.00 94.12 381 ARG A C 1
ATOM 2872 O O . ARG A 1 381 ? -12.457 5.716 5.354 1.00 94.12 381 ARG A O 1
ATOM 2879 N N . TRP A 1 382 ? -11.935 7.040 7.094 1.00 96.19 382 TRP A N 1
ATOM 2880 C CA . TRP A 1 382 ? -12.648 6.248 8.100 1.00 96.19 382 TRP A CA 1
ATOM 2881 C C . TRP A 1 382 ? -14.161 6.199 7.839 1.00 96.19 382 TRP A C 1
ATOM 2883 O O . TRP A 1 382 ? -14.761 5.124 7.850 1.00 96.19 382 TRP A O 1
ATOM 2893 N N . LEU A 1 383 ? -14.795 7.337 7.545 1.00 93.38 383 LEU A N 1
ATOM 2894 C CA . LEU A 1 383 ? -16.227 7.372 7.226 1.00 93.38 383 LEU A CA 1
ATOM 2895 C C . LEU A 1 383 ? -16.544 6.642 5.911 1.00 93.38 383 LEU A C 1
ATOM 2897 O O . LEU A 1 383 ? -17.557 5.940 5.826 1.00 93.38 383 LEU A O 1
ATOM 2901 N N . ALA A 1 384 ? -15.661 6.752 4.916 1.00 91.50 384 ALA A N 1
ATOM 2902 C CA . ALA A 1 384 ? -15.774 6.026 3.655 1.00 91.50 384 ALA A CA 1
ATOM 2903 C C . ALA A 1 384 ? -15.653 4.512 3.870 1.00 91.50 384 ALA A C 1
ATOM 2905 O O . ALA A 1 384 ? -16.460 3.745 3.341 1.00 91.50 384 ALA A O 1
ATOM 2906 N N . PHE A 1 385 ? -14.712 4.078 4.714 1.00 95.50 385 PHE A N 1
ATOM 2907 C CA . PHE A 1 385 ? -14.612 2.697 5.174 1.00 95.50 385 PHE A CA 1
ATOM 2908 C C . PHE A 1 385 ? -15.925 2.237 5.813 1.00 95.50 385 PHE A C 1
ATOM 2910 O O . PHE A 1 385 ? -16.542 1.305 5.301 1.00 95.50 385 PHE A O 1
ATOM 2917 N N . CYS A 1 386 ? -16.404 2.931 6.850 1.00 94.94 386 CYS A N 1
ATOM 2918 C CA . CYS A 1 386 ? -17.627 2.564 7.565 1.00 94.94 386 CYS A CA 1
ATOM 2919 C C . CYS A 1 386 ? -18.855 2.475 6.655 1.00 94.94 386 CYS A C 1
ATOM 2921 O O . CYS A 1 386 ? -19.667 1.564 6.814 1.00 94.94 386 CYS A O 1
ATOM 2923 N N . THR A 1 387 ? -18.975 3.386 5.690 1.00 90.12 387 THR A N 1
ATOM 2924 C CA . THR A 1 387 ? -20.078 3.377 4.723 1.00 90.12 387 THR A CA 1
ATOM 2925 C C . THR A 1 387 ? -19.944 2.209 3.752 1.00 90.12 387 THR A C 1
ATOM 2927 O O . THR A 1 387 ? -20.880 1.432 3.592 1.00 90.12 387 THR A O 1
ATOM 2930 N N . SER A 1 388 ? -18.769 2.039 3.138 1.00 90.50 388 SER A N 1
ATOM 2931 C CA . SER A 1 388 ? -18.548 1.014 2.108 1.00 90.50 388 SER A CA 1
ATOM 2932 C C . SER A 1 388 ? -18.678 -0.417 2.624 1.00 90.50 388 SER A C 1
ATOM 2934 O O . SER A 1 388 ? -19.170 -1.282 1.906 1.00 90.50 388 SER A O 1
ATOM 2936 N N . VAL A 1 389 ? -18.286 -0.668 3.875 1.00 92.31 389 VAL A N 1
ATOM 2937 C CA . VAL A 1 389 ? -18.408 -1.991 4.505 1.00 92.31 389 VAL A CA 1
ATOM 2938 C C . VAL A 1 389 ? -19.733 -2.178 5.246 1.00 92.31 389 VAL A C 1
ATOM 2940 O O . VAL A 1 389 ? -19.947 -3.215 5.878 1.00 92.31 389 VAL A O 1
ATOM 2943 N N . GLY A 1 390 ? -20.620 -1.180 5.172 1.00 89.31 390 GLY A N 1
ATOM 2944 C CA . GLY A 1 390 ? -21.964 -1.214 5.730 1.00 89.31 390 GLY A CA 1
ATOM 2945 C C . GLY A 1 390 ? -22.023 -1.145 7.253 1.00 89.31 390 GLY A C 1
ATOM 2946 O O . GLY A 1 390 ? -23.031 -1.577 7.804 1.00 89.31 390 GLY A O 1
ATOM 2947 N N . ILE A 1 391 ? -20.989 -0.638 7.944 1.00 92.75 391 ILE A N 1
ATOM 2948 C CA . ILE A 1 391 ? -21.012 -0.370 9.400 1.00 92.75 391 ILE A CA 1
ATOM 2949 C C . ILE A 1 391 ? -22.085 0.669 9.721 1.00 92.75 391 ILE A C 1
ATOM 2951 O O . ILE A 1 391 ? -22.862 0.477 10.656 1.00 92.75 391 ILE A O 1
ATOM 2955 N N . THR A 1 392 ? -22.133 1.737 8.926 1.00 87.75 392 THR A N 1
ATOM 2956 C CA . THR A 1 392 ? -23.184 2.759 8.961 1.00 87.75 392 THR A CA 1
ATOM 2957 C C . THR A 1 392 ? -24.255 2.396 7.936 1.00 87.75 392 THR A C 1
ATOM 2959 O O . THR A 1 392 ? -23.936 2.270 6.756 1.00 87.75 392 THR A O 1
ATOM 2962 N N . GLY A 1 393 ? -25.506 2.214 8.364 1.00 75.31 393 GLY A N 1
ATOM 2963 C CA . GLY A 1 393 ? -26.620 1.862 7.474 1.00 75.31 393 GLY A CA 1
ATOM 2964 C C . GLY A 1 393 ? -27.930 1.595 8.223 1.00 75.31 393 GLY A C 1
ATOM 2965 O O . GLY A 1 393 ? -27.997 1.769 9.439 1.00 75.31 393 GLY A O 1
ATOM 2966 N N . ARG A 1 394 ? -28.970 1.155 7.498 1.00 57.66 394 ARG A N 1
ATOM 2967 C CA . ARG A 1 394 ? -30.358 0.977 7.996 1.00 57.66 394 ARG A CA 1
ATOM 2968 C C . ARG A 1 394 ? -30.557 0.043 9.195 1.00 57.66 394 ARG A C 1
ATOM 2970 O O . ARG A 1 394 ? -31.597 0.132 9.845 1.00 57.66 394 ARG A O 1
ATOM 2977 N N . ALA A 1 395 ? -29.624 -0.864 9.487 1.00 61.25 395 ALA A N 1
ATOM 2978 C CA . ALA A 1 395 ? -29.732 -1.701 10.680 1.00 61.25 395 ALA A CA 1
ATOM 2979 C C . ALA A 1 395 ? -29.608 -0.818 11.934 1.00 61.25 395 ALA A C 1
ATOM 2981 O O . ALA A 1 395 ? -28.663 -0.042 12.063 1.00 61.25 395 ALA A O 1
ATOM 2982 N N . ALA A 1 396 ? -30.588 -0.911 12.836 1.00 61.09 396 ALA A N 1
ATOM 2983 C CA . ALA A 1 396 ? -30.672 -0.070 14.025 1.00 61.09 396 ALA A CA 1
ATOM 2984 C C . ALA A 1 396 ? -29.358 -0.101 14.827 1.00 61.09 396 ALA A C 1
ATOM 2986 O O . ALA A 1 396 ? -28.941 -1.162 15.280 1.00 61.09 396 ALA A O 1
ATOM 2987 N N . GLY A 1 397 ? -28.720 1.059 15.016 1.00 67.88 397 GLY A N 1
ATOM 2988 C CA . GLY A 1 397 ? -27.651 1.204 16.007 1.00 67.88 397 GLY A CA 1
ATOM 2989 C C . GLY A 1 397 ? -26.653 2.330 15.749 1.00 67.88 397 GLY A C 1
ATOM 2990 O O . GLY A 1 397 ? -26.348 3.073 16.676 1.00 67.88 397 GLY A O 1
ATOM 2991 N N . VAL A 1 398 ? -26.149 2.491 14.516 1.00 87.81 398 VAL A N 1
ATOM 2992 C CA . VAL A 1 398 ? -24.958 3.332 14.273 1.00 87.81 398 VAL A CA 1
ATOM 2993 C C . VAL A 1 398 ? -25.124 4.285 13.095 1.00 87.81 398 VAL A C 1
ATOM 2995 O O . VAL A 1 398 ? -25.192 3.870 11.938 1.00 87.81 398 VAL A O 1
ATOM 2998 N N . ARG A 1 399 ? -25.113 5.592 13.380 1.00 89.75 399 ARG A N 1
ATOM 2999 C CA . ARG A 1 399 ? -25.151 6.652 12.362 1.00 89.75 399 ARG A CA 1
ATOM 3000 C C . ARG A 1 399 ? -23.743 7.130 12.011 1.00 89.75 399 ARG A C 1
ATOM 3002 O O . ARG A 1 399 ? -22.809 7.024 12.805 1.00 89.75 399 ARG A O 1
ATOM 3009 N N . VAL A 1 400 ? -23.610 7.784 10.856 1.00 89.56 400 VAL A N 1
ATOM 3010 C CA . VAL A 1 400 ? -22.362 8.446 10.423 1.00 89.56 400 VAL A CA 1
ATOM 3011 C C . VAL A 1 400 ? -21.857 9.454 11.464 1.00 89.56 400 VAL A C 1
ATOM 3013 O O . VAL A 1 400 ? -20.657 9.542 11.717 1.00 89.56 400 VAL A O 1
ATOM 3016 N N . SER A 1 401 ? -22.762 10.183 12.130 1.00 90.50 401 SER A N 1
ATOM 3017 C CA . SER A 1 401 ? -22.401 11.102 13.220 1.00 90.50 401 SER A CA 1
ATOM 3018 C C . SER A 1 401 ? -21.722 10.400 14.393 1.00 90.50 401 SER A C 1
ATOM 3020 O O . SER A 1 401 ? -20.830 10.976 15.014 1.00 90.50 401 SER A O 1
ATOM 3022 N N . ASP A 1 402 ? -22.136 9.168 14.681 1.00 93.44 402 ASP A N 1
ATOM 3023 C CA . ASP A 1 402 ? -21.624 8.386 15.798 1.00 93.44 402 ASP A CA 1
ATOM 3024 C C . ASP A 1 402 ? -20.223 7.848 15.446 1.00 93.44 402 ASP A C 1
ATOM 3026 O O . ASP A 1 402 ? -19.316 7.910 16.273 1.00 93.44 402 ASP A O 1
ATOM 3030 N N . MET A 1 403 ? -19.991 7.449 14.185 1.00 95.12 403 MET A N 1
ATOM 3031 C CA . MET A 1 403 ? -18.657 7.060 13.689 1.00 95.12 403 MET A CA 1
ATOM 3032 C C . MET A 1 403 ? -17.668 8.223 13.626 1.00 95.12 403 MET A C 1
ATOM 3034 O O . MET A 1 403 ? -16.484 8.032 13.904 1.00 95.12 403 MET A O 1
ATOM 3038 N N . ARG A 1 404 ? -18.145 9.433 13.324 1.00 94.25 404 ARG A N 1
ATOM 3039 C CA . ARG A 1 404 ? -17.342 10.657 13.422 1.00 94.25 404 ARG A CA 1
ATOM 3040 C C . ARG A 1 404 ? -16.951 10.954 14.871 1.00 94.25 404 ARG A C 1
ATOM 3042 O O . ARG A 1 404 ? -15.793 11.235 15.145 1.00 94.25 404 ARG A O 1
ATOM 3049 N N . ALA A 1 405 ? -17.891 10.877 15.814 1.00 95.38 405 ALA A N 1
ATOM 3050 C CA . ALA A 1 405 ? -17.581 11.076 17.233 1.00 95.38 405 ALA A CA 1
ATOM 3051 C C . ALA A 1 405 ? -16.599 10.015 17.762 1.00 95.38 405 ALA A C 1
ATOM 3053 O O . ALA A 1 405 ? -15.700 10.327 18.547 1.00 95.38 405 ALA A O 1
ATOM 3054 N N . LEU A 1 406 ?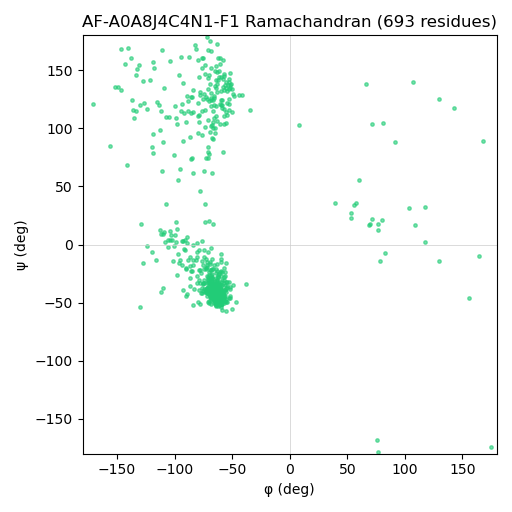 -16.743 8.772 17.295 1.00 96.38 406 LEU 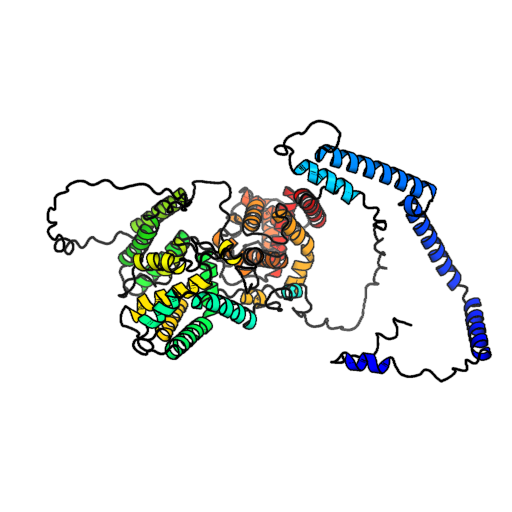A N 1
ATOM 3055 C CA . LEU A 1 406 ? -15.822 7.678 17.584 1.00 96.38 406 LEU A CA 1
ATOM 3056 C C . LEU A 1 406 ? -14.408 7.993 17.081 1.00 96.38 406 LEU A C 1
ATOM 3058 O O . LEU A 1 406 ? -13.470 7.804 17.851 1.00 96.38 406 LEU A O 1
ATOM 3062 N N . PHE A 1 407 ? -14.257 8.540 15.867 1.00 96.56 407 PHE A N 1
ATOM 3063 C CA . PHE A 1 407 ? -12.958 8.950 15.316 1.00 96.56 407 PHE A CA 1
ATOM 3064 C C . PHE A 1 407 ? -12.166 9.834 16.285 1.00 96.56 407 PHE A C 1
ATOM 3066 O O . PHE A 1 407 ? -11.074 9.481 16.728 1.00 96.56 407 PHE A O 1
ATOM 3073 N N . TRP A 1 408 ? -12.780 10.934 16.717 1.00 95.94 408 TRP A N 1
ATOM 3074 C CA . TRP A 1 408 ? -12.167 11.866 17.665 1.00 95.94 408 TRP A CA 1
ATOM 3075 C C . TRP A 1 408 ? -11.976 11.280 19.066 1.00 95.94 408 TRP A C 1
ATOM 3077 O O . TRP A 1 408 ? -11.063 11.673 19.785 1.00 95.94 408 TRP A O 1
ATOM 3087 N N . THR A 1 409 ? -12.827 10.334 19.470 1.00 96.19 409 THR A N 1
ATOM 3088 C CA . THR A 1 409 ? -12.682 9.646 20.759 1.00 96.19 409 THR A CA 1
ATOM 3089 C C . THR A 1 409 ? -11.451 8.743 20.774 1.00 96.19 409 THR A C 1
ATOM 3091 O O . THR A 1 409 ? -10.774 8.672 21.794 1.00 96.19 409 THR A O 1
ATOM 3094 N N . VAL A 1 410 ? -11.168 8.058 19.665 1.00 96.75 410 VAL A N 1
ATOM 3095 C CA . VAL A 1 410 ? -10.041 7.123 19.542 1.00 96.75 410 VAL A CA 1
ATOM 3096 C C . VAL A 1 410 ? -8.708 7.860 19.391 1.00 96.75 410 VAL A C 1
ATOM 3098 O O . VAL A 1 410 ? -7.749 7.476 20.060 1.00 96.75 410 VAL A O 1
ATOM 3101 N N . ASN A 1 411 ? -8.660 8.936 18.595 1.00 95.06 411 ASN A N 1
ATOM 3102 C CA . ASN A 1 411 ? -7.460 9.776 18.418 1.00 95.06 411 ASN A CA 1
ATOM 3103 C C . ASN A 1 411 ? -7.108 10.620 19.651 1.00 95.06 411 ASN A C 1
ATOM 3105 O O . ASN A 1 411 ? -6.095 11.312 19.679 1.00 95.06 411 ASN A O 1
ATOM 3109 N N . ARG A 1 412 ? -7.950 10.620 20.688 1.00 93.19 412 ARG A N 1
ATOM 3110 C CA . ARG A 1 412 ? -7.669 11.382 21.901 1.00 93.19 412 ARG A CA 1
ATOM 3111 C C . ARG A 1 412 ? -6.524 10.730 22.677 1.00 93.19 412 ARG A C 1
ATOM 3113 O O . ARG A 1 412 ? -6.728 9.722 23.352 1.00 93.19 412 ARG A O 1
ATOM 3120 N N . GLU A 1 413 ? -5.354 11.359 22.658 1.00 86.19 413 GLU A N 1
ATOM 3121 C CA . GLU A 1 413 ? -4.232 10.973 23.513 1.00 86.19 413 GLU A CA 1
ATOM 3122 C C . GLU A 1 413 ? -4.550 11.273 24.992 1.00 86.19 413 GLU A C 1
ATOM 3124 O O . GLU A 1 413 ? -4.910 12.395 25.365 1.00 86.19 413 GLU A O 1
ATOM 3129 N N . GLU A 1 414 ? -4.462 10.255 25.853 1.00 83.06 414 GLU A N 1
ATOM 3130 C CA . GLU A 1 414 ? -4.714 10.400 27.296 1.00 83.06 414 GLU A CA 1
ATOM 3131 C C . GLU A 1 414 ? -3.516 11.010 28.033 1.00 83.06 414 GLU A C 1
ATOM 3133 O O . GLU A 1 414 ? -3.696 11.747 29.005 1.00 83.06 414 GLU A O 1
ATOM 3138 N N . GLU A 1 415 ? -2.305 10.756 27.538 1.00 77.00 415 GLU A N 1
ATOM 3139 C CA . GLU A 1 415 ? -1.056 11.232 28.120 1.00 77.00 415 GLU A CA 1
ATOM 3140 C C . GLU A 1 415 ? -0.260 12.014 27.076 1.00 77.00 415 GLU A C 1
ATOM 3142 O O . GLU A 1 415 ? 0.205 11.455 26.088 1.00 77.00 415 GLU A O 1
ATOM 3147 N N . LYS A 1 416 ? -0.038 13.309 27.325 1.00 70.12 416 LYS A N 1
ATOM 3148 C CA . LYS A 1 416 ? 0.826 14.168 26.495 1.00 70.12 416 LYS A CA 1
ATOM 3149 C C . LYS A 1 416 ? 2.308 13.931 26.787 1.00 70.12 416 LYS A C 1
ATOM 3151 O O . LYS A 1 416 ? 3.075 14.876 26.987 1.00 70.12 416 LYS A O 1
ATOM 3156 N N . ASN A 1 417 ? 2.720 12.675 26.870 1.00 70.31 417 ASN A N 1
ATOM 3157 C CA . ASN A 1 417 ? 4.131 12.365 27.010 1.00 70.31 417 ASN A CA 1
ATOM 3158 C C . ASN A 1 417 ? 4.772 12.626 25.643 1.00 70.31 417 ASN A C 1
ATOM 3160 O O . ASN A 1 417 ? 4.425 11.947 24.683 1.00 70.31 417 ASN A O 1
ATOM 3164 N N . MET A 1 418 ? 5.690 13.601 25.550 1.00 73.81 418 MET A N 1
ATOM 3165 C CA . MET A 1 418 ? 6.477 13.912 24.338 1.00 73.81 418 MET A CA 1
ATOM 3166 C C . MET A 1 418 ? 7.455 12.773 24.004 1.00 73.81 418 MET A C 1
ATOM 3168 O O . MET A 1 418 ? 8.676 12.931 24.026 1.00 73.81 418 MET A O 1
ATOM 3172 N N . THR A 1 419 ? 6.919 11.590 23.739 1.00 83.69 419 THR A N 1
ATOM 3173 C CA . THR A 1 419 ? 7.679 10.445 23.264 1.00 83.69 419 THR A CA 1
ATOM 3174 C C . THR A 1 419 ? 7.924 10.595 21.766 1.00 83.69 419 THR A C 1
ATOM 3176 O O . THR A 1 419 ? 7.212 11.294 21.051 1.00 83.69 419 THR A O 1
ATOM 3179 N N . THR A 1 420 ? 8.938 9.912 21.243 1.00 81.69 420 THR A N 1
ATOM 3180 C CA . THR A 1 420 ? 9.145 9.855 19.789 1.00 81.69 420 THR A CA 1
ATOM 3181 C C . THR A 1 420 ? 7.954 9.239 19.054 1.00 81.69 420 THR A C 1
ATOM 3183 O O . THR A 1 420 ? 7.746 9.542 17.885 1.00 81.69 420 THR A O 1
ATOM 3186 N N . GLU A 1 421 ? 7.192 8.374 19.729 1.00 84.50 421 GLU A N 1
ATOM 3187 C CA . GLU A 1 421 ? 5.990 7.746 19.180 1.00 84.50 421 GLU A CA 1
ATOM 3188 C C . GLU A 1 421 ? 4.843 8.748 19.057 1.00 84.50 421 GLU A C 1
ATOM 3190 O O . GLU A 1 421 ? 4.217 8.779 18.004 1.00 84.50 421 GLU A O 1
ATOM 3195 N N . SER A 1 422 ? 4.637 9.620 20.051 1.00 85.31 422 SER A N 1
ATOM 3196 C CA . SER A 1 422 ? 3.602 10.664 19.984 1.00 85.31 422 SER A CA 1
ATOM 3197 C C . SER A 1 422 ? 3.895 11.700 18.894 1.00 85.31 422 SER A C 1
ATOM 3199 O O . SER A 1 422 ? 2.986 12.190 18.248 1.00 85.31 422 SER A O 1
ATOM 3201 N N . VAL A 1 423 ? 5.172 11.998 18.615 1.00 85.31 423 VAL A N 1
ATOM 3202 C CA . VAL A 1 423 ? 5.551 12.886 17.493 1.00 85.31 423 VAL A CA 1
ATOM 3203 C C . VAL A 1 423 ? 5.286 12.237 16.128 1.00 85.31 423 VAL A C 1
ATOM 3205 O O . VAL A 1 423 ? 5.058 12.938 15.145 1.00 85.31 423 VAL A O 1
ATOM 3208 N N . ALA A 1 424 ? 5.368 10.906 16.042 1.00 85.75 424 ALA A N 1
ATOM 3209 C CA . ALA A 1 424 ? 5.100 10.160 14.814 1.00 85.75 424 ALA A CA 1
ATOM 3210 C C . ALA A 1 424 ? 3.611 9.817 14.629 1.00 85.75 424 ALA A C 1
ATOM 3212 O O . ALA A 1 424 ? 3.216 9.476 13.513 1.00 85.75 424 ALA A O 1
ATOM 3213 N N . ASN A 1 425 ? 2.825 9.868 15.706 1.00 90.00 425 ASN A N 1
ATOM 3214 C CA . ASN A 1 425 ? 1.382 9.689 15.698 1.00 90.00 425 ASN A CA 1
ATOM 3215 C C . ASN A 1 425 ? 0.706 10.971 15.197 1.00 90.00 425 ASN A C 1
ATOM 3217 O O . ASN A 1 425 ? 1.041 12.066 15.641 1.00 90.00 425 ASN A O 1
ATOM 3221 N N . ASN A 1 426 ? -0.218 10.855 14.249 1.00 89.19 426 ASN A N 1
ATOM 3222 C CA . ASN A 1 426 ? -0.929 12.009 13.712 1.00 89.19 426 ASN A CA 1
ATOM 3223 C C . ASN A 1 426 ? -2.295 12.114 14.396 1.00 89.19 426 ASN A C 1
ATOM 3225 O O . ASN A 1 426 ? -3.185 11.340 14.075 1.00 89.19 426 ASN A O 1
ATOM 3229 N N . ASP A 1 427 ? -2.499 13.110 15.263 1.00 90.50 427 ASP A N 1
ATOM 3230 C CA . ASP A 1 427 ? -3.768 13.322 15.993 1.00 90.50 427 ASP A CA 1
ATOM 3231 C C . ASP A 1 427 ? -5.012 13.452 15.085 1.00 90.50 427 ASP A C 1
ATOM 3233 O O . ASP A 1 427 ? -6.155 13.367 15.544 1.00 90.50 427 ASP A O 1
ATOM 3237 N N . TYR A 1 428 ? -4.806 13.693 13.788 1.00 93.00 428 TYR A N 1
ATOM 3238 C CA . TYR A 1 428 ? -5.857 13.879 12.790 1.00 93.00 428 TYR A CA 1
ATOM 3239 C C . TYR A 1 428 ? -6.069 12.663 11.882 1.00 93.00 428 TYR A C 1
ATOM 3241 O O . TYR A 1 428 ? -6.870 12.738 10.945 1.00 93.00 428 TYR A O 1
ATOM 3249 N N . ALA A 1 429 ? -5.371 11.553 12.121 1.00 95.12 429 ALA A N 1
ATOM 3250 C CA . ALA A 1 429 ? -5.488 10.347 11.318 1.00 95.12 429 ALA A CA 1
ATOM 3251 C C . ALA A 1 429 ? -5.226 9.093 12.148 1.00 95.12 429 ALA A C 1
ATOM 3253 O O . ALA A 1 429 ? -4.234 8.997 12.854 1.00 95.12 429 ALA A O 1
ATOM 3254 N N . PHE A 1 430 ? -6.063 8.075 11.967 1.00 97.62 430 PHE A N 1
ATOM 3255 C CA . PHE A 1 430 ? -5.831 6.788 12.596 1.00 97.62 430 PHE A CA 1
ATOM 3256 C C . PHE A 1 430 ? -4.546 6.135 12.103 1.00 97.62 430 PHE A C 1
ATOM 3258 O O . PHE A 1 430 ? -4.344 5.921 10.900 1.00 97.62 430 PHE A O 1
ATOM 3265 N N . MET A 1 431 ? -3.759 5.685 13.070 1.00 96.94 431 MET A N 1
ATOM 3266 C CA . MET A 1 431 ? -2.778 4.622 12.915 1.00 96.94 431 MET A CA 1
ATOM 3267 C C . MET A 1 431 ? -3.461 3.245 13.008 1.00 96.94 431 MET A C 1
ATOM 3269 O O . MET A 1 431 ? -4.619 3.120 13.411 1.00 96.94 431 MET A O 1
ATOM 3273 N N . ARG A 1 432 ? -2.763 2.154 12.659 1.00 97.94 432 ARG A N 1
ATOM 3274 C CA . ARG A 1 432 ? -3.397 0.817 12.606 1.00 97.94 432 ARG A CA 1
ATOM 3275 C C . ARG A 1 432 ? -3.959 0.343 13.956 1.00 97.94 432 ARG A C 1
ATOM 3277 O O . ARG A 1 432 ? -5.018 -0.288 13.989 1.00 97.94 432 ARG A O 1
ATOM 3284 N N . PHE A 1 433 ? -3.274 0.623 15.064 1.00 98.00 433 PHE A N 1
ATOM 3285 C CA . PHE A 1 433 ? -3.753 0.233 16.397 1.00 98.00 433 PHE A CA 1
ATOM 3286 C C . PHE A 1 433 ? -5.026 0.998 16.798 1.00 98.00 433 PHE A C 1
ATOM 3288 O O . PHE A 1 433 ? -5.921 0.430 17.421 1.00 98.00 433 PHE A O 1
ATOM 3295 N N . GLU A 1 434 ? -5.152 2.253 16.368 1.00 98.00 434 GLU A N 1
ATOM 3296 C CA . GLU A 1 434 ? -6.342 3.089 16.558 1.00 98.00 434 GLU A CA 1
ATOM 3297 C C . GLU A 1 434 ? -7.488 2.627 15.673 1.00 98.00 434 GLU A C 1
ATOM 3299 O O . GLU A 1 434 ? -8.612 2.500 16.142 1.00 98.00 434 GLU A O 1
ATOM 3304 N N . PHE A 1 435 ? -7.202 2.265 14.423 1.00 98.50 435 PHE A N 1
ATOM 3305 C CA . PHE A 1 435 ? -8.183 1.617 13.562 1.00 98.50 435 PHE A CA 1
ATOM 3306 C C . PHE A 1 435 ? -8.702 0.311 14.186 1.00 98.50 435 PHE A C 1
ATOM 3308 O O . PHE A 1 435 ? -9.906 0.073 14.205 1.00 98.50 435 PHE A O 1
ATOM 3315 N N . SER A 1 436 ? -7.824 -0.508 14.774 1.00 98.44 436 SER A N 1
ATOM 3316 C CA . SER A 1 436 ? -8.218 -1.747 15.466 1.00 98.44 436 SER A CA 1
ATOM 3317 C C . SER A 1 436 ? -9.098 -1.470 16.693 1.00 98.44 436 SER A C 1
ATOM 3319 O O . SER A 1 436 ? -10.118 -2.130 16.884 1.00 98.44 436 SER A O 1
ATOM 3321 N N . GLU A 1 437 ? -8.758 -0.453 17.490 1.00 98.31 437 GLU A N 1
ATOM 3322 C CA . GLU A 1 437 ? -9.601 0.039 18.587 1.00 98.31 437 GLU A CA 1
ATOM 3323 C C . GLU A 1 437 ? -10.969 0.520 18.076 1.00 98.31 437 GLU A C 1
ATOM 3325 O O . GLU A 1 437 ? -12.015 0.180 18.637 1.00 98.31 437 GLU A O 1
ATOM 3330 N N . ALA A 1 438 ? -10.970 1.293 16.988 1.00 98.50 438 ALA A N 1
ATOM 3331 C CA . ALA A 1 438 ? -12.164 1.855 16.378 1.00 98.50 438 ALA A CA 1
ATOM 3332 C C . ALA A 1 438 ? -13.125 0.767 15.886 1.00 98.50 438 ALA A C 1
ATOM 3334 O O . ALA A 1 438 ? -14.336 0.911 16.052 1.00 98.50 438 ALA A O 1
ATOM 3335 N N . LEU A 1 439 ? -12.604 -0.347 15.360 1.00 98.38 439 LEU A N 1
ATOM 3336 C CA . LEU A 1 439 ? -13.405 -1.512 14.981 1.00 98.38 439 LEU A CA 1
ATOM 3337 C C . LEU A 1 439 ? -14.123 -2.137 16.183 1.00 98.38 439 LEU A C 1
ATOM 3339 O O . LEU A 1 439 ? -15.319 -2.405 16.095 1.00 98.38 439 LEU A O 1
ATOM 3343 N N . VAL A 1 440 ? -13.447 -2.312 17.323 1.00 98.38 440 VAL A N 1
ATOM 3344 C CA . VAL A 1 440 ? -14.089 -2.834 18.546 1.00 98.38 440 VAL A CA 1
ATOM 3345 C C . VAL A 1 440 ? -15.190 -1.883 19.018 1.00 98.38 440 VAL A C 1
ATOM 3347 O O . VAL A 1 440 ? -16.318 -2.300 19.276 1.00 98.38 440 VAL A O 1
ATOM 3350 N N . ARG A 1 441 ? -14.912 -0.576 19.054 1.00 97.75 441 ARG A N 1
ATOM 3351 C CA . ARG A 1 441 ? -15.912 0.437 19.431 1.00 97.75 441 ARG A CA 1
ATOM 3352 C C . ARG A 1 441 ? -17.109 0.461 18.472 1.00 97.75 441 ARG A C 1
ATOM 3354 O O . ARG A 1 441 ? -18.247 0.605 18.916 1.00 97.75 441 ARG A O 1
ATOM 3361 N N . ALA A 1 442 ? -16.871 0.296 17.171 1.00 96.81 442 ALA A N 1
ATOM 3362 C CA . ALA A 1 442 ? -17.926 0.208 16.167 1.00 96.81 442 ALA A CA 1
ATOM 3363 C C . ALA A 1 442 ? -18.767 -1.066 16.346 1.00 96.81 442 ALA A C 1
ATOM 3365 O O . ALA A 1 442 ? -19.992 -1.005 16.239 1.00 96.81 442 ALA A O 1
ATOM 3366 N N . ALA A 1 443 ? -18.139 -2.197 16.690 1.00 96.94 443 ALA A N 1
ATOM 3367 C CA . ALA A 1 443 ? -18.836 -3.441 17.006 1.00 96.94 443 ALA A CA 1
ATOM 3368 C C . ALA A 1 443 ? -19.774 -3.274 18.210 1.00 96.94 443 ALA A C 1
ATOM 3370 O O . ALA A 1 443 ? -20.906 -3.751 18.178 1.00 96.94 443 ALA A O 1
ATOM 3371 N N . PHE A 1 444 ? -19.344 -2.539 19.239 1.00 96.12 444 PHE A N 1
ATOM 3372 C CA . PHE A 1 444 ? -20.163 -2.263 20.419 1.00 96.12 444 PHE A CA 1
ATOM 3373 C C . PHE A 1 444 ? -21.388 -1.426 20.058 1.00 96.12 444 PHE A C 1
ATOM 3375 O O . PHE A 1 444 ? -22.511 -1.814 20.377 1.00 96.12 444 PHE A O 1
ATOM 3382 N N . GLY A 1 445 ? -21.186 -0.317 19.340 1.00 94.50 445 GLY A N 1
ATOM 3383 C CA . GLY A 1 445 ? -22.294 0.529 18.893 1.00 94.50 445 GLY A CA 1
ATOM 3384 C C . GLY A 1 445 ? -23.288 -0.234 18.014 1.00 94.50 445 GLY A C 1
ATOM 3385 O O . GLY A 1 445 ? -24.498 -0.067 18.148 1.00 94.50 445 GLY A O 1
ATOM 3386 N N . ARG A 1 446 ? -22.784 -1.110 17.139 1.00 93.81 446 ARG A N 1
ATOM 3387 C CA . ARG A 1 446 ? -23.604 -1.863 16.186 1.00 93.81 446 ARG A CA 1
ATOM 3388 C C . ARG A 1 446 ? -24.350 -3.028 16.816 1.00 93.81 446 ARG A C 1
ATOM 3390 O O . ARG A 1 446 ? -25.504 -3.238 16.469 1.00 93.81 446 ARG A O 1
ATOM 3397 N N . TYR A 1 447 ? -23.712 -3.788 17.701 1.00 94.88 447 TYR A N 1
ATOM 3398 C CA . TYR A 1 447 ? -24.275 -5.048 18.182 1.00 94.88 447 TYR A CA 1
ATOM 3399 C C . TYR A 1 447 ? -24.719 -5.013 19.639 1.00 94.88 447 TYR A C 1
ATOM 3401 O O . TYR A 1 447 ? -25.765 -5.585 19.952 1.00 94.88 447 TYR A O 1
ATOM 3409 N N . ILE A 1 448 ? -23.978 -4.324 20.509 1.00 95.19 448 ILE A N 1
ATOM 3410 C CA . ILE A 1 448 ? -24.271 -4.263 21.948 1.00 95.19 448 ILE A CA 1
ATOM 3411 C C . ILE A 1 448 ? -25.299 -3.182 22.243 1.00 95.19 448 ILE A C 1
ATOM 3413 O O . ILE A 1 448 ? -26.341 -3.466 22.826 1.00 95.19 448 ILE A O 1
ATOM 3417 N N . THR A 1 449 ? -25.067 -1.952 21.778 1.00 93.62 449 THR A N 1
ATOM 3418 C CA . THR A 1 449 ? -26.020 -0.848 21.980 1.00 93.62 449 THR A CA 1
ATOM 3419 C C . THR A 1 449 ? -27.357 -1.122 21.284 1.00 93.62 449 THR A C 1
ATOM 3421 O O . THR A 1 449 ? -28.405 -0.743 21.800 1.00 93.62 449 THR A O 1
ATOM 3424 N N . ALA A 1 450 ? -27.338 -1.847 20.162 1.00 91.81 450 ALA A N 1
ATOM 3425 C CA . ALA A 1 450 ? -28.544 -2.326 19.487 1.00 91.81 450 ALA A CA 1
ATOM 3426 C C . ALA A 1 450 ? -29.239 -3.505 20.204 1.00 91.81 450 ALA A C 1
ATOM 3428 O O . ALA A 1 450 ? -30.353 -3.872 19.839 1.00 91.81 450 ALA A O 1
ATOM 3429 N N . GLY A 1 451 ? -28.598 -4.120 21.204 1.00 93.56 451 GLY A N 1
ATOM 3430 C CA . GLY A 1 451 ? -29.144 -5.232 21.986 1.00 93.56 451 GLY A CA 1
ATOM 3431 C C . GLY A 1 451 ? -29.122 -6.598 21.291 1.00 93.56 451 GLY A C 1
ATOM 3432 O O . GLY A 1 451 ? -29.760 -7.531 21.776 1.00 93.56 451 GLY A O 1
ATOM 3433 N N . THR A 1 452 ? -28.404 -6.735 20.173 1.00 94.25 452 THR A N 1
ATOM 3434 C CA . THR A 1 452 ? -28.306 -7.996 19.410 1.00 94.25 452 THR A CA 1
ATOM 3435 C C . THR A 1 452 ? -27.300 -8.981 20.004 1.00 94.25 452 THR A C 1
ATOM 3437 O O . THR A 1 452 ? -27.511 -10.189 19.946 1.00 94.25 452 THR A O 1
ATOM 3440 N N . VAL A 1 453 ? -26.223 -8.467 20.597 1.00 96.50 453 VAL A N 1
ATOM 3441 C CA . VAL A 1 453 ? -25.160 -9.229 21.260 1.00 96.50 453 VAL A CA 1
ATOM 3442 C C . VAL A 1 453 ? -24.902 -8.577 22.617 1.00 96.50 453 VAL A C 1
ATOM 3444 O O . VAL A 1 453 ? -25.156 -7.389 22.789 1.00 96.50 453 VAL A O 1
ATOM 3447 N N . ARG A 1 454 ? -24.457 -9.347 23.612 1.00 96.56 454 ARG A N 1
ATOM 3448 C CA . ARG A 1 454 ? -24.218 -8.849 24.984 1.00 96.56 454 ARG A CA 1
ATOM 3449 C C . ARG A 1 454 ? -22.757 -8.923 25.426 1.00 96.56 454 ARG A C 1
ATOM 3451 O O . ARG A 1 454 ? -22.423 -8.336 26.450 1.00 96.56 454 ARG A O 1
ATOM 3458 N N . ASP A 1 455 ? -21.957 -9.654 24.661 1.00 97.06 455 ASP A N 1
ATOM 3459 C CA . ASP A 1 455 ? -20.555 -9.967 24.904 1.00 97.06 455 ASP A CA 1
ATOM 3460 C C . ASP A 1 455 ? -19.668 -9.214 23.902 1.00 97.06 455 ASP A C 1
ATOM 3462 O O . ASP A 1 455 ? -19.983 -9.131 22.704 1.00 97.06 455 ASP A O 1
ATOM 3466 N N . ALA A 1 456 ? -18.594 -8.605 24.395 1.00 97.38 456 ALA A N 1
ATOM 3467 C CA . ALA A 1 456 ? -17.704 -7.767 23.605 1.00 97.38 456 ALA A CA 1
ATOM 3468 C C . ALA A 1 456 ? -16.892 -8.566 22.578 1.00 97.38 456 ALA A C 1
ATOM 3470 O O . ALA A 1 456 ? -16.735 -8.116 21.429 1.00 97.38 456 ALA A O 1
ATOM 3471 N N . SER A 1 457 ? -16.408 -9.750 22.947 1.00 98.00 457 SER A N 1
ATOM 3472 C CA . SER A 1 457 ? -15.689 -10.643 22.042 1.00 98.00 457 SER A CA 1
ATOM 3473 C C . SER A 1 457 ? -16.586 -11.141 20.899 1.00 98.00 457 SER A C 1
ATOM 3475 O O . SER A 1 457 ? -16.182 -11.093 19.730 1.00 98.00 457 SER A O 1
ATOM 3477 N N . ASP A 1 458 ? -17.835 -11.512 21.196 1.00 98.12 458 ASP A N 1
ATOM 3478 C CA . ASP A 1 458 ? -18.816 -11.965 20.206 1.00 98.12 458 ASP A CA 1
ATOM 3479 C C . ASP A 1 458 ? -19.223 -10.847 19.248 1.00 98.12 458 ASP A C 1
ATOM 3481 O O . ASP A 1 458 ? -19.282 -11.059 18.032 1.00 98.12 458 ASP A O 1
ATOM 3485 N N . ALA A 1 459 ? -19.451 -9.635 19.766 1.00 97.50 459 ALA A N 1
ATOM 3486 C CA . ALA A 1 459 ? -19.748 -8.466 18.943 1.00 97.50 459 ALA A CA 1
ATOM 3487 C C . ALA A 1 459 ? -18.592 -8.172 17.975 1.00 97.50 459 ALA A C 1
ATOM 3489 O O . ALA A 1 459 ? -18.809 -7.923 16.784 1.00 97.50 459 ALA A O 1
ATOM 3490 N N . THR A 1 460 ? -17.354 -8.251 18.470 1.00 98.31 460 THR A N 1
ATOM 3491 C CA . THR A 1 460 ? -16.143 -8.045 17.667 1.00 98.31 460 THR A CA 1
ATOM 3492 C C . THR A 1 460 ? -16.013 -9.114 16.582 1.00 98.31 460 THR A C 1
ATOM 3494 O O . THR A 1 460 ? -15.841 -8.777 15.408 1.00 98.31 460 THR A O 1
ATOM 3497 N N . ARG A 1 461 ? -16.171 -10.399 16.931 1.00 98.19 461 ARG A N 1
ATOM 3498 C CA . ARG A 1 461 ? -16.131 -11.521 15.978 1.00 98.19 461 ARG A CA 1
ATOM 3499 C C . ARG A 1 461 ? -17.204 -11.379 14.903 1.00 98.19 461 ARG A C 1
ATOM 3501 O O . ARG A 1 461 ? -16.922 -11.577 13.720 1.00 98.19 461 ARG A O 1
ATOM 3508 N N . ARG A 1 462 ? -18.416 -10.968 15.288 1.00 97.19 462 ARG A N 1
ATOM 3509 C CA . ARG A 1 462 ? -19.502 -10.728 14.339 1.00 97.19 462 ARG A CA 1
ATOM 3510 C C . ARG A 1 462 ? -19.176 -9.593 13.373 1.00 97.19 462 ARG A C 1
ATOM 3512 O O . ARG A 1 462 ? -19.400 -9.747 12.175 1.00 97.19 462 ARG A O 1
ATOM 3519 N N . LEU A 1 463 ? -18.602 -8.486 13.854 1.00 97.00 463 LEU A N 1
ATOM 3520 C CA . LEU A 1 463 ? -18.157 -7.408 12.967 1.00 97.00 463 LEU A CA 1
ATOM 3521 C C . LEU A 1 463 ? -17.102 -7.903 11.970 1.00 97.00 463 LEU A C 1
ATOM 3523 O O . LEU A 1 463 ? -17.187 -7.580 10.790 1.00 97.00 463 LEU A O 1
ATOM 3527 N N . MET A 1 464 ? -16.126 -8.699 12.412 1.00 98.00 464 MET A N 1
ATOM 3528 C CA . MET A 1 464 ? -15.074 -9.200 11.519 1.00 98.00 464 MET A CA 1
ATOM 3529 C C . MET A 1 464 ? -15.621 -10.141 10.436 1.00 98.00 464 MET A C 1
ATOM 3531 O O . MET A 1 464 ? -15.161 -10.099 9.292 1.00 98.00 464 MET A O 1
ATOM 3535 N N . GLN A 1 465 ? -16.630 -10.955 10.764 1.00 96.88 465 GLN A N 1
ATOM 3536 C CA . GLN A 1 465 ? -17.342 -11.785 9.788 1.00 96.88 465 GLN A CA 1
ATOM 3537 C C . GLN A 1 465 ? -18.067 -10.931 8.743 1.00 96.88 465 GLN A C 1
ATOM 3539 O O . GLN A 1 465 ? -17.927 -11.195 7.548 1.00 96.88 465 GLN A O 1
ATOM 3544 N N . ASP A 1 466 ? -18.773 -9.883 9.176 1.00 94.88 466 ASP A N 1
ATOM 3545 C CA . ASP A 1 466 ? -19.422 -8.925 8.277 1.00 94.88 466 ASP A CA 1
ATOM 3546 C C . ASP A 1 466 ? -18.388 -8.256 7.348 1.00 94.88 466 ASP A C 1
ATOM 3548 O O . ASP A 1 466 ? -18.562 -8.260 6.128 1.00 94.88 466 ASP A O 1
ATOM 3552 N N . LEU A 1 467 ? -17.263 -7.774 7.896 1.00 95.44 467 LEU A N 1
ATOM 3553 C CA . LEU A 1 467 ? -16.182 -7.150 7.119 1.00 95.44 467 LEU A CA 1
ATOM 3554 C C . LEU A 1 467 ? -15.596 -8.092 6.066 1.00 95.44 467 LEU A C 1
ATOM 3556 O O . LEU A 1 467 ? -15.332 -7.681 4.938 1.00 95.44 467 LEU A O 1
ATOM 3560 N N . LYS A 1 468 ? -15.396 -9.371 6.399 1.00 95.81 468 LYS A N 1
ATOM 3561 C CA . LYS A 1 468 ? -14.866 -10.366 5.454 1.00 95.81 468 LYS A CA 1
ATOM 3562 C C . LYS A 1 468 ? -15.735 -10.483 4.196 1.00 95.81 468 LYS A C 1
ATOM 3564 O O . LYS A 1 468 ? -15.200 -10.738 3.108 1.00 95.81 468 LYS A O 1
ATOM 3569 N N . MET A 1 469 ? -17.045 -10.292 4.352 1.00 93.81 469 MET A N 1
ATOM 3570 C CA . MET A 1 469 ? -18.033 -10.385 3.280 1.00 93.81 469 MET A CA 1
ATOM 3571 C C . MET A 1 469 ? -18.214 -9.068 2.520 1.00 93.81 469 MET A C 1
ATOM 3573 O O . MET A 1 469 ? -18.404 -9.114 1.307 1.00 93.81 469 MET A O 1
ATOM 3577 N N . SER A 1 470 ? -18.137 -7.921 3.203 1.00 92.69 470 SER A N 1
ATOM 3578 C CA . SER A 1 470 ? -18.393 -6.600 2.608 1.00 92.69 470 SER A CA 1
ATOM 3579 C C . SER A 1 470 ? -17.157 -5.913 2.020 1.00 92.69 470 SER A C 1
ATOM 3581 O O . SER A 1 470 ? -17.297 -5.049 1.157 1.00 92.69 470 SER A O 1
ATOM 3583 N N . LEU A 1 471 ? -15.943 -6.291 2.434 1.00 94.81 471 LEU A N 1
ATOM 3584 C CA . LEU A 1 471 ? -14.719 -5.682 1.914 1.00 94.81 471 LEU A CA 1
ATOM 3585 C C . LEU A 1 471 ? -14.533 -5.950 0.411 1.00 94.81 471 LEU A C 1
ATOM 3587 O O . LEU A 1 471 ? -14.626 -7.106 -0.031 1.00 94.81 471 LEU A O 1
ATOM 3591 N N . PRO A 1 472 ? -14.169 -4.922 -0.380 1.00 94.25 472 PRO A N 1
ATOM 3592 C CA . PRO A 1 472 ? -13.929 -5.108 -1.800 1.00 94.25 472 PRO A CA 1
ATOM 3593 C C . PRO A 1 472 ? -12.736 -6.058 -2.014 1.00 94.25 472 PRO A C 1
ATOM 3595 O O . PRO A 1 472 ? -11.797 -6.068 -1.212 1.00 94.25 472 PRO A O 1
ATOM 3598 N N . PRO A 1 473 ? -12.712 -6.861 -3.097 1.00 95.38 473 PRO A N 1
ATOM 3599 C CA . PRO A 1 473 ? -11.634 -7.822 -3.349 1.00 95.38 473 PRO A CA 1
ATOM 3600 C C . PRO A 1 473 ? -10.225 -7.214 -3.286 1.00 95.38 473 PRO A C 1
ATOM 3602 O O . PRO A 1 473 ? -9.313 -7.837 -2.747 1.00 95.38 473 PRO A O 1
ATOM 3605 N N . ILE A 1 474 ? -10.066 -5.971 -3.752 1.00 95.50 474 ILE A N 1
ATOM 3606 C CA . ILE A 1 474 ? -8.799 -5.226 -3.722 1.00 95.50 474 ILE A CA 1
ATOM 3607 C C . ILE A 1 474 ? -8.296 -4.927 -2.301 1.00 95.50 474 ILE A C 1
ATOM 3609 O O . ILE A 1 474 ? -7.089 -4.907 -2.077 1.00 95.50 474 ILE A O 1
ATOM 3613 N N . ALA A 1 475 ? -9.193 -4.797 -1.322 1.00 96.44 475 ALA A N 1
ATOM 3614 C CA . ALA A 1 475 ? -8.842 -4.600 0.084 1.00 96.44 475 ALA A CA 1
ATOM 3615 C C . ALA A 1 475 ? -8.472 -5.908 0.807 1.00 96.44 475 ALA A C 1
ATOM 3617 O O . ALA A 1 475 ? -8.052 -5.875 1.959 1.00 96.44 475 ALA A O 1
ATOM 3618 N N . ARG A 1 476 ? -8.629 -7.068 0.151 1.00 96.56 476 ARG A N 1
ATOM 3619 C CA . ARG A 1 476 ? -8.373 -8.406 0.722 1.00 96.56 476 ARG A CA 1
ATOM 3620 C C . ARG A 1 476 ? -7.143 -9.093 0.125 1.00 96.56 476 ARG A C 1
ATOM 3622 O O . ARG A 1 476 ? -6.920 -10.279 0.355 1.00 96.56 476 ARG A O 1
ATOM 3629 N N . VAL A 1 477 ? -6.355 -8.370 -0.666 1.00 96.50 477 VAL A N 1
ATOM 3630 C CA . VAL A 1 477 ? -5.160 -8.914 -1.315 1.00 96.50 477 VAL A CA 1
ATOM 3631 C C . VAL A 1 477 ? -4.116 -9.280 -0.259 1.00 96.50 477 VAL A C 1
ATOM 3633 O O . VAL A 1 477 ? -3.748 -8.448 0.568 1.00 96.50 477 VAL A O 1
ATOM 3636 N N . ASP A 1 478 ? -3.613 -10.516 -0.319 1.00 97.31 478 ASP A N 1
ATOM 3637 C CA . ASP A 1 478 ? -2.387 -10.927 0.372 1.00 97.31 478 ASP A CA 1
ATOM 3638 C C . ASP A 1 478 ? -1.175 -10.649 -0.538 1.00 97.31 478 ASP A C 1
ATOM 3640 O O . ASP A 1 478 ? -1.030 -11.298 -1.586 1.00 97.31 478 ASP A O 1
ATOM 3644 N N . PRO A 1 479 ? -0.270 -9.726 -0.160 1.00 97.81 479 PRO A N 1
ATOM 3645 C CA . PRO A 1 479 ? 0.947 -9.452 -0.915 1.00 97.81 479 PRO A CA 1
ATOM 3646 C C . PRO A 1 479 ? 1.822 -10.681 -1.179 1.00 97.81 479 PRO A C 1
ATOM 3648 O O . PRO A 1 479 ? 2.447 -10.755 -2.243 1.00 97.81 479 PRO A O 1
ATOM 3651 N N . ASN A 1 480 ? 1.844 -11.660 -0.266 1.00 98.06 480 ASN A N 1
ATOM 3652 C CA . ASN A 1 480 ? 2.656 -12.864 -0.413 1.00 98.06 480 ASN A CA 1
ATOM 3653 C C . ASN A 1 480 ? 2.188 -13.765 -1.561 1.00 98.06 480 ASN A C 1
ATOM 3655 O O . ASN A 1 480 ? 3.014 -14.480 -2.128 1.00 98.06 480 ASN A O 1
ATOM 3659 N N . ASN A 1 481 ? 0.913 -13.716 -1.961 1.00 97.94 481 ASN A N 1
ATOM 3660 C CA . ASN A 1 481 ? 0.430 -14.487 -3.111 1.00 97.94 481 ASN A CA 1
ATOM 3661 C C . ASN A 1 481 ? 1.141 -14.075 -4.403 1.00 97.94 481 ASN A C 1
ATOM 3663 O O . ASN A 1 481 ? 1.548 -14.930 -5.186 1.00 97.94 481 ASN A O 1
ATOM 3667 N N . PHE A 1 482 ? 1.368 -12.775 -4.606 1.00 98.25 482 PHE A N 1
ATOM 3668 C CA . PHE A 1 482 ? 2.160 -12.297 -5.739 1.00 98.25 482 PHE A CA 1
ATOM 3669 C C . PHE A 1 482 ? 3.620 -12.760 -5.637 1.00 98.25 482 PHE A C 1
ATOM 3671 O O . PHE A 1 482 ? 4.197 -13.215 -6.625 1.00 98.25 482 PHE A O 1
ATOM 3678 N N . ARG A 1 483 ? 4.210 -12.707 -4.435 1.00 98.38 483 ARG A N 1
ATOM 3679 C CA . ARG A 1 483 ? 5.596 -13.140 -4.208 1.00 98.38 483 ARG A CA 1
ATOM 3680 C C . ARG A 1 483 ? 5.796 -14.613 -4.559 1.00 98.38 483 ARG A C 1
ATOM 3682 O O . ARG A 1 483 ? 6.661 -14.918 -5.371 1.00 98.38 483 ARG A O 1
ATOM 3689 N N . ARG A 1 484 ? 4.949 -15.494 -4.017 1.00 97.94 484 ARG A N 1
ATOM 3690 C CA . ARG A 1 484 ? 4.995 -16.952 -4.230 1.00 97.94 484 ARG A CA 1
ATOM 3691 C C . ARG A 1 484 ? 4.707 -17.342 -5.678 1.00 97.94 484 ARG A C 1
ATOM 3693 O O . ARG A 1 484 ? 5.423 -18.154 -6.246 1.00 97.94 484 ARG A O 1
ATOM 3700 N N . ASN A 1 485 ? 3.663 -16.759 -6.271 1.00 97.81 485 ASN A N 1
ATOM 3701 C CA . ASN A 1 485 ? 3.106 -17.267 -7.528 1.00 97.81 485 ASN A CA 1
ATOM 3702 C C . ASN A 1 485 ? 3.637 -16.546 -8.775 1.00 97.81 485 ASN A C 1
ATOM 3704 O O . ASN A 1 485 ? 3.418 -17.014 -9.891 1.00 97.81 485 ASN A O 1
ATOM 3708 N N . ARG A 1 486 ? 4.265 -15.372 -8.619 1.00 97.75 486 ARG A N 1
ATOM 3709 C CA . ARG A 1 486 ? 4.678 -14.521 -9.749 1.00 97.75 486 ARG A CA 1
ATOM 3710 C C . ARG A 1 486 ? 6.134 -14.073 -9.644 1.00 97.75 486 ARG A C 1
ATOM 3712 O O . ARG A 1 486 ? 6.887 -14.251 -10.600 1.00 97.75 486 ARG A O 1
ATOM 3719 N N . LEU A 1 487 ? 6.524 -13.470 -8.519 1.00 98.38 487 LEU A N 1
ATOM 3720 C CA . LEU A 1 487 ? 7.817 -12.786 -8.390 1.00 98.38 487 LEU A CA 1
ATOM 3721 C C . LEU A 1 487 ? 8.986 -13.745 -8.152 1.00 98.38 487 LEU A C 1
ATOM 3723 O O . LEU A 1 487 ? 10.009 -13.632 -8.819 1.00 98.38 487 LEU A O 1
ATOM 3727 N N . TYR A 1 488 ? 8.863 -14.665 -7.197 1.00 98.25 488 TYR A N 1
ATOM 3728 C CA . TYR A 1 488 ? 9.948 -15.557 -6.792 1.00 98.25 488 TYR A CA 1
ATOM 3729 C C . TYR A 1 488 ? 10.004 -16.776 -7.707 1.00 98.25 488 TYR A C 1
ATOM 3731 O O . TYR A 1 488 ? 9.616 -17.880 -7.339 1.00 98.25 488 TYR A O 1
ATOM 3739 N N . THR A 1 489 ? 10.494 -16.543 -8.921 1.00 98.12 489 THR A N 1
ATOM 3740 C CA . THR A 1 489 ? 10.719 -17.565 -9.946 1.00 98.12 489 THR A CA 1
ATOM 3741 C C . THR A 1 489 ? 12.122 -17.424 -10.531 1.00 98.12 489 THR A C 1
ATOM 3743 O O . THR A 1 489 ? 12.701 -16.330 -10.530 1.00 98.12 489 THR A O 1
ATOM 3746 N N . ALA A 1 490 ? 12.672 -18.519 -11.060 1.00 97.62 490 ALA A N 1
ATOM 3747 C CA . ALA A 1 490 ? 14.002 -18.532 -11.669 1.00 97.62 490 ALA A CA 1
ATOM 3748 C C . ALA A 1 490 ? 14.091 -17.565 -12.863 1.00 97.62 490 ALA A C 1
ATOM 3750 O O . ALA A 1 490 ? 15.071 -16.840 -13.039 1.00 97.62 490 ALA A O 1
ATOM 3751 N N . GLU A 1 491 ? 13.037 -17.506 -13.675 1.00 97.88 491 GLU A N 1
ATOM 3752 C CA . GLU A 1 491 ? 12.953 -16.647 -14.853 1.00 97.88 491 GLU A CA 1
ATOM 3753 C C . GLU A 1 491 ? 12.944 -15.167 -14.472 1.00 97.88 491 GLU A C 1
ATOM 3755 O O . GLU A 1 491 ? 13.535 -14.337 -15.176 1.00 97.88 491 GLU A O 1
ATOM 3760 N N . MET A 1 492 ? 12.271 -14.841 -13.365 1.00 98.38 492 MET A N 1
ATOM 3761 C CA . MET A 1 492 ? 12.210 -13.486 -12.843 1.00 98.38 492 MET A CA 1
ATOM 3762 C C . MET A 1 492 ? 13.539 -13.071 -12.215 1.00 98.38 492 MET A C 1
ATOM 3764 O O . MET A 1 492 ? 13.971 -11.950 -12.459 1.00 98.38 492 MET A O 1
ATOM 3768 N N . GLU A 1 493 ? 14.238 -13.956 -11.495 1.00 98.12 493 GLU A N 1
ATOM 3769 C CA . GLU A 1 493 ? 15.598 -13.669 -11.017 1.00 98.12 493 GLU A CA 1
ATOM 3770 C C . GLU A 1 493 ? 16.521 -13.296 -12.182 1.00 98.12 493 GLU A C 1
ATOM 3772 O O . GLU A 1 493 ? 17.161 -12.247 -12.139 1.00 98.12 493 GLU A O 1
ATOM 3777 N N . VAL A 1 494 ? 16.534 -14.085 -13.262 1.00 97.81 494 VAL A N 1
ATOM 3778 C CA . VAL A 1 494 ? 17.338 -13.776 -14.457 1.00 97.81 494 VAL A CA 1
ATOM 3779 C C . VAL A 1 494 ? 16.955 -12.415 -15.044 1.00 97.81 494 VAL A C 1
ATOM 3781 O O . VAL A 1 494 ? 17.829 -11.623 -15.399 1.00 97.81 494 VAL A O 1
ATOM 3784 N N . ALA A 1 495 ? 15.654 -12.119 -15.133 1.00 98.06 495 ALA A N 1
ATOM 3785 C CA . ALA A 1 495 ? 15.168 -10.842 -15.651 1.00 98.06 495 ALA A CA 1
ATOM 3786 C C . ALA A 1 495 ? 15.564 -9.648 -14.762 1.00 98.06 495 ALA A C 1
ATOM 3788 O O . ALA A 1 495 ? 15.932 -8.598 -15.289 1.00 98.06 495 ALA A O 1
ATOM 3789 N N . VAL A 1 496 ? 15.519 -9.804 -13.436 1.00 98.44 496 VAL A N 1
ATOM 3790 C CA . VAL A 1 496 ? 15.915 -8.770 -12.472 1.00 98.44 496 VAL A CA 1
ATOM 3791 C C . VAL A 1 496 ? 17.424 -8.567 -12.489 1.00 98.44 496 VAL A C 1
ATOM 3793 O O . VAL A 1 496 ? 17.857 -7.428 -12.610 1.00 98.44 496 VAL A O 1
ATOM 3796 N N . VAL A 1 497 ? 18.229 -9.635 -12.428 1.00 97.94 497 VAL A N 1
ATOM 3797 C CA . VAL A 1 497 ? 19.702 -9.547 -12.456 1.00 97.94 497 VAL A CA 1
ATOM 3798 C C . VAL A 1 497 ? 20.179 -8.818 -13.706 1.00 97.94 497 VAL A C 1
ATOM 3800 O O . VAL A 1 497 ? 21.010 -7.920 -13.602 1.00 97.94 497 VAL A O 1
ATOM 3803 N N . HIS A 1 498 ? 19.613 -9.149 -14.871 1.00 97.94 498 HIS A N 1
ATOM 3804 C CA . HIS A 1 498 ? 19.965 -8.500 -16.134 1.00 97.94 498 HIS A CA 1
ATOM 3805 C C . HIS A 1 498 ? 19.727 -6.980 -16.119 1.00 97.94 498 HIS A C 1
ATOM 3807 O O . HIS A 1 498 ? 20.453 -6.239 -16.770 1.00 97.94 498 HIS A O 1
ATOM 3813 N N . ASN A 1 499 ? 18.738 -6.510 -15.354 1.00 98.19 499 ASN A N 1
ATOM 3814 C CA . ASN A 1 499 ? 18.325 -5.107 -15.312 1.00 98.19 499 ASN A CA 1
ATOM 3815 C C . ASN A 1 499 ? 18.646 -4.411 -13.975 1.00 98.19 499 ASN A C 1
ATOM 3817 O O . ASN A 1 499 ? 18.197 -3.287 -13.738 1.00 98.19 499 ASN A O 1
ATOM 3821 N N . LEU A 1 500 ? 19.402 -5.062 -13.084 1.00 98.06 500 LEU A N 1
ATOM 3822 C CA . LEU A 1 500 ? 19.599 -4.599 -11.708 1.00 98.06 500 LEU A CA 1
ATOM 3823 C C . LEU A 1 500 ? 20.331 -3.257 -11.643 1.00 98.06 500 LEU A C 1
ATOM 3825 O O . LEU A 1 500 ? 20.060 -2.446 -10.757 1.00 98.06 500 LEU A O 1
ATOM 3829 N N . GLU A 1 501 ? 21.239 -3.010 -12.585 1.00 98.12 501 GLU A N 1
ATOM 3830 C CA . GLU A 1 501 ? 21.976 -1.754 -12.666 1.00 98.12 501 GLU A CA 1
ATOM 3831 C C . GLU A 1 501 ? 21.043 -0.571 -12.951 1.00 98.12 501 GLU A C 1
ATOM 3833 O O . GLU A 1 501 ? 21.046 0.401 -12.194 1.00 98.12 501 GLU A O 1
ATOM 3838 N N . LEU A 1 502 ? 20.177 -0.692 -13.966 1.00 98.25 502 LEU A N 1
ATOM 3839 C CA . LEU A 1 502 ? 19.182 0.329 -14.296 1.00 98.25 502 LEU A CA 1
ATOM 3840 C C . LEU A 1 502 ? 18.205 0.541 -13.133 1.00 98.25 502 LEU A C 1
ATOM 3842 O O . LEU A 1 502 ? 17.980 1.676 -12.728 1.00 98.25 502 LEU A O 1
ATOM 3846 N N . LEU A 1 503 ? 17.693 -0.540 -12.532 1.00 98.56 503 LEU A N 1
ATOM 3847 C CA . LEU A 1 503 ? 16.800 -0.468 -11.366 1.00 98.56 503 LEU A CA 1
ATOM 3848 C C . LEU A 1 503 ? 17.457 0.263 -10.186 1.00 98.56 503 LEU A C 1
ATOM 3850 O O . LEU A 1 503 ? 16.830 1.103 -9.540 1.00 98.56 503 LEU A O 1
ATOM 3854 N N . THR A 1 504 ? 18.732 -0.024 -9.918 1.00 98.12 504 THR A N 1
ATOM 3855 C CA . THR A 1 504 ? 19.501 0.625 -8.848 1.00 98.12 504 THR A CA 1
ATOM 3856 C C . THR A 1 504 ? 19.738 2.102 -9.148 1.00 98.12 504 THR A C 1
ATOM 3858 O O . THR A 1 504 ? 19.622 2.936 -8.246 1.00 98.12 504 THR A O 1
ATOM 3861 N N . ALA A 1 505 ? 20.056 2.436 -10.400 1.00 98.31 505 ALA A N 1
ATOM 3862 C CA . ALA A 1 505 ? 20.234 3.809 -10.848 1.00 98.31 505 ALA A CA 1
ATOM 3863 C C . ALA A 1 505 ? 18.935 4.613 -10.713 1.00 98.31 505 ALA A C 1
ATOM 3865 O O . ALA A 1 505 ? 18.955 5.690 -10.119 1.00 98.31 505 ALA A O 1
ATOM 3866 N N . SER A 1 506 ? 17.799 4.061 -11.156 1.00 98.38 506 SER A N 1
ATOM 3867 C CA . SER A 1 506 ? 16.477 4.681 -11.004 1.00 98.38 506 SER A CA 1
ATOM 3868 C C . SER A 1 506 ? 16.141 4.893 -9.533 1.00 98.38 506 SER A C 1
ATOM 3870 O O . SER A 1 506 ? 15.843 6.014 -9.129 1.00 98.38 506 SER A O 1
ATOM 3872 N N . PHE A 1 507 ? 16.278 3.856 -8.702 1.00 98.19 507 PHE A N 1
ATOM 3873 C CA . PHE A 1 507 ? 16.010 3.958 -7.269 1.00 98.19 507 PHE A CA 1
ATOM 3874 C C . PHE A 1 507 ? 16.826 5.073 -6.605 1.00 98.19 507 PHE A C 1
ATOM 3876 O O . PHE A 1 507 ? 16.281 5.870 -5.844 1.00 98.19 507 PHE A O 1
ATOM 3883 N N . LYS A 1 508 ? 18.134 5.148 -6.889 1.00 97.25 508 LYS A N 1
ATOM 3884 C CA . LYS A 1 508 ? 19.022 6.167 -6.310 1.00 97.25 508 LYS A CA 1
ATOM 3885 C C . LYS A 1 508 ? 18.710 7.570 -6.813 1.00 97.25 508 LYS A C 1
ATOM 3887 O O . LYS A 1 508 ? 18.732 8.492 -6.007 1.00 97.25 508 LYS A O 1
ATOM 3892 N N . LEU A 1 509 ? 18.423 7.718 -8.103 1.00 97.19 509 LEU A N 1
ATOM 3893 C CA . LEU A 1 509 ? 18.131 9.001 -8.729 1.00 97.19 509 LEU A CA 1
ATOM 3894 C C . LEU A 1 509 ? 16.857 9.634 -8.167 1.00 97.19 509 LEU A C 1
ATOM 3896 O O . LEU A 1 509 ? 16.895 10.775 -7.715 1.00 97.19 509 LEU A O 1
ATOM 3900 N N . TYR A 1 510 ? 15.747 8.894 -8.142 1.00 96.94 510 TYR A N 1
ATOM 3901 C CA . TYR A 1 510 ? 14.455 9.457 -7.732 1.00 96.94 510 TYR A CA 1
ATOM 3902 C C . TYR A 1 510 ? 14.401 9.816 -6.250 1.00 96.94 510 TYR A C 1
ATOM 3904 O O . TYR A 1 510 ? 13.690 10.741 -5.873 1.00 96.94 510 TYR A O 1
ATOM 3912 N N . LYS A 1 511 ? 15.205 9.152 -5.416 1.00 95.94 511 LYS A N 1
ATOM 3913 C CA . LYS A 1 511 ? 15.361 9.526 -4.009 1.00 95.94 511 LYS A CA 1
ATOM 3914 C C . LYS A 1 511 ? 16.540 10.468 -3.752 1.00 95.94 511 LYS A C 1
ATOM 3916 O O . LYS A 1 511 ? 16.818 10.738 -2.596 1.00 95.94 511 LYS A O 1
ATOM 3921 N N . ALA A 1 512 ? 17.286 10.927 -4.761 1.00 94.75 512 ALA A N 1
ATOM 3922 C CA . ALA A 1 512 ? 18.597 11.558 -4.549 1.00 94.75 512 ALA A CA 1
ATOM 3923 C C . ALA A 1 512 ? 18.554 12.837 -3.696 1.00 94.75 512 ALA A C 1
ATOM 3925 O O . ALA A 1 512 ? 19.536 13.175 -3.038 1.00 94.75 512 ALA A O 1
ATOM 3926 N N . ARG A 1 513 ? 17.413 13.534 -3.667 1.00 89.88 513 ARG A N 1
ATOM 3927 C CA . ARG A 1 513 ? 17.202 14.687 -2.778 1.00 89.88 513 ARG A CA 1
ATOM 3928 C C . ARG A 1 513 ? 17.097 14.289 -1.305 1.00 89.88 513 ARG A C 1
ATOM 3930 O O . ARG A 1 513 ? 17.386 15.102 -0.431 1.00 89.88 513 ARG A O 1
ATOM 3937 N N . ASP A 1 514 ? 16.726 13.043 -1.032 1.00 89.50 514 ASP A N 1
ATOM 3938 C CA . ASP A 1 514 ? 16.675 12.465 0.299 1.00 89.50 514 ASP A CA 1
ATOM 3939 C C . ASP A 1 514 ? 17.925 11.610 0.569 1.00 89.50 514 ASP A C 1
ATOM 3941 O O . ASP A 1 514 ? 18.210 10.593 -0.074 1.00 89.50 514 ASP A O 1
ATOM 3945 N N . ARG A 1 515 ? 18.686 12.008 1.593 1.00 86.25 515 ARG A N 1
ATOM 3946 C CA . ARG A 1 515 ? 19.854 11.250 2.068 1.00 86.25 515 ARG A CA 1
ATOM 3947 C C . ARG A 1 515 ? 19.462 9.918 2.711 1.00 86.25 515 ARG A C 1
ATOM 3949 O O . ARG A 1 515 ? 20.330 9.079 2.962 1.00 86.25 515 ARG A O 1
ATOM 3956 N N . ALA A 1 516 ? 18.179 9.701 2.994 1.00 89.12 516 ALA A N 1
ATOM 3957 C CA . ALA A 1 516 ? 17.688 8.438 3.501 1.00 89.12 516 ALA A CA 1
ATOM 3958 C C . ALA A 1 516 ? 17.953 7.289 2.516 1.00 89.12 516 ALA A C 1
ATOM 3960 O O . ALA A 1 516 ? 18.060 7.433 1.296 1.00 89.12 516 ALA A O 1
ATOM 3961 N N . LYS A 1 517 ? 18.026 6.075 3.061 1.00 92.50 517 LYS A N 1
ATOM 3962 C CA . LYS A 1 517 ? 18.172 4.846 2.267 1.00 92.50 517 LYS A CA 1
ATOM 3963 C C . LYS A 1 517 ? 16.865 4.420 1.588 1.00 92.50 517 LYS A C 1
ATOM 3965 O O . LYS A 1 517 ? 16.845 3.367 0.957 1.00 92.50 517 LYS A O 1
ATOM 3970 N N . TYR A 1 518 ? 15.805 5.211 1.728 1.00 96.00 518 TYR A N 1
ATOM 3971 C CA . TYR A 1 518 ? 14.451 4.831 1.372 1.00 96.00 518 TYR A CA 1
ATOM 3972 C C . TYR A 1 518 ? 13.874 5.715 0.269 1.00 96.00 518 TYR A C 1
ATOM 3974 O O . TYR A 1 518 ? 14.261 6.871 0.124 1.00 96.00 518 TYR A O 1
ATOM 3982 N N . LEU A 1 519 ? 12.952 5.150 -0.500 1.00 97.25 519 LEU A N 1
ATOM 3983 C CA . LEU A 1 519 ? 12.196 5.833 -1.540 1.00 97.25 519 LEU A CA 1
ATOM 3984 C C . LEU A 1 519 ? 10.756 6.012 -1.037 1.00 97.25 519 LEU A C 1
ATOM 3986 O O . LEU A 1 519 ? 10.049 5.022 -0.853 1.00 97.25 519 LEU A O 1
ATOM 3990 N N . SER A 1 520 ? 10.358 7.253 -0.738 1.00 96.50 520 SER A N 1
ATOM 3991 C CA . SER A 1 520 ? 8.996 7.601 -0.313 1.00 96.50 520 SER A CA 1
ATOM 3992 C C . SER A 1 520 ? 7.981 7.418 -1.444 1.00 96.50 520 SER A C 1
ATOM 3994 O O . SER A 1 520 ? 8.342 7.284 -2.616 1.00 96.50 520 SER A O 1
ATOM 3996 N N . VAL A 1 521 ? 6.695 7.439 -1.101 1.00 96.31 521 VAL A N 1
ATOM 3997 C CA . VAL A 1 521 ? 5.611 7.344 -2.088 1.00 96.31 521 VAL A CA 1
ATOM 3998 C C . VAL A 1 521 ? 5.630 8.502 -3.093 1.00 96.31 521 VAL A C 1
ATOM 4000 O O . VAL A 1 521 ? 5.380 8.270 -4.269 1.00 96.31 521 VAL A O 1
ATOM 4003 N N . ASP A 1 522 ? 6.035 9.709 -2.694 1.00 95.56 522 ASP A N 1
ATOM 4004 C CA . ASP A 1 522 ? 6.132 10.853 -3.612 1.00 95.56 522 ASP A CA 1
ATOM 4005 C C . ASP A 1 522 ? 7.218 10.627 -4.676 1.00 95.56 522 ASP A C 1
ATOM 4007 O O . ASP A 1 522 ? 7.010 10.882 -5.863 1.00 95.56 522 ASP A O 1
ATOM 4011 N N . HIS A 1 523 ? 8.366 10.061 -4.279 1.00 96.62 523 HIS A N 1
ATOM 4012 C CA . HIS A 1 523 ? 9.408 9.663 -5.229 1.00 96.62 523 HIS A CA 1
ATOM 4013 C C . HIS A 1 523 ? 8.907 8.579 -6.194 1.00 96.62 523 HIS A C 1
ATOM 4015 O O . HIS A 1 523 ? 9.271 8.585 -7.370 1.00 96.62 523 HIS A O 1
ATOM 4021 N N . TRP A 1 524 ? 8.080 7.648 -5.708 1.00 97.88 524 TRP A N 1
ATOM 4022 C CA . TRP A 1 524 ? 7.463 6.616 -6.539 1.00 97.88 524 TRP A CA 1
ATOM 4023 C C . TRP A 1 524 ? 6.481 7.211 -7.550 1.00 97.88 524 TRP A C 1
ATOM 4025 O O . TRP A 1 524 ? 6.579 6.895 -8.733 1.00 97.88 524 TRP A O 1
ATOM 4035 N N . MET A 1 525 ? 5.598 8.114 -7.122 1.00 97.00 525 MET A N 1
ATOM 4036 C CA . MET A 1 525 ? 4.669 8.800 -8.024 1.00 97.00 525 MET A CA 1
ATOM 4037 C C . MET A 1 525 ? 5.425 9.614 -9.080 1.00 97.00 525 MET A C 1
ATOM 4039 O O . MET A 1 525 ? 5.166 9.457 -10.271 1.00 97.00 525 MET A O 1
ATOM 4043 N N . SER A 1 526 ? 6.461 10.358 -8.680 1.00 96.31 526 SER A N 1
ATOM 4044 C CA . SER A 1 526 ? 7.328 11.090 -9.612 1.00 96.31 526 SER A CA 1
ATOM 4045 C C . SER A 1 526 ? 8.033 10.167 -10.617 1.00 96.31 526 SER A C 1
ATOM 4047 O O . SER A 1 526 ? 8.143 10.506 -11.800 1.00 96.31 526 SER A O 1
ATOM 4049 N N . PHE A 1 527 ? 8.477 8.981 -10.183 1.00 97.75 527 PHE A N 1
ATOM 4050 C CA . PHE A 1 527 ? 9.026 7.956 -11.074 1.00 97.75 527 PHE A CA 1
ATOM 4051 C C . PHE A 1 527 ? 8.006 7.502 -12.119 1.00 97.75 527 PHE A C 1
ATOM 4053 O O . PHE A 1 527 ? 8.352 7.405 -13.299 1.00 97.75 527 PHE A O 1
ATOM 4060 N N . LEU A 1 528 ? 6.758 7.267 -11.718 1.00 97.38 528 LEU A N 1
ATOM 4061 C CA . LEU A 1 528 ? 5.706 6.852 -12.639 1.00 97.38 528 LEU A CA 1
ATOM 4062 C C . LEU A 1 528 ? 5.319 7.957 -13.630 1.00 97.38 528 LEU A C 1
ATOM 4064 O O . LEU A 1 528 ? 5.217 7.692 -14.828 1.00 97.38 528 LEU A O 1
ATOM 4068 N N . GLU A 1 529 ? 5.145 9.185 -13.147 1.00 95.94 529 GLU A N 1
ATOM 4069 C CA . GLU A 1 529 ? 4.746 10.347 -13.947 1.00 95.94 529 GLU A CA 1
ATOM 4070 C C . GLU A 1 529 ? 5.818 10.731 -14.968 1.00 95.94 529 GLU A C 1
ATOM 4072 O O . GLU A 1 529 ? 5.535 10.814 -16.161 1.00 95.94 529 GLU A O 1
ATOM 4077 N N . THR A 1 530 ? 7.074 10.871 -14.530 1.00 96.25 530 THR A N 1
ATOM 4078 C CA . THR A 1 530 ? 8.191 11.286 -15.403 1.00 96.25 530 THR A CA 1
ATOM 4079 C C . THR A 1 530 ? 8.444 10.287 -16.533 1.00 96.25 530 THR A C 1
ATOM 4081 O O . THR A 1 530 ? 8.923 10.658 -17.600 1.00 96.25 530 THR A O 1
ATOM 4084 N N . ASN A 1 531 ? 8.117 9.010 -16.314 1.00 96.56 531 ASN A N 1
ATOM 4085 C CA . ASN A 1 531 ? 8.257 7.958 -17.319 1.00 96.56 531 ASN A CA 1
ATOM 4086 C C . ASN A 1 531 ? 6.941 7.647 -18.047 1.00 96.56 531 ASN A C 1
ATOM 4088 O O . ASN A 1 531 ? 6.857 6.616 -18.709 1.00 96.56 531 ASN A O 1
ATOM 4092 N N . ASN A 1 532 ? 5.908 8.491 -17.930 1.00 95.62 532 ASN A N 1
ATOM 4093 C CA . ASN A 1 532 ? 4.595 8.313 -18.566 1.00 95.62 532 ASN A CA 1
ATOM 4094 C C . ASN A 1 532 ? 3.934 6.947 -18.294 1.00 95.62 532 ASN A C 1
ATOM 4096 O O . ASN A 1 532 ? 3.122 6.468 -19.083 1.00 95.62 532 ASN A O 1
ATOM 4100 N N . LEU A 1 533 ? 4.246 6.306 -17.166 1.00 95.62 533 LEU A N 1
ATOM 4101 C CA . LEU A 1 533 ? 3.768 4.957 -16.837 1.00 95.62 533 LEU A CA 1
ATOM 4102 C C . LEU A 1 533 ? 2.289 4.935 -16.430 1.00 95.62 533 LEU A C 1
ATOM 4104 O O . LEU A 1 533 ? 1.639 3.896 -16.522 1.00 95.62 533 LEU A O 1
ATOM 4108 N N . MET A 1 534 ? 1.754 6.083 -16.012 1.00 94.56 534 MET A N 1
ATOM 4109 C CA . MET A 1 534 ? 0.336 6.268 -15.679 1.00 94.56 534 MET A CA 1
ATOM 4110 C C . MET A 1 534 ? -0.500 6.742 -16.870 1.00 94.56 534 MET A C 1
ATOM 4112 O O . MET A 1 534 ? -1.718 6.873 -16.763 1.00 94.56 534 MET A O 1
ATOM 4116 N N . ALA A 1 535 ? 0.130 7.004 -18.017 1.00 92.00 535 ALA A N 1
ATOM 4117 C CA . ALA A 1 535 ? -0.582 7.479 -19.188 1.00 92.00 535 ALA A CA 1
ATOM 4118 C C . ALA A 1 535 ? -1.616 6.446 -19.654 1.00 92.00 535 ALA A C 1
ATOM 4120 O O . ALA A 1 535 ? -1.410 5.231 -19.543 1.00 92.00 535 ALA A O 1
ATOM 4121 N N . HIS A 1 536 ? -2.718 6.927 -20.240 1.00 88.38 536 HIS A N 1
ATOM 4122 C CA . HIS A 1 536 ? -3.802 6.053 -20.681 1.00 88.38 536 HIS A CA 1
ATOM 4123 C C . HIS A 1 536 ? -3.264 4.924 -21.568 1.00 88.38 536 HIS A C 1
ATOM 4125 O O . HIS A 1 536 ? -3.566 3.769 -21.293 1.00 88.38 536 HIS A O 1
ATOM 4131 N N . HIS A 1 537 ? -2.397 5.219 -22.546 1.00 86.06 537 HIS A N 1
ATOM 4132 C CA . HIS A 1 537 ? -1.828 4.229 -23.473 1.00 86.06 537 HIS A CA 1
ATOM 4133 C C . HIS A 1 537 ? -1.041 3.087 -22.797 1.00 86.06 537 HIS A C 1
ATOM 4135 O O . HIS A 1 537 ? -0.984 1.999 -23.364 1.00 86.06 537 HIS A O 1
ATOM 4141 N N . MET A 1 538 ? -0.521 3.281 -21.578 1.00 88.06 538 MET A N 1
ATOM 4142 C CA . MET A 1 538 ? 0.197 2.254 -20.802 1.00 88.06 538 MET A CA 1
ATOM 4143 C C . MET A 1 538 ? -0.733 1.318 -20.010 1.00 88.06 538 MET A C 1
ATOM 4145 O O . MET A 1 538 ? -0.279 0.384 -19.351 1.00 88.06 538 MET A O 1
ATOM 4149 N N . GLY A 1 539 ? -2.048 1.519 -20.087 1.00 84.25 539 GLY A N 1
ATOM 4150 C CA . GLY A 1 539 ? -3.037 0.724 -19.354 1.00 84.25 539 GLY A CA 1
ATOM 4151 C C . GLY A 1 539 ? -3.860 1.527 -18.351 1.00 84.25 539 GLY A C 1
ATOM 4152 O O . GLY A 1 539 ? -4.709 0.927 -17.697 1.00 84.25 539 GLY A O 1
ATOM 4153 N N . GLY A 1 540 ? -3.643 2.846 -18.260 1.00 88.12 540 GLY A N 1
ATOM 4154 C CA . GLY A 1 540 ? -4.440 3.753 -17.429 1.00 88.12 540 GLY A CA 1
ATOM 4155 C C . GLY A 1 540 ? -4.387 3.389 -15.950 1.00 88.12 540 GLY A C 1
ATOM 4156 O O . GLY A 1 540 ? -5.422 3.124 -15.351 1.00 88.12 540 GLY A O 1
ATOM 4157 N N . ILE A 1 541 ? -3.178 3.313 -15.390 1.00 93.88 541 ILE A N 1
ATOM 4158 C CA . ILE A 1 541 ? -2.989 3.006 -13.970 1.00 93.88 541 ILE A CA 1
ATOM 4159 C C . ILE A 1 541 ? -3.469 4.192 -13.150 1.00 93.88 541 ILE A C 1
ATOM 4161 O O . ILE A 1 541 ? -2.980 5.309 -13.333 1.00 93.88 541 ILE A O 1
ATOM 4165 N N . THR A 1 542 ? -4.407 3.951 -12.240 1.00 94.00 542 THR A N 1
ATOM 4166 C CA . THR A 1 542 ? -4.900 5.020 -11.371 1.00 94.00 542 THR A CA 1
ATOM 4167 C C . THR A 1 542 ? -3.858 5.368 -10.299 1.00 94.00 542 THR A C 1
ATOM 4169 O O . THR A 1 542 ? -3.047 4.517 -9.914 1.00 94.00 542 THR A O 1
ATOM 4172 N N . PRO A 1 543 ? -3.863 6.600 -9.757 1.00 94.56 543 PRO A N 1
ATOM 4173 C CA . PRO A 1 543 ? -2.986 6.958 -8.642 1.00 94.56 543 PRO A CA 1
ATOM 4174 C C . PRO A 1 543 ? -3.135 6.018 -7.439 1.00 94.56 543 PRO A C 1
ATOM 4176 O O . PRO A 1 543 ? -2.151 5.674 -6.785 1.00 94.56 543 PRO A O 1
ATOM 4179 N N . THR A 1 544 ? -4.351 5.548 -7.165 1.00 94.69 544 THR A N 1
ATOM 4180 C CA . THR A 1 544 ? -4.611 4.594 -6.083 1.00 94.69 544 THR A CA 1
ATOM 4181 C C . THR A 1 544 ? -4.049 3.211 -6.381 1.00 94.69 544 THR A C 1
ATOM 4183 O O . THR A 1 544 ? -3.397 2.640 -5.511 1.00 94.69 544 THR A O 1
ATOM 4186 N N . GLU A 1 545 ? -4.193 2.688 -7.603 1.00 96.00 545 GLU A N 1
ATOM 4187 C CA . GLU A 1 545 ? -3.535 1.437 -8.004 1.00 96.00 545 GLU A CA 1
ATOM 4188 C C . GLU A 1 545 ? -2.009 1.534 -7.849 1.00 96.00 545 GLU A C 1
ATOM 4190 O O . GLU A 1 545 ? -1.381 0.628 -7.300 1.00 96.00 545 GLU A O 1
ATOM 4195 N N . ALA A 1 546 ? -1.411 2.651 -8.273 1.00 97.25 546 ALA A N 1
ATOM 4196 C CA . ALA A 1 546 ? 0.020 2.903 -8.134 1.00 97.25 546 ALA A CA 1
ATOM 4197 C C . ALA A 1 546 ? 0.479 2.913 -6.665 1.00 97.25 546 ALA A C 1
ATOM 4199 O O . ALA A 1 546 ? 1.496 2.296 -6.330 1.00 97.25 546 ALA A O 1
ATOM 4200 N N . ARG A 1 547 ? -0.273 3.573 -5.776 1.00 97.19 547 ARG A N 1
ATOM 4201 C CA . ARG A 1 547 ? 0.003 3.584 -4.331 1.00 97.19 547 ARG A CA 1
ATOM 4202 C C . ARG A 1 547 ? -0.218 2.214 -3.681 1.00 97.19 547 ARG A C 1
ATOM 4204 O O . ARG A 1 547 ? 0.540 1.829 -2.795 1.00 97.19 547 ARG A O 1
ATOM 4211 N N . LEU A 1 548 ? -1.194 1.432 -4.139 1.00 97.12 548 LEU A N 1
ATOM 4212 C CA . LEU A 1 548 ? -1.395 0.062 -3.659 1.00 97.12 548 LEU A CA 1
ATOM 4213 C C . LEU A 1 548 ? -0.240 -0.856 -4.065 1.00 97.12 548 LEU A C 1
ATOM 4215 O O . LEU A 1 548 ? 0.228 -1.637 -3.241 1.00 97.12 548 LEU A O 1
ATOM 4219 N N . MET A 1 549 ? 0.287 -0.732 -5.288 1.00 98.19 549 MET A N 1
ATOM 4220 C CA . MET A 1 549 ? 1.492 -1.471 -5.689 1.00 98.19 549 MET A CA 1
ATOM 4221 C C . MET A 1 549 ? 2.690 -1.130 -4.805 1.00 98.19 549 MET A C 1
ATOM 4223 O O . MET A 1 549 ? 3.444 -2.032 -4.445 1.00 98.19 549 MET A O 1
ATOM 4227 N N . PHE A 1 550 ? 2.847 0.141 -4.429 1.00 98.25 550 PHE A N 1
ATOM 4228 C CA . PHE A 1 550 ? 3.855 0.569 -3.462 1.00 98.25 550 PHE A CA 1
ATOM 4229 C C . PHE A 1 550 ? 3.661 -0.145 -2.118 1.00 98.25 550 PHE A C 1
ATOM 4231 O O . PHE A 1 550 ? 4.563 -0.850 -1.667 1.00 98.25 550 PHE A O 1
ATOM 4238 N N . ALA A 1 551 ? 2.471 -0.040 -1.520 1.00 97.94 551 ALA A N 1
ATOM 4239 C CA . ALA A 1 551 ? 2.182 -0.614 -0.206 1.00 97.94 551 ALA A CA 1
ATOM 4240 C C . ALA A 1 551 ? 2.306 -2.146 -0.181 1.00 97.94 551 ALA A C 1
ATOM 4242 O O . ALA A 1 551 ? 2.919 -2.713 0.721 1.00 97.94 551 ALA A O 1
ATOM 4243 N N . TRP A 1 552 ? 1.802 -2.841 -1.204 1.00 98.31 552 TRP A N 1
ATOM 4244 C CA . TRP A 1 552 ? 1.922 -4.299 -1.309 1.00 98.31 552 TRP A CA 1
ATOM 4245 C C . TRP A 1 552 ? 3.353 -4.777 -1.569 1.00 98.31 552 TRP A C 1
ATOM 4247 O O . TRP A 1 552 ? 3.639 -5.959 -1.402 1.00 98.31 552 TRP A O 1
ATOM 4257 N N . SER A 1 553 ? 4.268 -3.900 -1.977 1.00 98.44 553 SER A N 1
ATOM 4258 C CA . SER A 1 553 ? 5.665 -4.284 -2.209 1.00 98.44 553 SER A CA 1
ATOM 4259 C C . SER A 1 553 ? 6.521 -4.273 -0.946 1.00 98.44 553 SER A C 1
ATOM 4261 O O . SER A 1 553 ? 7.630 -4.817 -0.955 1.00 98.44 553 SER A O 1
ATOM 4263 N N . GLN A 1 554 ? 6.012 -3.680 0.135 1.00 97.94 554 GLN A N 1
ATOM 4264 C CA . GLN A 1 554 ? 6.697 -3.589 1.417 1.00 97.94 554 GLN A CA 1
ATOM 4265 C C . GLN A 1 554 ? 6.603 -4.898 2.208 1.00 97.94 554 GLN A C 1
ATOM 4267 O O . GLN A 1 554 ? 5.587 -5.597 2.188 1.00 97.94 554 GLN A O 1
ATOM 4272 N N . MET A 1 555 ? 7.678 -5.211 2.930 1.00 97.50 555 MET A N 1
ATOM 4273 C CA . MET A 1 555 ? 7.657 -6.197 4.016 1.00 97.50 555 MET A CA 1
ATOM 4274 C C . MET A 1 555 ? 6.998 -5.592 5.258 1.00 97.50 555 MET A C 1
ATOM 4276 O O . MET A 1 555 ? 7.093 -4.383 5.481 1.00 97.50 555 MET A O 1
ATOM 4280 N N . VAL A 1 556 ? 6.395 -6.436 6.091 1.00 97.94 556 VAL A N 1
ATOM 4281 C CA . VAL A 1 556 ? 5.827 -6.034 7.383 1.00 97.94 556 VAL A CA 1
ATOM 4282 C C . VAL A 1 556 ? 6.906 -5.408 8.271 1.00 97.94 556 VAL A C 1
ATOM 4284 O O . VAL A 1 556 ? 8.019 -5.926 8.393 1.00 97.94 556 VAL A O 1
ATOM 4287 N N . VAL A 1 557 ? 6.545 -4.290 8.903 1.00 98.00 557 VAL A N 1
ATOM 4288 C CA . VAL A 1 557 ? 7.334 -3.601 9.930 1.00 98.00 557 VAL A CA 1
ATOM 4289 C C . VAL A 1 557 ? 6.562 -3.708 11.235 1.00 98.00 557 VAL A C 1
ATOM 4291 O O . VAL A 1 557 ? 5.422 -3.251 11.310 1.00 98.00 557 VAL A O 1
ATOM 4294 N N . VAL A 1 558 ? 7.156 -4.324 12.255 1.00 98.25 558 VAL A N 1
ATOM 4295 C CA . VAL A 1 558 ? 6.455 -4.587 13.522 1.00 98.25 558 VAL A CA 1
ATOM 4296 C C . VAL A 1 558 ? 6.088 -3.275 14.209 1.00 98.25 558 VAL A C 1
ATOM 4298 O O . VAL A 1 558 ? 4.933 -3.073 14.570 1.00 98.25 558 VAL A O 1
ATOM 4301 N N . ASP A 1 559 ? 7.052 -2.361 14.333 1.00 97.62 559 ASP A N 1
ATOM 4302 C CA . ASP A 1 559 ? 6.870 -1.078 15.015 1.00 97.62 559 ASP A CA 1
ATOM 4303 C C . ASP A 1 559 ? 6.884 0.103 14.038 1.00 97.62 559 ASP A C 1
ATOM 4305 O O . ASP A 1 559 ? 7.919 0.714 13.755 1.00 97.62 559 ASP A O 1
ATOM 4309 N N . GLU A 1 560 ? 5.707 0.427 13.508 1.00 95.44 560 GLU A N 1
ATOM 4310 C CA . GLU A 1 560 ? 5.537 1.479 12.502 1.00 95.44 560 GLU A CA 1
ATOM 4311 C C . GLU A 1 560 ? 5.673 2.899 13.047 1.00 95.44 560 GLU A C 1
ATOM 4313 O O . GLU A 1 560 ? 5.950 3.804 12.265 1.00 95.44 560 GLU A O 1
ATOM 4318 N N . LEU A 1 561 ? 5.507 3.117 14.355 1.00 93.62 561 LEU A N 1
ATOM 4319 C CA . LEU A 1 561 ? 5.707 4.440 14.952 1.00 93.62 561 LEU A CA 1
ATOM 4320 C C . LEU A 1 561 ? 7.201 4.716 15.107 1.00 93.62 561 LEU A C 1
ATOM 4322 O O . LEU A 1 561 ? 7.718 5.713 14.601 1.00 93.62 561 LEU A O 1
ATOM 4326 N N . LYS A 1 562 ? 7.938 3.782 15.716 1.00 95.12 562 LYS A N 1
ATOM 4327 C CA . LYS A 1 562 ? 9.383 3.935 15.925 1.00 95.12 562 LYS A CA 1
ATOM 4328 C C . LYS A 1 562 ? 10.177 3.891 14.624 1.00 95.12 562 LYS A C 1
ATOM 4330 O O . LYS A 1 562 ? 11.168 4.605 14.468 1.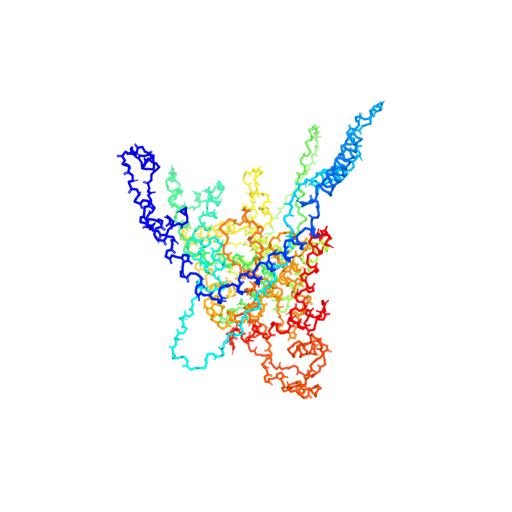00 95.12 562 LYS A O 1
ATOM 4335 N N . LEU A 1 563 ? 9.756 3.052 13.676 1.00 95.06 563 LEU A N 1
ATOM 4336 C CA . LEU A 1 563 ? 10.400 2.886 12.373 1.00 95.06 563 LEU A CA 1
ATOM 4337 C C . LEU A 1 563 ? 9.571 3.509 11.243 1.00 95.06 563 LEU A C 1
ATOM 4339 O O . LEU A 1 563 ? 9.600 3.011 10.115 1.00 95.06 563 LEU A O 1
ATOM 4343 N N . ARG A 1 564 ? 8.890 4.636 11.509 1.00 94.00 564 ARG A N 1
ATOM 4344 C CA . ARG A 1 564 ? 7.972 5.300 10.565 1.00 94.00 564 ARG A CA 1
ATOM 4345 C C . ARG A 1 564 ? 8.541 5.450 9.167 1.00 94.00 564 ARG A C 1
ATOM 4347 O O . ARG A 1 564 ? 7.927 5.000 8.207 1.00 94.00 564 ARG A O 1
ATOM 4354 N N . ARG A 1 565 ? 9.766 5.972 9.040 1.00 93.62 565 ARG A N 1
ATOM 4355 C CA . ARG A 1 565 ? 10.430 6.133 7.732 1.00 93.62 565 ARG A CA 1
ATOM 4356 C C . ARG A 1 565 ? 10.539 4.823 6.950 1.00 93.62 565 ARG A C 1
ATOM 4358 O O . ARG A 1 565 ? 10.368 4.840 5.738 1.00 93.62 565 ARG A O 1
ATOM 4365 N N . ARG A 1 566 ? 10.818 3.698 7.618 1.00 95.56 566 ARG A N 1
ATOM 4366 C CA . ARG A 1 566 ? 10.878 2.373 6.981 1.00 95.56 566 ARG A CA 1
ATOM 4367 C C . ARG A 1 566 ? 9.482 1.867 6.613 1.00 95.56 566 ARG A C 1
ATOM 4369 O O . ARG A 1 566 ? 9.343 1.292 5.537 1.00 95.56 566 ARG A O 1
ATOM 4376 N N . ALA A 1 567 ? 8.496 2.078 7.485 1.00 96.19 567 ALA A N 1
ATOM 4377 C CA . ALA A 1 567 ? 7.111 1.656 7.281 1.00 96.19 567 ALA A CA 1
ATOM 4378 C C . ALA A 1 567 ? 6.436 2.394 6.114 1.00 96.19 567 ALA A C 1
ATOM 4380 O O . ALA A 1 567 ? 5.672 1.788 5.374 1.00 96.19 567 ALA A O 1
ATOM 4381 N N . VAL A 1 568 ? 6.767 3.670 5.883 1.00 96.12 568 VAL A N 1
ATOM 4382 C CA . VAL A 1 568 ? 6.153 4.474 4.807 1.00 96.12 568 VAL A CA 1
ATOM 4383 C C . VAL A 1 568 ? 6.997 4.589 3.532 1.00 96.12 568 VAL A C 1
ATOM 4385 O O . VAL A 1 568 ? 6.672 5.369 2.641 1.00 96.12 568 VAL A O 1
ATOM 4388 N N . SER A 1 569 ? 8.099 3.840 3.432 1.00 96.88 569 SER A N 1
ATOM 4389 C CA . SER A 1 569 ? 9.022 3.943 2.296 1.00 96.88 569 SER A CA 1
ATOM 4390 C C . SER A 1 569 ? 9.519 2.588 1.787 1.00 96.88 569 SER A C 1
ATOM 4392 O O . SER A 1 569 ? 9.505 1.583 2.502 1.00 96.88 569 SER A O 1
ATOM 4394 N N . LEU A 1 570 ? 10.013 2.565 0.548 1.00 98.00 570 LEU A N 1
ATOM 4395 C CA . LEU A 1 570 ? 10.588 1.384 -0.096 1.00 98.00 570 LEU A CA 1
ATOM 4396 C C . LEU A 1 570 ? 12.102 1.310 0.109 1.00 98.00 570 LEU A C 1
ATOM 4398 O O . LEU A 1 570 ? 12.823 2.301 -0.030 1.00 98.00 570 LEU A O 1
ATOM 4402 N N . GLN A 1 571 ? 12.606 0.108 0.377 1.00 97.06 571 GLN A N 1
ATOM 4403 C CA . GLN A 1 571 ? 14.001 -0.242 0.102 1.00 97.06 571 GLN A CA 1
ATOM 4404 C C . GLN A 1 571 ? 14.162 -0.644 -1.373 1.00 97.06 571 GLN A C 1
ATOM 4406 O O . GLN A 1 571 ? 13.174 -0.828 -2.079 1.00 97.06 571 GLN A O 1
ATOM 4411 N N . LEU A 1 572 ? 15.401 -0.836 -1.845 1.00 97.69 572 LEU A N 1
ATOM 4412 C CA . LEU A 1 572 ? 15.664 -1.216 -3.241 1.00 97.69 572 LEU A CA 1
ATOM 4413 C C . LEU A 1 572 ? 14.868 -2.460 -3.670 1.00 97.69 572 LEU A C 1
ATOM 4415 O O . LEU A 1 572 ? 14.252 -2.454 -4.726 1.00 97.69 572 LEU A O 1
ATOM 4419 N N . TRP A 1 573 ? 14.837 -3.509 -2.846 1.00 97.88 573 TRP A N 1
ATOM 4420 C CA . TRP A 1 573 ? 14.112 -4.738 -3.186 1.00 97.88 573 TRP A CA 1
ATOM 4421 C C . TRP A 1 573 ? 12.589 -4.572 -3.148 1.00 97.88 573 TRP A C 1
ATOM 4423 O O . TRP A 1 573 ? 11.903 -5.207 -3.949 1.00 97.88 573 TRP A O 1
ATOM 4433 N N . ASP A 1 574 ? 12.072 -3.678 -2.296 1.00 98.44 574 ASP A N 1
ATOM 4434 C CA . ASP A 1 574 ? 10.657 -3.287 -2.320 1.00 98.44 574 ASP A CA 1
ATOM 4435 C C . ASP A 1 574 ? 10.339 -2.517 -3.612 1.00 98.44 574 ASP A C 1
ATOM 4437 O O . ASP A 1 574 ? 9.332 -2.785 -4.255 1.00 98.44 574 ASP A O 1
ATOM 4441 N N . PHE A 1 575 ? 11.236 -1.636 -4.066 1.00 98.62 575 PHE A N 1
ATOM 4442 C CA . PHE A 1 575 ? 11.110 -0.954 -5.357 1.00 98.62 575 PHE A CA 1
ATOM 4443 C C . PHE A 1 575 ? 11.150 -1.925 -6.544 1.00 98.62 575 PHE A C 1
ATOM 4445 O O . PHE A 1 575 ? 10.325 -1.809 -7.445 1.00 98.62 575 PHE A O 1
ATOM 4452 N N . VAL A 1 576 ? 12.038 -2.924 -6.536 1.00 98.62 576 VAL A N 1
ATOM 4453 C CA . VAL A 1 576 ? 12.063 -3.971 -7.574 1.00 98.62 576 VAL A CA 1
ATOM 4454 C C . VAL A 1 576 ? 10.733 -4.731 -7.625 1.00 98.62 576 VAL A C 1
ATOM 4456 O O . VAL A 1 576 ? 10.216 -4.979 -8.713 1.00 98.62 576 VAL A O 1
ATOM 4459 N N . GLU A 1 577 ? 10.147 -5.070 -6.472 1.00 98.69 577 GLU A N 1
ATOM 4460 C CA . GLU A 1 577 ? 8.815 -5.687 -6.424 1.00 98.69 577 GLU A CA 1
ATOM 4461 C C . GLU A 1 577 ? 7.720 -4.735 -6.925 1.00 98.69 577 GLU A C 1
ATOM 4463 O O . GLU A 1 577 ? 6.865 -5.170 -7.694 1.00 98.69 577 GLU A O 1
ATOM 4468 N N . ALA A 1 578 ? 7.776 -3.445 -6.584 1.00 98.62 578 ALA A N 1
ATOM 4469 C CA . ALA A 1 578 ? 6.814 -2.450 -7.063 1.00 98.62 578 ALA A CA 1
ATOM 4470 C C . ALA A 1 578 ? 6.858 -2.311 -8.591 1.00 98.62 578 ALA A C 1
ATOM 4472 O O . ALA A 1 578 ? 5.815 -2.330 -9.244 1.00 98.62 578 ALA A O 1
ATOM 4473 N N . VAL A 1 579 ? 8.058 -2.278 -9.182 1.00 98.62 579 VAL A N 1
ATOM 4474 C CA . VAL A 1 579 ? 8.247 -2.294 -10.643 1.00 98.62 579 VAL A CA 1
ATOM 4475 C C . VAL A 1 579 ? 7.770 -3.619 -11.251 1.00 98.62 579 VAL A C 1
ATOM 4477 O O . VAL A 1 579 ? 7.214 -3.630 -12.347 1.00 98.62 579 VAL A O 1
ATOM 4480 N N . ALA A 1 580 ? 7.918 -4.746 -10.551 1.00 98.44 580 ALA A N 1
ATOM 4481 C CA . ALA A 1 580 ? 7.386 -6.026 -11.011 1.00 98.44 580 ALA A CA 1
ATOM 4482 C C . ALA A 1 580 ? 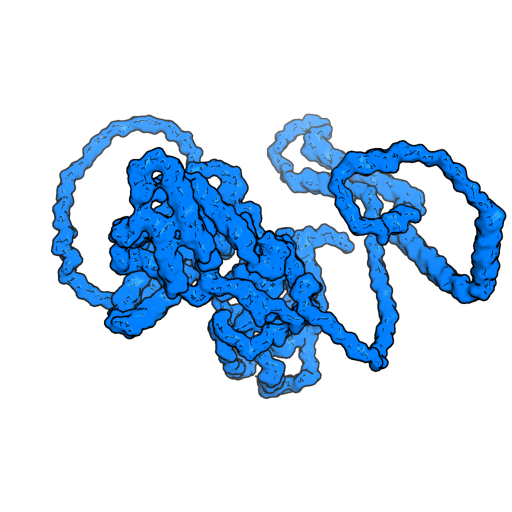5.848 -6.067 -10.992 1.00 98.44 580 ALA A C 1
ATOM 4484 O O . ALA A 1 580 ? 5.243 -6.518 -11.962 1.00 98.44 580 ALA A O 1
ATOM 4485 N N . ARG A 1 581 ? 5.200 -5.549 -9.943 1.00 98.06 581 ARG A N 1
ATOM 4486 C CA . ARG A 1 581 ? 3.734 -5.400 -9.885 1.00 98.06 581 ARG A CA 1
ATOM 4487 C C . ARG A 1 581 ? 3.232 -4.459 -10.976 1.00 98.06 581 ARG A C 1
ATOM 4489 O O . ARG A 1 581 ? 2.254 -4.771 -11.650 1.00 98.06 581 ARG A O 1
ATOM 4496 N N . LEU A 1 582 ? 3.959 -3.369 -11.213 1.00 97.50 582 LEU A N 1
ATOM 4497 C CA . LEU A 1 582 ? 3.704 -2.457 -12.320 1.00 97.50 582 LEU A CA 1
ATOM 4498 C C . LEU A 1 582 ? 3.786 -3.182 -13.667 1.00 97.50 582 LEU A C 1
ATOM 4500 O O . LEU A 1 582 ? 2.859 -3.086 -14.466 1.00 97.50 582 LEU A O 1
ATOM 4504 N N . ALA A 1 583 ? 4.840 -3.964 -13.909 1.00 96.94 583 ALA A N 1
ATOM 4505 C CA . ALA A 1 583 ? 4.957 -4.769 -15.123 1.00 96.94 583 ALA A CA 1
ATOM 4506 C C . ALA A 1 583 ? 3.792 -5.754 -15.275 1.00 96.94 583 ALA A C 1
ATOM 4508 O O . ALA A 1 583 ? 3.336 -6.001 -16.391 1.00 96.94 583 ALA A O 1
ATOM 4509 N N . ASP A 1 584 ? 3.287 -6.304 -14.168 1.00 95.94 584 ASP A N 1
ATOM 4510 C CA . ASP A 1 584 ? 2.121 -7.179 -14.207 1.00 95.94 584 ASP A CA 1
ATOM 4511 C C . ASP A 1 584 ? 0.818 -6.431 -14.518 1.00 95.94 584 ASP A C 1
ATOM 4513 O O . ASP A 1 584 ? -0.060 -6.999 -15.163 1.00 95.94 584 ASP A O 1
ATOM 4517 N N . ARG A 1 585 ? 0.714 -5.146 -14.169 1.00 94.56 585 ARG A N 1
ATOM 4518 C CA . ARG A 1 585 ? -0.452 -4.303 -14.479 1.00 94.56 585 ARG A CA 1
ATOM 4519 C C . ARG A 1 585 ? -0.422 -3.702 -15.886 1.00 94.56 585 ARG A C 1
ATOM 4521 O O . ARG A 1 585 ? -1.469 -3.602 -16.527 1.00 94.56 585 ARG A O 1
ATOM 4528 N N . VAL A 1 586 ? 0.746 -3.296 -16.378 1.00 92.56 586 VAL A N 1
ATOM 4529 C CA . VAL A 1 586 ? 0.895 -2.648 -17.692 1.00 92.56 586 VAL A CA 1
ATOM 4530 C C . VAL A 1 586 ? 0.629 -3.669 -18.808 1.00 92.56 586 VAL A C 1
ATOM 4532 O O . VAL A 1 586 ? 1.051 -4.831 -18.753 1.00 92.56 586 VAL A O 1
ATOM 4535 N N . ALA A 1 587 ? -0.094 -3.241 -19.843 1.00 86.62 587 ALA A N 1
ATOM 4536 C CA . ALA A 1 587 ? -0.428 -4.056 -21.012 1.00 86.62 587 ALA A CA 1
ATOM 4537 C C . ALA A 1 587 ? 0.567 -3.831 -22.162 1.00 86.62 587 ALA A C 1
ATOM 4539 O O . ALA A 1 587 ? 0.198 -3.324 -23.218 1.00 86.62 587 ALA A O 1
ATOM 4540 N N . LEU A 1 588 ? 1.834 -4.203 -21.965 1.00 90.38 588 LEU A N 1
ATOM 4541 C CA . LEU A 1 588 ? 2.842 -4.084 -23.025 1.00 90.38 588 LEU A CA 1
ATOM 4542 C C . LEU A 1 588 ? 2.611 -5.115 -24.143 1.00 90.38 588 LEU A C 1
ATOM 4544 O O . LEU A 1 588 ? 2.254 -6.267 -23.842 1.00 90.38 588 LEU A O 1
ATOM 4548 N N . PRO A 1 589 ? 2.854 -4.745 -25.416 1.00 89.12 589 PRO A N 1
ATOM 4549 C CA . PRO A 1 589 ? 2.720 -5.665 -26.538 1.00 89.12 589 PRO A CA 1
ATOM 4550 C C . PRO A 1 589 ? 3.704 -6.836 -26.425 1.00 89.12 589 PRO A C 1
ATOM 4552 O O . PRO A 1 589 ? 4.684 -6.825 -25.673 1.00 89.12 589 PRO A O 1
ATOM 4555 N N . THR A 1 590 ? 3.420 -7.911 -27.145 1.00 91.56 590 THR A N 1
ATOM 4556 C CA . THR A 1 590 ? 4.403 -8.966 -27.406 1.00 91.56 590 THR A CA 1
ATOM 4557 C C . THR A 1 590 ? 5.405 -8.505 -28.457 1.00 91.56 590 THR A C 1
ATOM 4559 O O . THR A 1 590 ? 5.136 -7.589 -29.231 1.00 91.56 590 THR A O 1
ATOM 4562 N N . THR A 1 591 ? 6.561 -9.168 -28.512 1.00 89.56 591 THR A N 1
ATOM 4563 C CA . THR A 1 591 ? 7.578 -8.895 -29.534 1.00 89.56 591 THR A CA 1
ATOM 4564 C C . THR A 1 591 ? 7.005 -9.029 -30.945 1.00 89.56 591 THR A C 1
ATOM 4566 O O . THR A 1 591 ? 7.283 -8.189 -31.787 1.00 89.56 591 THR A O 1
ATOM 4569 N N . GLU A 1 592 ? 6.141 -10.017 -31.189 1.00 90.62 592 GLU A N 1
ATOM 4570 C CA . GLU A 1 592 ? 5.510 -10.226 -32.498 1.00 90.62 592 GLU A CA 1
ATOM 4571 C C . GLU A 1 592 ? 4.516 -9.124 -32.868 1.00 90.62 592 GLU A C 1
ATOM 4573 O O . GLU A 1 592 ? 4.525 -8.634 -33.995 1.00 90.62 592 GLU A O 1
ATOM 4578 N N . GLU A 1 593 ? 3.648 -8.728 -31.934 1.00 90.00 593 GLU A N 1
ATOM 4579 C CA . GLU A 1 593 ? 2.692 -7.641 -32.163 1.00 90.00 593 GLU A CA 1
ATOM 4580 C C . GLU A 1 593 ? 3.420 -6.315 -32.414 1.00 90.00 593 GLU A C 1
ATOM 4582 O O . GLU A 1 593 ? 3.045 -5.554 -33.305 1.00 90.00 593 GLU A O 1
ATOM 4587 N N . MET A 1 594 ? 4.495 -6.069 -31.665 1.00 90.19 594 MET A N 1
ATOM 4588 C CA . MET A 1 594 ? 5.339 -4.893 -31.819 1.00 90.19 594 MET A CA 1
ATOM 4589 C C . MET A 1 594 ? 6.095 -4.901 -33.150 1.00 90.19 594 MET A C 1
ATOM 4591 O O . MET A 1 594 ? 6.093 -3.889 -33.842 1.00 90.19 594 MET A O 1
ATOM 4595 N N . ASP A 1 595 ? 6.695 -6.027 -33.546 1.00 88.81 595 ASP A N 1
ATOM 4596 C CA . ASP A 1 595 ? 7.408 -6.154 -34.822 1.00 88.81 595 ASP A CA 1
ATOM 4597 C C . ASP A 1 595 ? 6.460 -5.930 -36.009 1.00 88.81 595 ASP A C 1
ATOM 4599 O O . ASP A 1 595 ? 6.803 -5.199 -36.939 1.00 88.81 595 ASP A O 1
ATOM 4603 N N . LYS A 1 596 ? 5.241 -6.487 -35.950 1.00 90.19 596 LYS A N 1
ATOM 4604 C CA . LYS A 1 596 ? 4.190 -6.223 -36.944 1.00 90.19 596 LYS A CA 1
ATOM 4605 C C . LYS A 1 596 ? 3.845 -4.738 -36.983 1.00 90.19 596 LYS A C 1
ATOM 4607 O O . LYS A 1 596 ? 3.863 -4.136 -38.052 1.00 90.19 596 LYS A O 1
ATOM 4612 N N . TRP A 1 597 ? 3.564 -4.134 -35.831 1.00 90.69 597 TRP A N 1
ATOM 4613 C CA . TRP A 1 597 ? 3.184 -2.725 -35.766 1.00 90.69 597 TRP A CA 1
ATOM 4614 C C . TRP A 1 597 ? 4.296 -1.799 -36.275 1.00 90.69 597 TRP A C 1
ATOM 4616 O O . TRP A 1 597 ? 4.008 -0.872 -37.028 1.00 90.69 597 TRP A O 1
ATOM 4626 N N . MET A 1 598 ? 5.558 -2.060 -35.917 1.00 90.00 598 MET A N 1
ATOM 4627 C CA . MET A 1 598 ? 6.711 -1.264 -36.353 1.00 90.00 598 MET A CA 1
ATOM 4628 C C . MET A 1 598 ? 6.954 -1.380 -37.857 1.00 90.00 598 MET A C 1
ATOM 4630 O O . MET A 1 598 ? 7.259 -0.378 -38.506 1.00 90.00 598 MET A O 1
ATOM 4634 N N . LEU A 1 599 ? 6.779 -2.576 -38.422 1.00 90.69 599 LEU A N 1
ATOM 4635 C CA . LEU A 1 599 ? 6.881 -2.780 -39.860 1.00 90.69 599 LEU A CA 1
ATOM 4636 C C . LEU A 1 599 ? 5.776 -2.017 -40.603 1.00 90.69 599 LEU A C 1
ATOM 4638 O O . LEU A 1 599 ? 6.078 -1.278 -41.533 1.00 90.69 599 LEU A O 1
ATOM 4642 N N . TYR A 1 600 ? 4.517 -2.141 -40.169 1.00 90.38 600 TYR A N 1
ATOM 4643 C CA . TYR A 1 600 ? 3.385 -1.525 -40.867 1.00 90.38 600 TYR A CA 1
ATOM 4644 C C . TYR A 1 600 ? 3.307 -0.003 -40.707 1.00 90.38 600 TYR A C 1
ATOM 4646 O O . TYR A 1 600 ? 2.964 0.683 -41.664 1.00 90.38 600 TYR A O 1
ATOM 4654 N N . ASN A 1 601 ? 3.618 0.537 -39.524 1.00 88.06 601 ASN A N 1
ATOM 4655 C CA . ASN A 1 601 ? 3.417 1.963 -39.241 1.00 88.06 601 ASN A CA 1
ATOM 4656 C C . ASN A 1 601 ? 4.679 2.813 -39.404 1.00 88.06 601 ASN A C 1
ATOM 4658 O O . ASN A 1 601 ? 4.567 4.012 -39.647 1.00 88.06 601 ASN A O 1
ATOM 4662 N N . LEU A 1 602 ? 5.870 2.225 -39.249 1.00 86.81 602 LEU A N 1
ATOM 4663 C CA . LEU A 1 602 ? 7.139 2.960 -39.307 1.00 86.81 602 LEU A CA 1
ATOM 4664 C C . LEU A 1 602 ? 8.069 2.475 -40.425 1.00 86.81 602 LEU A C 1
ATOM 4666 O O . LEU A 1 602 ? 9.112 3.088 -40.636 1.00 86.81 602 LEU A O 1
ATOM 4670 N N . ASN A 1 603 ? 7.718 1.394 -41.134 1.00 89.94 603 ASN A N 1
ATOM 4671 C CA . ASN A 1 603 ? 8.587 0.734 -42.112 1.00 89.94 603 ASN A CA 1
ATOM 4672 C C . ASN A 1 603 ? 9.950 0.313 -41.513 1.00 89.94 603 ASN A C 1
ATOM 4674 O O . ASN A 1 603 ? 10.987 0.355 -42.175 1.00 89.94 603 ASN A O 1
ATOM 4678 N N . ILE A 1 604 ? 9.955 -0.075 -40.230 1.00 89.56 604 ILE A N 1
ATOM 4679 C CA . ILE A 1 604 ? 11.152 -0.517 -39.501 1.00 89.56 604 ILE A CA 1
ATOM 4680 C C . ILE A 1 604 ? 11.095 -2.040 -39.355 1.00 89.56 604 ILE A C 1
ATOM 4682 O O . ILE A 1 604 ? 10.292 -2.578 -38.591 1.00 89.56 604 ILE A O 1
ATOM 4686 N N . GLY A 1 605 ? 11.969 -2.746 -40.074 1.00 90.12 605 GLY A N 1
ATOM 4687 C CA . GLY A 1 605 ? 12.087 -4.204 -40.003 1.00 90.12 605 GLY A CA 1
ATOM 4688 C C . GLY A 1 605 ? 12.693 -4.690 -38.682 1.00 90.12 605 GLY A C 1
ATOM 4689 O O . GLY A 1 605 ? 13.269 -3.918 -37.918 1.00 90.12 605 GLY A O 1
ATOM 4690 N N . ARG A 1 606 ? 12.607 -6.000 -38.403 1.00 89.19 606 ARG A N 1
ATOM 4691 C CA . ARG A 1 606 ? 13.077 -6.625 -37.143 1.00 89.19 606 ARG A CA 1
ATOM 4692 C C . ARG A 1 606 ? 14.562 -6.400 -36.820 1.00 89.19 606 ARG A C 1
ATOM 4694 O O . ARG A 1 606 ? 14.944 -6.363 -35.654 1.00 89.19 606 ARG A O 1
ATOM 4701 N N . HIS A 1 607 ? 15.384 -6.218 -37.846 1.00 89.81 607 HIS A N 1
ATOM 4702 C CA . HIS A 1 607 ? 16.833 -6.038 -37.715 1.00 89.81 607 HIS A CA 1
ATOM 4703 C C . HIS A 1 607 ? 17.295 -4.610 -38.001 1.00 89.81 607 HIS A C 1
ATOM 4705 O O . HIS A 1 607 ? 18.491 -4.338 -37.966 1.00 89.81 607 HIS A O 1
ATOM 4711 N N . THR A 1 608 ? 16.368 -3.691 -38.279 1.00 90.88 608 THR A N 1
ATOM 4712 C CA . THR A 1 608 ? 16.718 -2.292 -38.500 1.00 90.88 608 THR A CA 1
ATOM 4713 C C . THR A 1 608 ? 17.238 -1.699 -37.186 1.00 90.88 608 THR A C 1
ATOM 4715 O O . THR A 1 608 ? 16.535 -1.792 -36.169 1.00 90.88 608 THR A O 1
ATOM 4718 N N . PRO A 1 609 ? 18.455 -1.125 -37.176 1.00 90.19 609 PRO A N 1
ATOM 4719 C CA . PRO A 1 609 ? 19.002 -0.493 -35.988 1.00 90.19 609 PRO A CA 1
ATOM 4720 C C . PRO A 1 609 ? 18.148 0.720 -35.618 1.00 90.19 609 PRO A C 1
ATOM 4722 O O . PRO A 1 609 ? 17.737 1.497 -36.481 1.00 90.19 609 PRO A O 1
ATOM 4725 N N . LEU A 1 610 ? 17.862 0.862 -34.328 1.00 92.50 610 LEU A N 1
ATOM 4726 C CA . LEU A 1 610 ? 17.197 2.043 -33.790 1.00 92.50 610 LEU A CA 1
ATOM 4727 C C . LEU A 1 610 ? 18.232 3.121 -33.446 1.00 92.50 610 LEU A C 1
ATOM 4729 O O . LEU A 1 610 ? 19.414 2.795 -33.299 1.00 92.50 610 LEU A O 1
ATOM 4733 N N . PRO A 1 611 ? 17.810 4.393 -33.306 1.00 93.00 611 PRO A N 1
ATOM 4734 C CA . PRO A 1 611 ? 18.682 5.431 -32.775 1.00 93.00 611 PRO A CA 1
ATOM 4735 C C . PRO A 1 611 ? 19.315 4.997 -31.441 1.00 93.00 611 PRO A C 1
ATOM 4737 O O . PRO A 1 611 ? 18.674 4.266 -30.678 1.00 93.00 611 PRO A O 1
ATOM 4740 N N . PRO A 1 612 ? 20.550 5.429 -31.137 1.00 89.38 612 PRO A N 1
ATOM 4741 C CA . PRO A 1 612 ? 21.197 5.094 -29.872 1.00 89.38 612 PRO A CA 1
ATOM 4742 C C . PRO A 1 612 ? 20.304 5.419 -28.667 1.00 89.38 612 PRO A C 1
ATOM 4744 O O . PRO A 1 612 ? 19.633 6.449 -28.642 1.00 89.38 612 PRO A O 1
ATOM 4747 N N . GLY A 1 613 ? 20.254 4.509 -27.692 1.00 87.06 613 GLY A N 1
ATOM 4748 C CA . GLY A 1 613 ? 19.391 4.626 -26.512 1.00 87.06 613 GLY A CA 1
ATOM 4749 C C . GLY A 1 613 ? 17.915 4.273 -26.740 1.00 87.06 613 GLY A C 1
ATOM 4750 O O . GLY A 1 613 ? 17.199 4.035 -25.772 1.00 87.06 613 GLY A O 1
ATOM 4751 N N . HIS A 1 614 ? 17.433 4.166 -27.983 1.00 93.00 614 HIS A N 1
ATOM 4752 C CA . HIS A 1 614 ? 16.037 3.817 -28.250 1.00 93.00 614 HIS A CA 1
ATOM 4753 C C . HIS A 1 614 ? 15.828 2.300 -28.229 1.00 93.00 614 HIS A C 1
ATOM 4755 O O . HIS A 1 614 ? 16.531 1.537 -28.892 1.00 93.00 614 HIS A O 1
ATOM 4761 N N . THR A 1 615 ? 14.784 1.854 -27.530 1.00 93.94 615 THR A N 1
ATOM 4762 C CA . THR A 1 615 ? 14.320 0.461 -27.574 1.00 93.94 615 THR A CA 1
ATOM 4763 C C . THR A 1 615 ? 13.057 0.340 -28.420 1.00 93.94 615 THR A C 1
ATOM 4765 O O . THR A 1 615 ? 12.322 1.314 -28.618 1.00 93.94 615 THR A O 1
ATOM 4768 N N . ARG A 1 616 ? 12.771 -0.868 -28.925 1.00 93.38 616 ARG A N 1
ATOM 4769 C CA . ARG A 1 616 ? 11.551 -1.132 -29.708 1.00 93.38 616 ARG A CA 1
ATOM 4770 C C . ARG A 1 616 ? 10.292 -0.850 -28.890 1.00 93.38 616 ARG A C 1
ATOM 4772 O O . ARG A 1 616 ? 9.403 -0.150 -29.369 1.00 93.38 616 ARG A O 1
ATOM 4779 N N . VAL A 1 617 ? 10.255 -1.326 -27.640 1.00 94.50 617 VAL A N 1
ATOM 4780 C CA . VAL A 1 617 ? 9.091 -1.157 -26.753 1.00 94.50 617 VAL A CA 1
ATOM 4781 C C . VAL A 1 617 ? 8.848 0.314 -26.449 1.00 94.50 617 VAL A C 1
ATOM 4783 O O . VAL A 1 617 ? 7.709 0.772 -26.540 1.00 94.50 617 VAL A O 1
ATOM 4786 N N . TRP A 1 618 ? 9.903 1.073 -26.145 1.00 95.38 618 TRP A N 1
ATOM 4787 C CA . TRP A 1 618 ? 9.777 2.511 -25.930 1.00 95.38 618 TRP A CA 1
ATOM 4788 C C . TRP A 1 618 ? 9.307 3.238 -27.191 1.00 95.38 618 TRP A C 1
ATOM 4790 O O . TRP A 1 618 ? 8.370 4.025 -27.119 1.00 95.38 618 TRP A O 1
ATOM 4800 N N . THR A 1 619 ? 9.889 2.927 -28.354 1.00 94.62 619 THR A N 1
ATOM 4801 C CA . THR A 1 619 ? 9.525 3.561 -29.633 1.00 94.62 619 THR A CA 1
ATOM 4802 C C . THR A 1 619 ? 8.045 3.354 -29.956 1.00 94.62 619 THR A C 1
ATOM 4804 O O . THR A 1 619 ? 7.362 4.307 -30.322 1.00 94.62 619 THR A O 1
ATOM 4807 N N . TYR A 1 620 ? 7.535 2.134 -29.759 1.00 93.44 620 TYR A N 1
ATOM 4808 C CA . TYR A 1 620 ? 6.112 1.818 -29.898 1.00 93.44 620 TYR A CA 1
ATOM 4809 C C . TYR A 1 620 ? 5.242 2.640 -28.933 1.00 93.44 620 TYR A C 1
ATOM 4811 O O . TYR A 1 620 ? 4.317 3.327 -29.363 1.00 93.44 620 TYR A O 1
ATOM 4819 N N . CYS A 1 621 ? 5.542 2.602 -27.630 1.00 92.81 621 CYS A N 1
ATOM 4820 C CA . CYS A 1 621 ? 4.715 3.269 -26.619 1.00 92.81 621 CYS A CA 1
ATOM 4821 C C . CYS A 1 621 ? 4.733 4.794 -26.787 1.00 92.81 621 CYS A C 1
ATOM 4823 O O . CYS A 1 621 ? 3.687 5.435 -26.727 1.00 92.81 621 CYS A O 1
ATOM 4825 N N . ASN A 1 622 ? 5.905 5.368 -27.068 1.00 94.06 622 ASN A N 1
ATOM 4826 C CA . ASN A 1 622 ? 6.065 6.797 -27.306 1.00 94.06 622 ASN A CA 1
ATOM 4827 C C . ASN A 1 622 ? 5.301 7.251 -28.555 1.00 94.06 622 ASN A C 1
ATOM 4829 O O . ASN A 1 622 ? 4.658 8.295 -28.530 1.00 94.06 622 ASN A O 1
ATOM 4833 N N . ALA A 1 623 ? 5.313 6.456 -29.628 1.00 91.88 623 ALA A N 1
ATOM 4834 C CA . ALA A 1 623 ? 4.548 6.756 -30.832 1.00 91.88 623 ALA A CA 1
ATOM 4835 C C . ALA A 1 623 ? 3.030 6.786 -30.558 1.00 91.88 623 ALA A C 1
ATOM 4837 O O . ALA A 1 623 ? 2.352 7.730 -30.969 1.00 91.88 623 ALA A O 1
ATOM 4838 N N . LEU A 1 624 ? 2.510 5.840 -29.764 1.00 89.31 624 LEU A N 1
ATOM 4839 C CA . LEU A 1 624 ? 1.118 5.885 -29.301 1.00 89.31 624 LEU A CA 1
ATOM 4840 C C . LEU A 1 624 ? 0.824 7.104 -28.422 1.00 89.31 624 LEU A C 1
ATOM 4842 O O . LEU A 1 624 ? -0.245 7.699 -28.552 1.00 89.31 624 LEU A O 1
ATOM 4846 N N . ALA A 1 625 ? 1.756 7.492 -27.550 1.00 90.12 625 ALA A N 1
ATOM 4847 C CA . ALA A 1 625 ? 1.600 8.655 -26.680 1.00 90.12 625 ALA A CA 1
ATOM 4848 C C . ALA A 1 625 ? 1.410 9.957 -27.476 1.00 90.12 625 ALA A C 1
ATOM 4850 O O . ALA A 1 625 ? 0.593 10.793 -27.100 1.00 90.12 625 ALA A O 1
ATOM 4851 N N . ILE A 1 626 ? 2.122 10.103 -28.597 1.00 91.50 626 ILE A N 1
ATOM 4852 C CA . ILE A 1 626 ? 2.036 11.272 -29.489 1.00 91.50 626 ILE A CA 1
ATOM 4853 C C . ILE A 1 626 ? 0.960 11.133 -30.581 1.00 91.50 626 ILE A C 1
ATOM 4855 O O . ILE A 1 626 ? 0.902 11.961 -31.490 1.00 91.50 626 ILE A O 1
ATOM 4859 N N . GLY A 1 627 ? 0.143 10.073 -30.547 1.00 87.00 627 GLY A N 1
ATOM 4860 C CA . GLY A 1 627 ? -0.891 9.808 -31.553 1.00 87.00 627 GLY A CA 1
ATOM 4861 C C . GLY A 1 627 ? -0.353 9.429 -32.940 1.00 87.00 627 GLY A C 1
ATOM 4862 O O . GLY A 1 627 ? -1.092 9.484 -33.923 1.00 87.00 627 GLY A O 1
ATOM 4863 N N . ARG A 1 628 ? 0.926 9.044 -33.053 1.00 78.94 628 ARG A N 1
ATOM 4864 C CA . ARG A 1 628 ? 1.528 8.562 -34.303 1.00 78.94 628 ARG A CA 1
ATOM 4865 C C . ARG A 1 628 ? 1.467 7.033 -34.348 1.00 78.94 628 ARG A C 1
ATOM 4867 O O . ARG A 1 628 ? 2.133 6.358 -33.575 1.00 78.94 628 ARG A O 1
ATOM 4874 N N . GLY A 1 629 ? 0.705 6.488 -35.295 1.00 64.88 629 GLY A N 1
ATOM 4875 C CA . GLY A 1 629 ? 0.692 5.048 -35.602 1.00 64.88 629 GLY A CA 1
ATOM 4876 C C . GLY A 1 629 ? -0.641 4.327 -35.381 1.00 64.88 629 GLY A C 1
ATOM 4877 O O . GLY A 1 629 ? -0.660 3.137 -35.066 1.00 64.88 629 GLY A O 1
ATOM 4878 N N . GLY A 1 630 ? -1.746 5.048 -35.597 1.00 74.06 630 GLY A N 1
ATOM 4879 C CA . GLY A 1 630 ? -3.079 4.464 -35.732 1.00 74.06 630 GLY A CA 1
ATOM 4880 C C . GLY A 1 630 ? -3.711 4.016 -34.410 1.00 74.06 630 GLY A C 1
ATOM 4881 O O . GLY A 1 630 ? -3.223 4.377 -33.335 1.00 74.06 630 GLY A O 1
ATOM 4882 N N . PRO A 1 631 ? -4.824 3.258 -34.465 1.00 74.25 631 PRO A N 1
ATOM 4883 C CA . PRO A 1 631 ? -5.385 2.648 -33.270 1.00 74.25 631 PRO A CA 1
ATOM 4884 C C . PRO A 1 631 ? -4.326 1.730 -32.650 1.00 74.25 631 PRO A C 1
ATOM 4886 O O . PRO A 1 631 ? -3.776 0.852 -33.317 1.00 74.25 631 PRO A O 1
ATOM 4889 N N . GLY A 1 632 ? -4.005 1.964 -31.375 1.00 69.94 632 GLY A N 1
ATOM 4890 C CA . GLY A 1 632 ? -3.111 1.081 -30.633 1.00 69.94 632 GLY A CA 1
ATOM 4891 C C . GLY A 1 632 ? -3.651 -0.350 -30.609 1.00 69.94 632 GLY A C 1
ATOM 4892 O O . GLY A 1 632 ? -4.846 -0.578 -30.799 1.00 69.94 632 GLY A O 1
ATOM 4893 N N . LEU A 1 633 ? -2.770 -1.321 -30.361 1.00 76.06 633 LEU A N 1
ATOM 4894 C CA . LEU A 1 633 ? -3.187 -2.715 -30.207 1.00 76.06 633 LEU A CA 1
ATOM 4895 C C . LEU A 1 633 ? -4.260 -2.835 -29.118 1.00 76.06 633 LEU A C 1
ATOM 4897 O O . LEU A 1 633 ? -4.167 -2.183 -28.071 1.00 76.06 633 LEU A O 1
ATOM 4901 N N . GLU A 1 634 ? -5.264 -3.682 -29.359 1.00 75.94 634 GLU A N 1
ATOM 4902 C CA . GLU A 1 634 ? -6.307 -3.931 -28.369 1.00 75.94 634 GLU A CA 1
ATOM 4903 C C . GLU A 1 634 ? -5.697 -4.369 -27.038 1.00 75.94 634 GLU A C 1
ATOM 4905 O O . GLU A 1 634 ? -4.831 -5.248 -26.955 1.00 75.94 634 GLU A O 1
ATOM 4910 N N . ARG A 1 635 ? -6.164 -3.740 -25.958 1.00 74.88 635 ARG A N 1
ATOM 4911 C CA . ARG A 1 635 ? -5.649 -4.043 -24.628 1.00 74.88 635 ARG A CA 1
ATOM 4912 C C . ARG A 1 635 ? -6.143 -5.398 -24.161 1.00 74.88 635 ARG A C 1
ATOM 4914 O O . ARG A 1 635 ? -7.346 -5.643 -24.057 1.00 74.88 635 ARG A O 1
ATOM 4921 N N . ARG A 1 636 ? -5.186 -6.233 -23.761 1.00 80.94 636 ARG A N 1
ATOM 4922 C CA . ARG A 1 636 ? -5.444 -7.518 -23.107 1.00 80.94 636 ARG A CA 1
ATOM 4923 C C . ARG A 1 636 ? -6.185 -7.307 -21.787 1.00 80.94 636 ARG A C 1
ATOM 4925 O O . ARG A 1 636 ? -5.881 -6.372 -21.046 1.00 80.94 636 ARG A O 1
ATOM 4932 N N . ALA A 1 637 ? -7.091 -8.230 -21.463 1.00 74.31 637 ALA A N 1
ATOM 4933 C CA . ALA A 1 637 ? -7.916 -8.178 -20.253 1.00 74.31 637 ALA A CA 1
ATOM 4934 C C . ALA A 1 637 ? -7.097 -7.987 -18.962 1.00 74.31 637 ALA A C 1
ATOM 4936 O O . ALA A 1 637 ? -7.477 -7.182 -18.122 1.00 74.31 637 ALA A O 1
ATOM 4937 N N . SER A 1 638 ? -5.915 -8.613 -18.850 1.00 74.25 638 SER A N 1
ATOM 4938 C CA . SER A 1 638 ? -5.031 -8.482 -17.674 1.00 74.25 638 SER A CA 1
ATOM 4939 C C . SER A 1 638 ? -4.548 -7.061 -17.370 1.00 74.25 638 SER A C 1
ATOM 4941 O O . SER A 1 638 ? -3.964 -6.839 -16.321 1.00 74.25 638 SER A O 1
ATOM 4943 N N . GLY A 1 639 ? -4.689 -6.124 -18.310 1.00 74.06 639 GLY A N 1
ATOM 4944 C CA . GLY A 1 639 ? -4.332 -4.721 -18.106 1.00 74.06 639 GLY A CA 1
ATOM 4945 C C . GLY A 1 639 ? -5.530 -3.803 -17.892 1.00 74.06 639 GLY A C 1
ATOM 4946 O O . GLY A 1 639 ? -5.356 -2.592 -18.000 1.00 74.06 639 GLY A O 1
ATOM 4947 N N . ARG A 1 640 ? -6.734 -4.347 -17.673 1.00 83.31 640 ARG A N 1
ATOM 4948 C CA . ARG A 1 640 ? -7.933 -3.544 -17.392 1.00 83.31 640 ARG A CA 1
ATOM 4949 C C . ARG A 1 640 ? -8.107 -3.289 -15.899 1.00 83.31 640 ARG A C 1
ATOM 4951 O O . ARG A 1 640 ? -8.378 -2.158 -15.526 1.00 83.31 640 ARG A O 1
ATOM 4958 N N . GLU A 1 641 ? -7.882 -4.303 -15.066 1.00 88.88 641 GLU A N 1
ATOM 4959 C CA . GLU A 1 641 ? -8.036 -4.201 -13.611 1.00 88.88 641 GLU A CA 1
ATOM 4960 C C . GLU A 1 641 ? -6.834 -4.814 -12.890 1.00 88.88 641 GLU A C 1
ATOM 4962 O O . GLU A 1 641 ? -6.291 -5.832 -13.325 1.00 88.88 641 GLU A O 1
ATOM 4967 N N . ILE A 1 642 ? -6.450 -4.247 -11.745 1.00 92.38 642 ILE A N 1
ATOM 4968 C CA . ILE A 1 642 ? -5.304 -4.711 -10.945 1.00 92.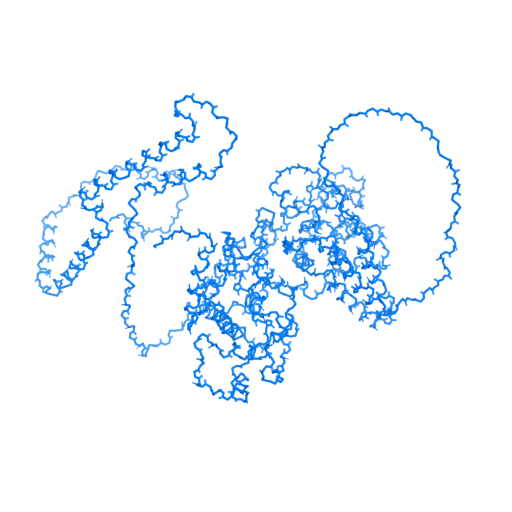38 642 ILE A CA 1
ATOM 4969 C C . ILE A 1 642 ? -5.408 -6.156 -10.436 1.00 92.38 642 ILE A C 1
ATOM 4971 O O . ILE A 1 642 ? -4.382 -6.780 -10.175 1.00 92.38 642 ILE A O 1
ATOM 4975 N N . LEU A 1 643 ? -6.623 -6.700 -10.320 1.00 93.62 643 LEU A N 1
ATOM 4976 C CA . LEU A 1 643 ? -6.869 -8.083 -9.894 1.00 93.62 643 LEU A CA 1
ATOM 4977 C C . LEU A 1 643 ? -7.218 -9.031 -11.044 1.00 93.62 643 LEU A C 1
ATOM 4979 O O . LEU A 1 643 ? -7.593 -10.179 -10.802 1.00 93.62 643 LEU A O 1
ATOM 4983 N N . SER A 1 644 ? -7.110 -8.570 -12.290 1.00 92.31 644 SER A N 1
ATOM 4984 C CA . SER A 1 644 ? -7.361 -9.425 -13.445 1.00 92.31 644 SER A CA 1
ATOM 4985 C C . SER A 1 644 ? -6.406 -10.618 -13.464 1.00 92.31 644 SER A C 1
ATOM 4987 O O . SER A 1 644 ? -5.224 -10.501 -13.130 1.00 92.31 644 SER A O 1
ATOM 4989 N N . ALA A 1 645 ? -6.903 -11.770 -13.918 1.00 92.44 645 ALA A N 1
ATOM 4990 C CA . ALA A 1 645 ? -6.077 -12.960 -14.067 1.00 92.44 645 ALA A CA 1
ATOM 4991 C C . ALA A 1 645 ? -4.863 -12.677 -14.980 1.00 92.44 645 ALA A C 1
ATOM 4993 O O . ALA A 1 645 ? -4.999 -12.025 -16.026 1.00 92.44 645 ALA A O 1
ATOM 4994 N N . PRO A 1 646 ? -3.662 -13.164 -14.620 1.00 92.81 646 PRO A N 1
ATOM 4995 C CA . PRO A 1 646 ? -2.467 -12.912 -15.407 1.00 92.81 646 PRO A CA 1
ATOM 4996 C C . PRO A 1 646 ? -2.547 -13.635 -16.756 1.00 92.81 646 PRO A C 1
ATOM 4998 O O . PRO A 1 646 ? -2.779 -14.838 -16.816 1.00 92.81 646 PRO A O 1
ATOM 5001 N N . THR A 1 647 ? -2.290 -12.919 -17.852 1.00 91.81 647 THR A N 1
ATOM 5002 C CA . THR A 1 647 ? -2.339 -13.490 -19.217 1.00 91.81 647 THR A CA 1
ATOM 5003 C C . THR A 1 647 ? -0.978 -13.946 -19.743 1.00 91.81 647 THR A C 1
ATOM 5005 O O . THR A 1 647 ? -0.904 -14.606 -20.777 1.00 91.81 647 THR A O 1
ATOM 5008 N N . ARG A 1 648 ? 0.121 -13.554 -19.085 1.00 93.31 648 ARG A N 1
ATOM 5009 C CA . ARG A 1 648 ? 1.500 -13.823 -19.524 1.00 93.31 648 ARG A CA 1
ATOM 5010 C C . ARG A 1 648 ? 2.422 -14.106 -18.330 1.00 93.31 648 ARG A C 1
ATOM 5012 O O . ARG A 1 648 ? 2.158 -13.612 -17.223 1.00 93.31 648 ARG A O 1
ATOM 5019 N N . PRO A 1 649 ? 3.532 -14.838 -18.540 1.00 95.88 649 PRO A N 1
ATOM 5020 C CA . PRO A 1 649 ? 4.594 -14.958 -17.546 1.00 95.88 649 PRO A CA 1
ATOM 5021 C C . PRO A 1 649 ? 5.145 -13.583 -17.151 1.00 95.88 649 PRO A C 1
ATOM 5023 O O . PRO A 1 649 ? 5.444 -12.758 -18.022 1.00 95.88 649 PRO A O 1
ATOM 5026 N N . LEU A 1 650 ? 5.295 -13.346 -15.843 1.00 97.00 650 LEU A N 1
ATOM 5027 C CA . LEU A 1 650 ? 5.712 -12.046 -15.312 1.00 97.00 650 LEU A CA 1
ATOM 5028 C C . LEU A 1 650 ? 7.080 -11.617 -15.853 1.00 97.00 650 LEU A C 1
ATOM 5030 O O . LEU A 1 650 ? 7.225 -10.482 -16.291 1.00 97.00 650 LEU A O 1
ATOM 5034 N N . ALA A 1 651 ? 8.050 -12.533 -15.913 1.00 97.56 651 ALA A N 1
ATOM 5035 C CA . ALA A 1 651 ? 9.400 -12.239 -16.397 1.00 97.56 651 ALA A CA 1
ATOM 5036 C C . ALA A 1 651 ? 9.418 -11.645 -17.819 1.00 97.56 651 ALA A C 1
ATOM 5038 O O . ALA A 1 651 ? 10.229 -10.770 -18.114 1.00 97.56 651 ALA A O 1
ATOM 5039 N N . ILE A 1 652 ? 8.502 -12.072 -18.699 1.00 96.19 652 ILE A N 1
ATOM 5040 C CA . ILE A 1 652 ? 8.404 -11.537 -20.065 1.00 96.19 652 ILE A CA 1
ATOM 5041 C C . ILE A 1 652 ? 7.846 -10.109 -20.037 1.00 96.19 652 ILE A C 1
ATOM 5043 O O . ILE A 1 652 ? 8.378 -9.230 -20.712 1.00 96.19 652 ILE A O 1
ATOM 5047 N N . LYS A 1 653 ? 6.798 -9.863 -19.239 1.00 95.94 653 LYS A N 1
ATOM 5048 C CA . LYS A 1 653 ? 6.233 -8.515 -19.067 1.00 95.94 653 LYS A CA 1
ATOM 5049 C C . LYS A 1 653 ? 7.247 -7.562 -18.434 1.00 95.94 653 LYS A C 1
ATOM 5051 O O . LYS A 1 653 ? 7.377 -6.426 -18.875 1.00 95.94 653 LYS A O 1
ATOM 5056 N N . PHE A 1 654 ? 7.996 -8.047 -17.446 1.00 97.62 654 PHE A N 1
ATOM 5057 C CA . PHE A 1 654 ? 9.034 -7.288 -16.762 1.00 97.62 654 PHE A CA 1
ATOM 5058 C C . PHE A 1 654 ? 10.154 -6.872 -17.710 1.00 97.62 654 PHE A C 1
ATOM 5060 O O . PHE A 1 654 ? 10.499 -5.699 -17.741 1.00 97.62 654 PHE A O 1
ATOM 5067 N N . ARG A 1 655 ? 10.675 -7.784 -18.543 1.00 97.12 655 ARG A N 1
ATOM 5068 C CA . ARG A 1 655 ? 11.692 -7.432 -19.553 1.00 97.12 655 ARG A CA 1
ATOM 5069 C C . ARG A 1 655 ? 11.191 -6.367 -20.524 1.00 97.12 655 ARG A C 1
ATOM 5071 O O . ARG A 1 655 ? 11.903 -5.399 -20.754 1.00 97.12 655 ARG A O 1
ATOM 5078 N N . ALA A 1 656 ? 9.957 -6.495 -21.013 1.00 96.19 656 ALA A N 1
ATOM 5079 C CA . ALA A 1 656 ? 9.363 -5.476 -21.875 1.00 96.19 656 ALA A CA 1
ATOM 5080 C C . ALA A 1 656 ? 9.261 -4.112 -21.163 1.00 96.19 656 ALA A C 1
ATOM 5082 O O . ALA A 1 656 ? 9.560 -3.083 -21.765 1.00 96.19 656 ALA A O 1
ATOM 5083 N N . LEU A 1 657 ? 8.895 -4.090 -19.874 1.00 97.38 657 LEU A N 1
ATOM 5084 C CA . LEU A 1 657 ? 8.864 -2.849 -19.095 1.00 97.38 657 LEU A CA 1
ATOM 5085 C C . LEU A 1 657 ? 10.268 -2.269 -18.898 1.00 97.38 657 LEU A C 1
ATOM 5087 O O . LEU A 1 657 ? 10.441 -1.058 -18.993 1.00 97.38 657 LEU A O 1
ATOM 5091 N N . MET A 1 658 ? 11.276 -3.109 -18.663 1.00 98.19 658 MET A N 1
ATOM 5092 C CA . MET A 1 658 ? 12.655 -2.645 -18.536 1.00 98.19 658 MET A CA 1
ATOM 5093 C C . MET A 1 658 ? 13.205 -2.098 -19.856 1.00 98.19 658 MET A C 1
ATOM 5095 O O . MET A 1 658 ? 13.910 -1.095 -19.833 1.00 98.19 658 MET A O 1
ATOM 5099 N N . GLU A 1 659 ? 12.836 -2.675 -21.004 1.00 96.50 659 GLU A N 1
ATOM 5100 C CA . GLU A 1 659 ? 13.150 -2.104 -22.319 1.00 96.50 659 GLU A CA 1
ATOM 5101 C C . GLU A 1 659 ? 12.475 -0.741 -22.512 1.00 96.50 659 GLU A C 1
ATOM 5103 O O . GLU A 1 659 ? 13.121 0.203 -22.970 1.00 96.50 659 GLU A O 1
ATOM 5108 N N . TYR A 1 660 ? 11.200 -0.606 -22.132 1.00 97.06 660 TYR A N 1
ATOM 5109 C CA . TYR A 1 660 ? 10.505 0.684 -22.146 1.00 97.06 660 TYR A CA 1
ATOM 5110 C C . TYR A 1 660 ? 11.234 1.726 -21.284 1.00 97.06 660 TYR A C 1
ATOM 5112 O O . TYR A 1 660 ? 11.539 2.822 -21.755 1.00 97.06 660 TYR A O 1
ATOM 5120 N N . LEU A 1 661 ? 11.555 1.367 -20.037 1.00 97.81 661 LEU A N 1
ATOM 5121 C CA . LEU A 1 661 ? 12.250 2.238 -19.093 1.00 97.81 661 LEU A CA 1
ATOM 5122 C C . LEU A 1 661 ? 13.645 2.617 -19.584 1.00 97.81 661 LEU A C 1
ATOM 5124 O O . LEU A 1 661 ? 14.019 3.776 -19.462 1.00 97.81 661 LEU A O 1
ATOM 5128 N N . ALA A 1 662 ? 14.396 1.679 -20.164 1.00 97.56 662 ALA A N 1
ATOM 5129 C CA . ALA A 1 662 ? 15.711 1.960 -20.727 1.00 97.56 662 ALA A CA 1
ATOM 5130 C C . ALA A 1 662 ? 15.631 3.046 -21.809 1.00 97.56 662 ALA A C 1
ATOM 5132 O O . ALA A 1 662 ? 16.408 3.992 -21.757 1.00 97.56 662 ALA A O 1
ATOM 5133 N N . GLY A 1 663 ? 14.653 2.962 -22.720 1.00 96.81 663 GLY A N 1
ATOM 5134 C CA . GLY A 1 663 ? 14.438 3.991 -23.743 1.00 96.81 663 GLY A CA 1
ATOM 5135 C C . GLY A 1 663 ? 13.989 5.334 -23.163 1.00 96.81 663 GLY A C 1
ATOM 5136 O O . GLY A 1 663 ? 14.562 6.371 -23.486 1.00 96.81 663 GLY A O 1
ATOM 5137 N N . SER A 1 664 ? 13.016 5.313 -22.246 1.00 97.25 664 SER A N 1
ATOM 5138 C CA . SER A 1 664 ? 12.494 6.520 -21.585 1.00 97.25 664 SER A CA 1
ATOM 5139 C C . SER A 1 664 ? 13.591 7.269 -20.827 1.00 97.25 664 SER A C 1
ATOM 5141 O O . SER A 1 664 ? 13.753 8.482 -20.962 1.00 97.25 664 SER A O 1
ATOM 5143 N N . LEU A 1 665 ? 14.396 6.531 -20.064 1.00 97.44 665 LEU A N 1
ATOM 5144 C CA . LEU A 1 665 ? 15.477 7.088 -19.264 1.00 97.44 665 LEU A CA 1
ATOM 5145 C C . LEU A 1 665 ? 16.676 7.499 -20.122 1.00 97.44 665 LEU A C 1
ATOM 5147 O O . LEU A 1 665 ? 17.308 8.497 -19.794 1.00 97.44 665 LEU A O 1
ATOM 5151 N N . ALA A 1 666 ? 16.974 6.801 -21.222 1.00 97.12 666 ALA A N 1
ATOM 5152 C CA . ALA A 1 666 ? 18.035 7.207 -22.143 1.00 97.12 666 ALA A CA 1
ATOM 5153 C C . ALA A 1 666 ? 17.721 8.551 -22.811 1.00 97.12 666 ALA A C 1
ATOM 5155 O O . ALA A 1 666 ? 18.608 9.388 -22.949 1.00 97.12 666 ALA A O 1
ATOM 5156 N N . VAL A 1 667 ? 16.456 8.811 -23.151 1.00 96.12 667 VAL A N 1
ATOM 5157 C CA . VAL A 1 667 ? 16.037 10.122 -23.673 1.00 96.12 667 VAL A CA 1
ATOM 5158 C C . VAL A 1 667 ? 16.178 11.219 -22.617 1.00 96.12 667 VAL A C 1
ATOM 5160 O O . VAL A 1 667 ? 16.636 12.315 -22.931 1.00 96.12 667 VAL A O 1
ATOM 5163 N N . ALA A 1 668 ? 15.824 10.933 -21.363 1.00 95.81 668 ALA A N 1
ATOM 5164 C CA . ALA A 1 668 ? 15.895 11.918 -20.285 1.00 95.81 668 ALA A CA 1
ATOM 5165 C C . ALA A 1 668 ? 17.328 12.184 -19.779 1.00 95.81 668 ALA A C 1
ATOM 5167 O O . ALA A 1 668 ? 17.636 13.302 -19.373 1.00 95.81 668 ALA A O 1
ATOM 5168 N N . TRP A 1 669 ? 18.202 11.172 -19.784 1.00 95.81 669 TRP A N 1
ATOM 5169 C CA . TRP A 1 669 ? 19.505 11.204 -19.097 1.00 95.81 669 TRP A CA 1
ATOM 5170 C C . TRP A 1 669 ? 20.712 10.914 -20.000 1.00 95.81 669 TRP A C 1
ATOM 5172 O O . TRP A 1 669 ? 21.854 10.948 -19.530 1.00 95.81 669 TRP A O 1
ATOM 5182 N N . GLY A 1 670 ? 20.477 10.636 -21.280 1.00 95.12 670 GLY A N 1
ATOM 5183 C CA . GLY A 1 670 ? 21.488 10.230 -22.250 1.00 95.12 670 GLY A CA 1
ATOM 5184 C C . GLY A 1 670 ? 21.926 8.767 -22.118 1.00 95.12 670 GLY A C 1
ATOM 5185 O O . GLY A 1 670 ? 21.458 8.008 -21.264 1.00 95.12 670 GLY A O 1
ATOM 5186 N N . GLY A 1 671 ? 22.875 8.384 -22.972 1.00 94.75 671 GLY A N 1
ATOM 5187 C CA . GLY A 1 671 ? 23.457 7.042 -23.039 1.00 94.75 671 GLY A CA 1
ATOM 5188 C C . GLY A 1 671 ? 22.979 6.257 -24.259 1.00 94.75 671 GLY A C 1
ATOM 5189 O O . GLY A 1 671 ? 21.810 6.303 -24.635 1.00 94.75 671 GLY A O 1
ATOM 5190 N N . ASN A 1 672 ? 23.898 5.525 -24.884 1.00 94.81 672 ASN A N 1
ATOM 5191 C CA . ASN A 1 672 ? 23.605 4.738 -26.082 1.00 94.81 672 ASN A CA 1
ATOM 5192 C C . ASN A 1 672 ? 23.014 3.362 -25.750 1.00 94.81 672 ASN A C 1
ATOM 5194 O O . ASN A 1 672 ? 22.437 2.702 -26.615 1.00 94.81 672 ASN A O 1
ATOM 5198 N N . ASN A 1 673 ? 23.184 2.915 -24.507 1.00 94.50 673 ASN A N 1
ATOM 5199 C CA . ASN A 1 673 ? 22.732 1.628 -24.000 1.00 94.50 673 ASN A CA 1
ATOM 5200 C C . ASN A 1 673 ? 22.337 1.738 -22.518 1.00 94.50 673 ASN A C 1
ATOM 5202 O O . ASN A 1 673 ? 22.653 2.715 -21.838 1.00 94.50 673 ASN A O 1
ATOM 5206 N N . THR A 1 674 ? 21.679 0.696 -22.009 1.00 94.94 674 THR A N 1
ATOM 5207 C CA . THR A 1 674 ? 21.174 0.630 -20.631 1.00 94.94 674 THR A CA 1
ATOM 5208 C C . THR A 1 674 ? 22.251 0.886 -19.573 1.00 94.94 674 THR A C 1
ATOM 5210 O O . THR A 1 674 ? 21.965 1.534 -18.568 1.00 94.94 674 THR A O 1
ATOM 5213 N N . HIS A 1 675 ? 23.479 0.409 -19.796 1.00 96.56 675 HIS A N 1
ATOM 5214 C CA . HIS A 1 675 ? 24.597 0.599 -18.873 1.00 96.56 675 HIS A CA 1
ATOM 5215 C C . HIS A 1 675 ? 25.030 2.072 -18.819 1.00 96.56 675 HIS A C 1
ATOM 5217 O O . HIS A 1 675 ? 25.074 2.666 -17.745 1.00 96.56 675 HIS A O 1
ATOM 5223 N N . GLU A 1 676 ? 25.271 2.702 -19.971 1.00 97.19 676 GLU A N 1
ATOM 5224 C CA . GLU A 1 676 ? 25.644 4.121 -20.057 1.00 97.19 676 GLU A CA 1
ATOM 5225 C C . GLU A 1 676 ? 24.580 5.042 -19.452 1.00 97.19 676 GLU A C 1
ATOM 5227 O O . GLU A 1 676 ? 24.916 5.963 -18.700 1.00 97.19 676 GLU A O 1
ATOM 5232 N N . THR A 1 677 ? 23.302 4.770 -19.729 1.00 97.31 677 THR A N 1
ATOM 5233 C CA . THR A 1 677 ? 22.177 5.501 -19.135 1.00 97.31 677 THR A CA 1
ATOM 5234 C C . THR A 1 677 ? 22.165 5.347 -17.616 1.00 97.31 677 THR A C 1
ATOM 5236 O O . THR A 1 677 ? 22.096 6.346 -16.898 1.00 97.31 677 THR A O 1
ATOM 5239 N N . ALA A 1 678 ? 22.315 4.122 -17.101 1.00 97.94 678 ALA A N 1
ATOM 5240 C CA . ALA A 1 678 ? 22.368 3.875 -15.663 1.00 97.94 678 ALA A CA 1
ATOM 5241 C C . ALA A 1 678 ? 23.558 4.593 -14.997 1.00 97.94 678 ALA A C 1
ATOM 5243 O O . ALA A 1 678 ? 23.396 5.206 -13.941 1.00 97.94 678 ALA A O 1
ATOM 5244 N N . GLN A 1 679 ? 24.734 4.596 -15.629 1.00 97.75 679 GLN A N 1
ATOM 5245 C CA . GLN A 1 679 ? 25.908 5.326 -15.143 1.00 97.75 679 GLN A CA 1
ATOM 5246 C C . GLN A 1 679 ? 25.687 6.845 -15.137 1.00 97.75 679 GLN A C 1
ATOM 5248 O O . GLN A 1 679 ? 26.063 7.516 -14.174 1.00 97.75 679 GLN A O 1
ATOM 5253 N N . SER A 1 680 ? 25.037 7.395 -16.167 1.00 97.38 680 SER A N 1
ATOM 5254 C CA . SER A 1 680 ? 24.652 8.813 -16.214 1.00 97.38 680 SER A CA 1
ATOM 5255 C C . SER A 1 680 ? 23.720 9.181 -15.057 1.00 97.38 680 SER A C 1
ATOM 5257 O O . SER A 1 680 ? 23.993 10.108 -14.293 1.00 97.38 680 SER A O 1
ATOM 5259 N N . MET A 1 681 ? 22.676 8.378 -14.847 1.00 97.88 681 MET A N 1
ATOM 5260 C CA . MET A 1 681 ? 21.732 8.544 -13.743 1.00 97.88 681 MET A CA 1
ATOM 5261 C C . MET A 1 681 ? 22.409 8.445 -12.370 1.00 97.88 681 MET A C 1
ATOM 5263 O O . MET A 1 681 ? 22.107 9.237 -11.481 1.00 97.88 681 MET A O 1
ATOM 5267 N N . LEU A 1 682 ? 23.341 7.504 -12.185 1.00 96.88 682 LEU A N 1
ATOM 5268 C CA . LEU A 1 682 ? 24.095 7.353 -10.937 1.00 96.88 682 LEU A CA 1
ATOM 5269 C C . LEU A 1 682 ? 24.997 8.558 -10.655 1.00 96.88 682 LEU A C 1
ATOM 5271 O O . LEU A 1 682 ? 25.033 9.023 -9.516 1.00 96.88 682 LEU A O 1
ATOM 5275 N N . ARG A 1 683 ? 25.688 9.094 -11.672 1.00 96.06 683 ARG A N 1
ATOM 5276 C CA . ARG A 1 683 ? 26.469 10.334 -11.533 1.00 96.06 683 ARG A CA 1
ATOM 5277 C C . ARG A 1 683 ? 25.576 11.486 -11.086 1.00 96.06 683 ARG A C 1
ATOM 5279 O O . ARG A 1 683 ? 25.902 12.161 -10.113 1.00 96.06 683 ARG A O 1
ATOM 5286 N N . THR A 1 684 ? 24.418 11.656 -11.721 1.00 95.62 684 THR A N 1
ATOM 5287 C CA . THR A 1 684 ? 23.454 12.692 -11.331 1.00 95.62 684 THR A CA 1
ATOM 5288 C C . THR A 1 684 ? 22.920 12.490 -9.921 1.00 95.62 684 THR A C 1
ATOM 5290 O O . THR A 1 684 ? 22.871 13.443 -9.146 1.00 95.62 684 THR A O 1
ATOM 5293 N N . ALA A 1 685 ? 22.568 11.259 -9.550 1.00 95.00 685 ALA A N 1
ATOM 5294 C CA . ALA A 1 685 ? 22.115 10.951 -8.200 1.00 95.00 685 ALA A CA 1
ATOM 5295 C C . ALA A 1 685 ? 23.173 11.339 -7.152 1.00 95.00 685 ALA A C 1
ATOM 5297 O O . ALA A 1 685 ? 22.844 11.974 -6.153 1.00 95.00 685 ALA A O 1
ATOM 5298 N N . ASN A 1 686 ? 24.449 11.031 -7.406 1.00 93.31 686 ASN A N 1
ATOM 5299 C CA . ASN A 1 686 ? 25.549 11.391 -6.510 1.00 93.31 686 ASN A CA 1
ATOM 5300 C C . ASN A 1 686 ? 25.726 12.916 -6.391 1.00 93.31 686 ASN A C 1
ATOM 5302 O O . ASN A 1 686 ? 25.898 13.419 -5.278 1.00 93.31 686 ASN A O 1
ATOM 5306 N N . MET A 1 687 ? 25.614 13.654 -7.505 1.00 92.44 687 MET A N 1
ATOM 5307 C CA . MET A 1 687 ? 25.645 15.124 -7.498 1.00 92.44 687 MET A CA 1
ATOM 5308 C C . MET A 1 687 ? 24.487 15.710 -6.671 1.00 92.44 687 MET A C 1
ATOM 5310 O O . MET A 1 687 ? 24.701 16.586 -5.834 1.00 92.44 687 MET A O 1
ATOM 5314 N N . LEU A 1 688 ? 23.267 15.189 -6.845 1.00 91.81 688 LEU A N 1
ATOM 5315 C CA . LEU A 1 688 ? 22.068 15.654 -6.137 1.00 91.81 688 LEU A CA 1
ATOM 5316 C C . LEU A 1 688 ? 22.082 15.339 -4.634 1.00 91.81 688 LEU A C 1
ATOM 5318 O O . LEU A 1 688 ? 21.566 16.129 -3.847 1.00 91.81 688 LEU A O 1
ATOM 5322 N N . CYS A 1 689 ? 22.709 14.237 -4.213 1.00 88.44 689 CYS A N 1
ATOM 5323 C CA . CYS A 1 689 ? 22.859 13.899 -2.793 1.00 88.44 689 CYS A CA 1
ATOM 5324 C C . CYS A 1 689 ? 23.798 14.857 -2.022 1.00 88.44 689 CYS A C 1
ATOM 5326 O O . CYS A 1 689 ? 23.953 14.722 -0.801 1.00 88.44 689 CYS A O 1
ATOM 5328 N N . GLY A 1 690 ? 24.414 15.831 -2.704 1.00 78.62 690 GLY A N 1
ATOM 5329 C CA . GLY A 1 690 ? 25.380 16.761 -2.122 1.00 78.62 690 GLY A CA 1
ATOM 5330 C C . GLY A 1 690 ? 26.777 16.163 -1.980 1.00 78.62 690 GLY A C 1
ATOM 5331 O O . GLY A 1 690 ? 27.559 16.649 -1.166 1.00 78.62 690 GLY A O 1
ATOM 5332 N N . GLY A 1 691 ? 27.087 15.116 -2.753 1.00 56.81 691 GLY A N 1
ATOM 5333 C CA . GLY A 1 691 ? 28.430 14.564 -2.890 1.00 56.81 691 GLY A CA 1
ATOM 5334 C C . GLY A 1 691 ? 29.308 15.466 -3.752 1.00 56.81 691 GLY A C 1
ATOM 5335 O O . GLY A 1 691 ? 29.742 15.060 -4.821 1.00 56.81 691 GLY A O 1
ATOM 5336 N N . VAL A 1 692 ? 29.562 16.695 -3.298 1.00 46.25 692 VAL A N 1
ATOM 5337 C CA . VAL A 1 692 ? 30.709 17.482 -3.770 1.00 46.25 692 VAL A CA 1
ATOM 5338 C C . VAL A 1 692 ? 31.923 17.045 -2.946 1.00 46.25 692 VAL A C 1
ATOM 5340 O O . VAL A 1 692 ? 32.501 17.818 -2.193 1.00 46.25 692 VAL A O 1
ATOM 5343 N N . GLU A 1 693 ? 32.278 15.768 -3.047 1.00 47.38 693 GLU A N 1
ATOM 5344 C CA . GLU A 1 693 ? 33.684 15.384 -2.983 1.00 47.38 693 GLU A CA 1
ATOM 5345 C C . GLU A 1 693 ? 34.119 15.373 -4.447 1.00 47.38 693 GLU A C 1
ATOM 5347 O O . GLU A 1 693 ? 33.895 14.406 -5.171 1.00 47.38 693 GLU A O 1
ATOM 5352 N N . LEU A 1 694 ? 34.579 16.535 -4.922 1.00 39.03 694 LEU A N 1
ATOM 5353 C CA . LEU A 1 694 ? 35.223 16.664 -6.225 1.00 39.03 694 LEU A CA 1
ATOM 5354 C C . LEU A 1 694 ? 36.418 15.705 -6.233 1.00 39.03 694 LEU A C 1
ATOM 5356 O O . LEU A 1 694 ? 37.363 15.905 -5.468 1.00 39.03 694 LEU A O 1
ATOM 5360 N N . ALA A 1 695 ? 36.307 14.652 -7.041 1.00 37.47 695 ALA A N 1
ATOM 5361 C CA . ALA A 1 695 ? 37.423 13.811 -7.451 1.00 37.47 695 ALA A CA 1
ATOM 5362 C C . ALA A 1 695 ? 38.349 14.576 -8.401 1.00 37.47 695 ALA A C 1
ATOM 5364 O O . ALA A 1 695 ? 37.822 15.409 -9.180 1.00 37.47 695 ALA A O 1
#

Solvent-accessible surface area (backbone atoms only — not comparable to full-atom values): 40203 Å² total; per-residue (Å²): 113,83,76,66,64,75,78,65,82,95,73,85,83,89,61,76,70,63,64,60,65,69,73,71,70,84,89,85,70,86,78,84,69,63,59,66,62,53,52,50,54,51,52,54,54,54,60,58,55,73,72,43,78,68,58,61,61,57,50,51,56,49,48,54,51,49,52,53,50,49,54,48,48,38,70,77,37,38,50,80,70,34,72,69,45,29,52,50,53,49,52,53,46,53,54,49,52,54,52,41,50,53,53,50,37,58,72,72,54,70,67,82,87,66,94,72,76,94,77,79,81,63,68,68,59,57,52,50,44,52,47,55,60,59,74,59,56,88,66,85,67,73,79,86,69,81,73,76,74,74,78,70,74,79,75,72,82,81,80,81,75,80,85,73,74,71,75,79,86,48,65,79,79,40,85,58,36,67,45,30,76,46,74,46,59,33,76,50,80,44,70,67,39,52,50,52,24,49,52,52,30,49,56,59,40,65,68,36,65,73,55,50,51,45,52,42,62,69,18,58,84,26,39,93,52,98,41,73,65,46,44,53,50,48,53,50,45,34,48,51,42,47,60,79,41,39,71,54,53,49,26,37,49,53,38,42,17,58,44,50,43,63,61,42,45,53,52,31,40,54,51,42,34,54,50,17,62,75,68,76,43,62,40,32,55,46,31,36,52,51,28,51,53,49,43,62,63,46,74,66,73,64,79,76,77,77,82,78,77,86,75,88,75,90,81,84,88,83,88,84,84,89,83,86,87,77,88,85,77,86,85,75,81,78,80,83,79,74,87,71,75,62,52,50,55,68,56,25,53,49,53,41,54,52,38,46,52,52,48,52,56,73,66,59,83,57,95,80,75,82,69,76,64,60,74,33,29,34,68,61,26,49,52,31,47,35,47,47,46,53,67,36,52,93,66,71,54,33,51,68,70,53,56,54,54,46,50,59,60,60,50,52,77,89,67,92,60,93,42,74,46,54,74,59,50,51,75,71,29,38,42,71,37,44,46,54,47,49,50,46,55,49,16,39,38,45,23,40,74,47,66,77,34,58,46,60,31,60,21,35,39,51,44,51,57,49,40,70,71,42,50,55,71,82,31,64,59,60,54,58,57,49,39,67,77,54,53,69,38,72,62,28,49,55,47,45,64,77,44,42,62,42,53,50,16,50,56,45,36,60,22,13,85,46,87,60,87,45,35,40,59,62,36,50,52,50,53,35,57,79,61,51,53,46,36,63,90,41,37,47,52,46,75,50,58,54,50,47,37,52,60,52,28,51,76,65,58,55,57,46,48,85,40,34,72,62,60,54,27,31,44,72,70,23,46,53,43,23,54,46,50,47,23,58,36,39,52,73,75,53,73,67,59,44,46,52,48,34,34,77,64,68,70,41,53,93,81,58,84,64,62,75,22,53,29,71,55,23,53,54,53,52,29,55,74,71,68,50,66,73,83,70,79,82,79,54,70,28,20,73,42,93,82,41,67,81,84,65,65,49,38,61,40,34,47,49,46,50,38,25,47,38,17,51,46,13,74,76,54,37,39,62,42,58,66,51,17,22,51,41,33,41,53,50,18,42,54,57,57,65,54,80,70,82,126

pLDDT: mean 80.39, std 20.27, range [29.45, 98.69]

Radius of gyration: 35.67 Å; Cα contacts (8 Å, |Δi|>4): 679; chains: 1; bounding box: 116×80×83 Å